Protein AF-A0A7W7Y8Q5-F1 (afdb_monomer)

Organism: NCBI:txid48466

Solvent-accessible surface area (backbone atoms only — not comparable to full-atom values): 20267 Å² total; per-residue (Å²): 131,76,52,75,63,55,55,48,39,55,53,36,74,58,37,22,38,56,61,24,18,60,53,38,60,74,42,52,35,60,55,29,26,57,39,48,72,71,43,53,49,55,57,32,48,50,18,57,69,58,32,56,70,67,53,44,52,48,13,47,69,61,35,59,67,65,53,45,53,34,56,60,56,17,68,78,36,58,83,67,16,39,27,28,43,37,40,57,72,62,60,74,43,52,44,79,41,31,34,46,61,50,53,55,49,48,59,59,46,54,77,79,41,94,74,74,50,37,36,27,30,50,98,87,37,34,62,53,25,34,34,52,58,70,60,52,72,70,47,57,53,80,40,35,40,66,80,72,37,44,63,76,60,80,65,42,51,34,84,38,42,49,64,59,50,49,65,71,40,69,85,64,74,55,67,62,37,45,24,24,50,99,87,38,34,61,70,20,30,37,46,40,65,56,56,54,50,54,50,52,51,52,62,64,30,40,70,41,16,24,74,29,36,56,73,49,70,39,94,75,53,53,71,72,55,53,45,63,54,35,48,61,46,52,51,52,43,51,56,40,49,51,54,30,50,51,48,53,55,76,41,43,75,51,40,75,76,38,60,73,58,63,75,46,48,62,57,42,35,54,53,18,31,51,42,12,50,51,26,27,51,52,41,50,47,28,56,70,76,54,74,57,50,94,82,47,62,65,58,51,27,52,50,28,24,49,50,13,38,59,52,12,47,57,52,7,49,57,50,9,52,51,41,26,54,55,29,48,74,68,68,41,90,56,16,68,57,50,12,51,36,41,21,52,24,34,16,53,21,13,20,53,11,6,30,42,17,32,45,52,35,55,49,31,46,75,72,74,42,71,39,43,60,32,42,50,50,60,38,40,37,54,22,32,36,49,19,50,40,44,34,52,51,44,41,57,76,73,48,134

Radius of gyration: 29.11 Å; Cα contacts (8 Å, |Δi|>4): 610; chains: 1; bounding box: 75×32×75 Å

pLDDT: mean 91.96, std 5.63, range [44.31, 98.06]

Mean predicted aligned error: 6.33 Å

InterPro domains:
  IPR000644 CBS domain [PF00571] (146-195)
  IPR000644 CBS domain [PS51371] (149-205)
  IPR006667 SLC41A/MgtE, integral membrane domain [PF01769] (265-393)
  IPR036739 SLC41A/MgtE divalent cation transporters, integral membrane domain superfamily [G3DSA:1.10.357.20] (219-399)
  IPR036739 SLC41A/MgtE divalent cation transporters, integral membrane domain superfamily [SSF161093] (222-399)
  IPR046342 CBS domain superfamily [G3DSA:3.10.580.10] (78-198)
  IPR046342 CBS domain superfamily [SSF54631] (82-214)

Secondary structure (DSSP, 8-state):
---HHHHHHHHHHTS-HHHHHHHHHTS-HHHHHHHHTTS-HHHHHHHHHHS-HHHHHHHHTTS-HHHHHHHHHHTTS-TTBHHHHPBPP-SEE-TT-BHHHHHHHHHHHTTTS---EEEEE-TT-BEEEEEEHHHHHHS-TT-BHHHHSEES---B-TTSBHHHHHHHHTTT--SEEEEE-TT-BEEEEEEHHHHHHHHHHHHHHHHHHTTT--TT--TTS-HHHHHHHHHHHHHHHHHHHHHHHHHHHHTHHHHHH-GGGGGGHHHHHHHHHHHHHHHHHHHHHHHHHT-S-TT-HHHHHHHHHHHHHHHHHHHHHHHHHHHHHHHHHTT-TTHHHHHHHHHHHHHHHHHHHHHHHHHHHHHHHHTTS-SSTTHHHHHHHHHHHHHHHHHHHHHHHH--

Nearest PDB structures (foldseek):
  5x9g-assembly1_A  TM=7.354E-01  e=2.575E-12  Thermus thermophilus HB8
  8gpv-assembly1_A-2  TM=8.203E-01  e=3.892E-11  Clostridiales bacterium
  2oux-assembly1_B  TM=8.091E-01  e=5.465E-11  Enterococcus faecalis V583
  6uof-assembly1_A  TM=8.725E-01  e=4.303E-07  Streptococcus pneumoniae R6
  3kxr-assembly1_A  TM=7.367E-01  e=4.196E-08  Shewanella oneidensis MR-1

Foldseek 3Di:
DDDPLRVLLVVLQQAFLLVNLVSQLPDQLQSSLVSLVPDQLLSSLSNLVNHDPPSSVRNLVNHPPQQSVLSVQLVVEDSQFQSSRFGGDDQEEEQQDFLQVSVVVVVVRVVPDPDQKHFYADPVQATFFIGGPVQSVVDDRGDTNNVRTHGPDDAAERRHGLLRVCVVCVVVPDQKHFYAHPVRHGSGIHGPVSSVVVLVLVVVLLVLQLAQADSRDGPPDDPVVRCVSRVVLVVVLVVLVVVLVVLLVVLVVLCVVPVLLVVCLCVQLVLLLVLLQVLLVVLLVCVSNVVDDPPCLVVSLVVLLVVLQVVLQVVLQVSLVVQLVSCVVVVHPCSNVLSVLSSVLSNVLSNVSSNLSSVQLVVCVVVVHHSSHNSSSVSSSSSSSSSSNSSSVSSVVRPD

Structure (mmCIF, N/CA/C/O backbone):
data_AF-A0A7W7Y8Q5-F1
#
_entry.id   AF-A0A7W7Y8Q5-F1
#
loop_
_atom_site.group_PDB
_atom_site.id
_atom_site.type_symbol
_atom_site.label_atom_id
_atom_site.label_alt_id
_atom_site.label_comp_id
_atom_site.label_asym_id
_atom_site.label_entity_id
_atom_site.label_seq_id
_atom_site.pdbx_PDB_ins_code
_atom_site.Cartn_x
_atom_site.Cartn_y
_atom_site.Cartn_z
_atom_site.occupancy
_atom_site.B_iso_or_equiv
_atom_site.auth_seq_id
_atom_site.auth_comp_id
_atom_site.auth_asym_id
_atom_site.auth_atom_id
_atom_site.pdbx_PDB_model_num
ATOM 1 N N . MET A 1 1 ? 6.688 19.130 31.838 1.00 44.31 1 MET A N 1
ATOM 2 C CA . MET A 1 1 ? 7.224 17.753 31.843 1.00 44.31 1 MET A CA 1
ATOM 3 C C . MET A 1 1 ? 6.114 16.854 31.344 1.00 44.31 1 MET A C 1
ATOM 5 O O . MET A 1 1 ? 5.085 16.824 32.003 1.00 44.31 1 MET A O 1
ATOM 9 N N . LYS A 1 2 ? 6.268 16.221 30.173 1.00 50.97 2 LYS A N 1
ATOM 10 C CA . LYS A 1 2 ? 5.330 15.177 29.730 1.00 50.97 2 LYS A CA 1
ATOM 11 C C . LYS A 1 2 ? 5.394 14.014 30.721 1.00 50.97 2 LYS A C 1
ATOM 13 O O . LYS A 1 2 ? 6.470 13.745 31.261 1.00 50.97 2 LYS A O 1
ATOM 18 N N . SER A 1 3 ? 4.268 13.364 30.994 1.00 66.75 3 SER A N 1
ATOM 19 C CA . SER A 1 3 ? 4.271 12.130 31.790 1.00 66.75 3 SER A CA 1
ATOM 20 C C . SER A 1 3 ? 5.143 11.071 31.096 1.00 66.75 3 SER A C 1
ATOM 22 O O . SER A 1 3 ? 5.208 11.048 29.867 1.00 66.75 3 SER A O 1
ATOM 24 N N . SER A 1 4 ? 5.793 10.173 31.850 1.00 73.75 4 SER A N 1
ATOM 25 C CA . SER A 1 4 ? 6.573 9.048 31.287 1.00 73.75 4 SER A CA 1
ATOM 26 C C . SER A 1 4 ? 5.767 8.271 30.232 1.00 73.75 4 SER A C 1
ATOM 28 O O . SER A 1 4 ? 6.280 7.908 29.177 1.00 73.75 4 SER A O 1
ATOM 30 N N . SER A 1 5 ? 4.461 8.119 30.473 1.00 70.38 5 SER A N 1
ATOM 31 C CA . SER A 1 5 ? 3.532 7.443 29.564 1.00 70.38 5 SER A CA 1
ATOM 32 C C . SER A 1 5 ? 3.216 8.238 28.290 1.00 70.38 5 SER A C 1
ATOM 34 O O . SER A 1 5 ? 3.001 7.625 27.250 1.00 70.38 5 SER A O 1
ATOM 36 N N . GLU A 1 6 ? 3.192 9.573 28.341 1.00 78.62 6 GLU A N 1
ATOM 37 C CA . GLU A 1 6 ? 2.991 10.413 27.145 1.00 78.62 6 GLU A CA 1
ATOM 38 C C . GLU A 1 6 ? 4.235 10.395 26.258 1.00 78.62 6 GLU A C 1
ATOM 40 O O . GLU A 1 6 ? 4.130 10.303 25.040 1.00 78.62 6 GLU A O 1
ATOM 45 N N . SER A 1 7 ? 5.423 10.417 26.870 1.00 86.69 7 SER A N 1
ATOM 46 C CA . SER A 1 7 ? 6.678 10.282 26.129 1.00 86.69 7 SER A CA 1
ATOM 47 C C . SER A 1 7 ? 6.792 8.921 25.439 1.00 86.69 7 SER A C 1
ATOM 49 O O . SER A 1 7 ? 7.346 8.848 24.344 1.00 86.69 7 SER A O 1
ATOM 51 N N . LEU A 1 8 ? 6.291 7.852 26.070 1.00 90.31 8 LEU A N 1
ATOM 52 C CA . LEU A 1 8 ? 6.265 6.515 25.476 1.00 90.31 8 LEU A CA 1
ATOM 53 C C . LEU A 1 8 ? 5.270 6.438 24.313 1.00 90.31 8 LEU A C 1
ATOM 55 O O . LEU A 1 8 ? 5.625 5.922 23.258 1.00 90.31 8 LEU A O 1
ATOM 59 N N . LEU A 1 9 ? 4.061 6.986 24.476 1.00 90.50 9 LEU A N 1
ATOM 60 C CA . LEU A 1 9 ? 3.059 7.038 23.408 1.00 90.50 9 LEU A CA 1
ATOM 61 C C . LEU A 1 9 ? 3.585 7.776 22.173 1.00 90.50 9 LEU A C 1
ATOM 63 O O . LEU A 1 9 ? 3.440 7.276 21.059 1.00 90.50 9 LEU A O 1
ATOM 67 N N . ASP A 1 10 ? 4.224 8.932 22.366 1.00 87.88 10 ASP A N 1
ATOM 68 C CA . ASP A 1 10 ? 4.815 9.705 21.271 1.00 87.88 10 ASP A CA 1
ATOM 69 C C . ASP A 1 10 ? 5.903 8.907 20.537 1.00 87.88 10 ASP A C 1
ATOM 71 O O . ASP A 1 10 ? 5.930 8.883 19.307 1.00 87.88 10 ASP A O 1
ATOM 75 N N . ALA A 1 11 ? 6.786 8.233 21.283 1.00 89.88 11 ALA A N 1
ATOM 76 C CA . ALA A 1 11 ? 7.856 7.422 20.708 1.00 89.88 11 ALA A CA 1
ATOM 77 C C . ALA A 1 11 ? 7.307 6.221 19.921 1.00 89.88 11 ALA A C 1
ATOM 79 O O . ALA A 1 11 ? 7.759 5.952 18.808 1.00 89.88 11 ALA A O 1
ATOM 80 N N . VAL A 1 12 ? 6.306 5.533 20.472 1.00 91.38 12 VAL A N 1
ATOM 81 C CA . VAL A 1 12 ? 5.645 4.386 19.836 1.00 91.38 12 VAL A CA 1
ATOM 82 C C . VAL A 1 12 ? 4.902 4.813 18.571 1.00 91.38 12 VAL A C 1
ATOM 84 O O . VAL A 1 12 ? 5.065 4.184 17.532 1.00 91.38 12 VAL A O 1
ATOM 87 N N . SER A 1 13 ? 4.171 5.928 18.612 1.00 86.44 13 SER A N 1
ATOM 88 C CA . SER A 1 13 ? 3.390 6.425 17.464 1.00 86.44 13 SER A CA 1
ATOM 89 C C . SER A 1 13 ? 4.261 6.868 16.280 1.00 86.44 13 SER A C 1
ATOM 91 O O . SER A 1 13 ? 3.791 6.919 15.147 1.00 86.44 13 SER A O 1
ATOM 93 N N . GLN A 1 14 ? 5.529 7.211 16.528 1.00 85.69 14 GLN A N 1
ATOM 94 C CA . GLN A 1 14 ? 6.497 7.609 15.496 1.00 85.69 14 GLN A CA 1
ATOM 95 C C . GLN A 1 14 ? 7.354 6.445 14.983 1.00 85.69 14 GLN A C 1
ATOM 97 O O . GLN A 1 14 ? 8.161 6.637 14.071 1.00 85.69 14 GLN A O 1
ATOM 102 N N . SER A 1 15 ? 7.203 5.258 15.565 1.00 87.94 15 SER A N 1
ATOM 103 C CA . SER A 1 15 ? 8.008 4.077 15.262 1.00 87.94 15 SER A CA 1
ATOM 104 C C . SER A 1 15 ? 7.257 3.115 14.337 1.00 87.94 15 SER A C 1
ATOM 106 O O . SER A 1 15 ? 6.030 3.157 14.243 1.00 87.94 15 SER A O 1
ATOM 108 N N . GLY A 1 16 ? 7.992 2.268 13.611 1.00 87.31 16 GLY A N 1
ATOM 109 C CA . GLY A 1 16 ? 7.396 1.120 12.919 1.00 87.31 16 GLY A CA 1
ATOM 110 C C . GLY A 1 16 ? 6.858 0.104 13.929 1.00 87.31 16 GLY A C 1
ATOM 111 O O . GLY A 1 16 ? 7.255 0.148 15.093 1.00 87.31 16 GLY A O 1
ATOM 112 N N . ALA A 1 17 ? 5.982 -0.811 13.504 1.00 90.06 17 ALA A N 1
ATOM 113 C CA . ALA A 1 17 ? 5.320 -1.768 14.398 1.00 90.06 17 ALA A CA 1
ATOM 114 C C . ALA A 1 17 ? 6.317 -2.570 15.254 1.00 90.06 17 ALA A C 1
ATOM 116 O O . ALA A 1 17 ? 6.163 -2.666 16.471 1.00 90.06 17 ALA A O 1
ATOM 117 N N . HIS A 1 18 ? 7.400 -3.039 14.637 1.00 89.75 18 HIS A N 1
ATOM 118 C CA . HIS A 1 18 ? 8.447 -3.791 15.315 1.00 89.75 18 HIS A CA 1
ATOM 119 C C . HIS A 1 18 ? 9.284 -2.944 16.304 1.00 89.75 18 HIS A C 1
ATOM 121 O O . HIS A 1 18 ? 9.524 -3.354 17.438 1.00 89.75 18 HIS A O 1
ATOM 127 N N . ASP A 1 19 ? 9.688 -1.721 15.925 1.00 90.19 19 ASP A N 1
ATOM 128 C CA . ASP A 1 19 ? 10.371 -0.776 16.834 1.00 90.19 19 ASP A CA 1
ATOM 129 C C . ASP A 1 19 ? 9.456 -0.385 18.018 1.00 90.19 19 ASP A C 1
ATOM 131 O O . ASP A 1 19 ? 9.899 -0.256 19.161 1.00 90.19 19 ASP A O 1
ATOM 135 N N . ALA A 1 20 ? 8.162 -0.207 17.750 1.00 92.81 20 ALA A N 1
ATOM 136 C CA . ALA A 1 20 ? 7.142 0.044 18.756 1.00 92.81 20 ALA A CA 1
ATOM 137 C C . ALA A 1 20 ? 6.995 -1.142 19.720 1.00 92.81 20 ALA A C 1
ATOM 139 O O . ALA A 1 20 ? 6.956 -0.923 20.931 1.00 92.81 20 ALA A O 1
ATOM 140 N N . ALA A 1 21 ? 6.979 -2.378 19.214 1.00 93.94 21 ALA A N 1
ATOM 141 C CA . ALA A 1 21 ? 6.974 -3.582 20.038 1.00 93.94 21 ALA A CA 1
ATOM 142 C C . ALA A 1 21 ? 8.206 -3.623 20.957 1.00 93.94 21 ALA A C 1
ATOM 144 O O . ALA A 1 21 ? 8.042 -3.697 22.173 1.00 93.94 21 ALA A O 1
ATOM 145 N N . ASP A 1 22 ? 9.416 -3.427 20.417 1.00 93.19 22 ASP A N 1
ATOM 146 C CA . ASP A 1 22 ? 10.672 -3.367 21.188 1.00 93.19 22 ASP A CA 1
ATOM 147 C C . ASP A 1 22 ? 10.609 -2.346 22.349 1.00 93.19 22 ASP A C 1
ATOM 149 O O . ASP A 1 22 ? 11.150 -2.579 23.437 1.00 93.19 22 ASP A O 1
ATOM 153 N N . LEU A 1 23 ? 9.974 -1.188 22.131 1.00 93.06 23 LEU A N 1
ATOM 154 C CA . LEU A 1 23 ? 9.786 -0.157 23.159 1.00 93.06 23 LEU A CA 1
ATOM 155 C C . LEU A 1 23 ? 8.778 -0.585 24.229 1.00 93.06 23 LEU A C 1
ATOM 157 O O . LEU A 1 23 ? 9.027 -0.381 25.420 1.00 93.06 23 LEU A O 1
ATOM 161 N N . LEU A 1 24 ? 7.653 -1.172 23.819 1.00 94.62 24 LEU A N 1
ATOM 162 C CA . LEU A 1 24 ? 6.600 -1.618 24.729 1.00 94.62 24 LEU A CA 1
ATOM 163 C C . LEU A 1 24 ? 7.022 -2.827 25.566 1.00 94.62 24 LEU A C 1
ATOM 165 O O . LEU A 1 24 ? 6.668 -2.899 26.739 1.00 94.62 24 LEU A O 1
ATOM 169 N N . GLU A 1 25 ? 7.825 -3.734 25.013 1.00 94.31 25 GLU A N 1
ATOM 170 C CA . GLU A 1 25 ? 8.374 -4.891 25.731 1.00 94.31 25 GLU A CA 1
ATOM 171 C C . GLU A 1 25 ? 9.312 -4.500 26.878 1.00 94.31 25 GLU A C 1
ATOM 173 O O . GLU A 1 25 ? 9.453 -5.239 27.852 1.00 94.31 25 GLU A O 1
ATOM 178 N N . ARG A 1 26 ? 9.955 -3.331 26.776 1.00 92.62 26 ARG A N 1
ATOM 179 C CA . ARG A 1 26 ? 10.828 -2.774 27.823 1.00 92.62 26 ARG A CA 1
ATOM 180 C C . ARG A 1 26 ? 10.063 -1.949 28.855 1.00 92.62 26 ARG A C 1
ATOM 182 O O . ARG A 1 26 ? 10.630 -1.606 29.894 1.00 92.62 26 ARG A O 1
ATOM 189 N N . ALA A 1 27 ? 8.818 -1.585 28.559 1.00 92.12 27 ALA A N 1
ATOM 190 C CA . ALA A 1 27 ? 7.955 -0.838 29.461 1.00 92.12 27 ALA A CA 1
ATOM 191 C C . ALA A 1 27 ? 7.271 -1.768 30.477 1.00 92.12 27 ALA A C 1
ATOM 193 O O . ALA A 1 27 ? 7.309 -2.994 30.373 1.00 92.12 27 ALA A O 1
ATOM 194 N N . SER A 1 28 ? 6.623 -1.179 31.485 1.00 93.06 28 SER A N 1
ATOM 195 C CA . SER A 1 28 ? 5.751 -1.950 32.372 1.00 93.06 28 SER A CA 1
ATOM 196 C C . SER A 1 28 ? 4.533 -2.465 31.591 1.00 93.06 28 SER A C 1
ATOM 198 O O . SER A 1 28 ? 4.048 -1.789 30.682 1.00 93.06 28 SER A O 1
ATOM 200 N N . GLY A 1 29 ? 3.995 -3.635 31.959 1.00 91.19 29 GLY A N 1
ATOM 201 C CA . GLY A 1 29 ? 2.790 -4.175 31.312 1.00 91.19 29 GLY A CA 1
ATOM 202 C C . GLY A 1 29 ? 1.598 -3.210 31.371 1.00 91.19 29 GLY A C 1
ATOM 203 O O . GLY A 1 29 ? 0.821 -3.132 30.423 1.00 91.19 29 GLY A O 1
ATOM 204 N N . GLU A 1 30 ? 1.494 -2.417 32.442 1.00 92.94 30 GLU A N 1
ATOM 205 C CA . GLU A 1 30 ? 0.466 -1.385 32.586 1.00 92.94 30 GLU A CA 1
ATOM 206 C C . GLU A 1 30 ? 0.659 -0.230 31.592 1.00 92.94 30 GLU A C 1
ATOM 208 O O . GLU A 1 30 ? -0.295 0.179 30.927 1.00 92.94 30 GLU A O 1
ATOM 213 N N . ASP A 1 31 ? 1.884 0.288 31.452 1.00 93.38 31 ASP A N 1
ATOM 214 C CA . ASP A 1 31 ? 2.168 1.363 30.498 1.00 9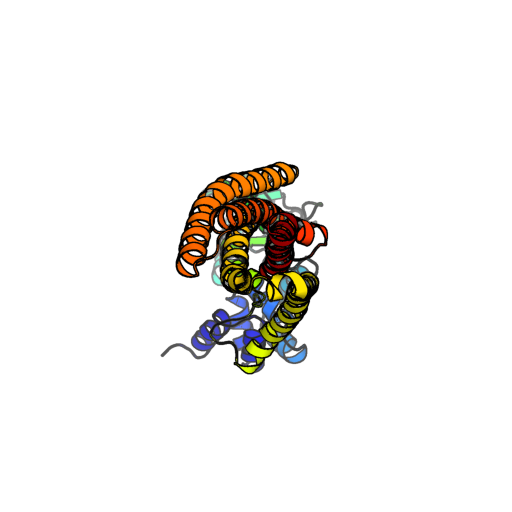3.38 31 ASP A CA 1
ATOM 215 C C . ASP A 1 31 ? 1.999 0.880 29.055 1.00 93.38 31 ASP A C 1
ATOM 217 O O . ASP A 1 31 ? 1.403 1.589 28.243 1.00 93.38 31 ASP A O 1
ATOM 221 N N . ALA A 1 32 ? 2.440 -0.344 28.750 1.00 93.69 32 ALA A N 1
ATOM 222 C CA . ALA A 1 32 ? 2.236 -0.958 27.444 1.00 93.69 32 ALA A CA 1
ATOM 223 C C . ALA A 1 32 ? 0.745 -1.092 27.111 1.00 93.69 32 ALA A C 1
ATOM 225 O O . ALA A 1 32 ? 0.304 -0.648 26.050 1.00 93.69 32 ALA A O 1
ATOM 226 N N . ALA A 1 33 ? -0.060 -1.599 28.049 1.00 93.88 33 ALA A N 1
ATOM 227 C CA . ALA A 1 33 ? -1.509 -1.671 27.894 1.00 93.88 33 ALA A CA 1
ATOM 228 C C . ALA A 1 33 ? -2.145 -0.290 27.694 1.00 93.88 33 ALA A C 1
ATOM 230 O O . ALA A 1 33 ? -3.075 -0.146 26.897 1.00 93.88 33 ALA A O 1
ATOM 231 N N . ARG A 1 34 ? -1.668 0.735 28.409 1.00 93.00 34 ARG A N 1
ATOM 232 C CA . ARG A 1 34 ? -2.186 2.105 28.292 1.00 93.00 34 ARG A CA 1
ATOM 233 C C . ARG A 1 34 ? -1.865 2.721 26.932 1.00 93.00 34 ARG A C 1
ATOM 235 O O . ARG A 1 34 ? -2.712 3.420 26.378 1.00 93.00 34 ARG A O 1
ATOM 242 N N . VAL A 1 35 ? -0.668 2.475 26.401 1.00 94.44 35 VAL A N 1
ATOM 243 C CA . VAL A 1 35 ? -0.248 2.965 25.082 1.00 94.44 35 VAL A CA 1
ATOM 244 C C . VAL A 1 35 ? -1.005 2.244 23.971 1.00 94.44 35 VAL A C 1
ATOM 246 O O . VAL A 1 35 ? -1.640 2.912 23.163 1.00 94.44 35 VAL A O 1
ATOM 249 N N . LEU A 1 36 ? -1.047 0.907 23.981 1.00 94.19 36 LEU A N 1
ATOM 250 C CA . LEU A 1 36 ? -1.767 0.114 22.973 1.00 94.19 36 LEU A CA 1
ATOM 251 C C . LEU A 1 36 ? -3.244 0.514 22.853 1.00 94.19 36 LEU A C 1
ATOM 253 O O . LEU A 1 36 ? -3.804 0.536 21.764 1.00 94.19 36 LEU A O 1
ATOM 257 N N . GLN A 1 37 ? -3.886 0.869 23.970 1.00 91.94 37 GLN A N 1
ATOM 258 C CA . GLN A 1 37 ? -5.285 1.298 23.972 1.00 91.94 37 GLN A CA 1
ATOM 259 C C . GLN A 1 37 ? -5.532 2.673 23.338 1.00 91.94 37 GLN A C 1
ATOM 261 O O . GLN A 1 37 ? -6.690 2.960 23.031 1.00 91.94 37 GLN A O 1
ATOM 266 N N . GLN A 1 38 ? -4.492 3.495 23.178 1.00 90.88 38 GLN A N 1
ATOM 267 C CA . GLN A 1 38 ? -4.550 4.839 22.592 1.00 90.88 38 GLN A CA 1
ATOM 268 C C . GLN A 1 38 ? -4.112 4.880 21.125 1.00 90.88 38 GLN A C 1
ATOM 270 O O . GLN A 1 38 ? -4.384 5.868 20.447 1.00 90.88 38 GLN A O 1
ATOM 275 N N . LEU A 1 39 ? -3.440 3.835 20.637 1.00 91.44 39 LEU A N 1
ATOM 276 C CA . LEU A 1 39 ? -3.068 3.722 19.231 1.00 91.44 39 LEU A CA 1
ATOM 277 C C . LEU A 1 39 ? -4.300 3.483 18.353 1.00 91.44 39 LEU A C 1
ATOM 279 O O . LEU A 1 39 ? -5.327 2.965 18.804 1.00 91.44 39 LEU A O 1
ATOM 283 N N . ASN A 1 40 ? -4.166 3.811 17.068 1.00 90.88 40 ASN A N 1
ATOM 284 C CA . ASN A 1 40 ? -5.112 3.356 16.058 1.00 90.88 40 ASN A CA 1
ATOM 285 C C . ASN A 1 40 ? -5.209 1.813 16.112 1.00 90.88 40 ASN A C 1
ATOM 287 O O . ASN A 1 40 ? -4.161 1.165 16.185 1.00 90.88 40 ASN A O 1
ATOM 291 N N . PRO A 1 41 ? -6.414 1.208 16.066 1.00 91.94 41 PRO A N 1
ATOM 292 C CA . PRO A 1 41 ? -6.568 -0.243 16.187 1.00 91.94 41 PRO A CA 1
ATOM 293 C C . PRO A 1 41 ? -5.737 -1.047 15.180 1.00 91.94 41 PRO A C 1
ATOM 295 O O . PRO A 1 41 ? -5.194 -2.080 15.554 1.00 91.94 41 PRO A O 1
ATOM 298 N N . MET A 1 42 ? -5.573 -0.542 13.951 1.00 89.69 42 MET A N 1
ATOM 299 C CA . MET A 1 42 ? -4.719 -1.147 12.921 1.00 89.69 42 MET A CA 1
ATOM 300 C C . MET A 1 42 ? -3.271 -1.276 13.410 1.00 89.69 42 MET A C 1
ATOM 302 O O . MET A 1 42 ? -2.696 -2.360 13.417 1.00 89.69 42 MET A O 1
ATOM 306 N N . VAL A 1 43 ? -2.714 -0.166 13.899 1.00 89.62 43 VAL A N 1
ATOM 307 C CA . VAL A 1 43 ? -1.333 -0.092 14.394 1.00 89.62 43 VAL A CA 1
ATOM 308 C C . VAL A 1 43 ? -1.172 -0.905 15.677 1.00 89.62 43 VAL A C 1
ATOM 310 O O . VAL A 1 43 ? -0.175 -1.598 15.845 1.00 89.62 43 VAL A O 1
ATOM 313 N N . ALA A 1 44 ? -2.153 -0.857 16.583 1.00 92.88 44 ALA A N 1
ATOM 314 C CA . ALA A 1 44 ? -2.121 -1.631 17.820 1.00 92.88 44 ALA A CA 1
ATOM 315 C C . ALA A 1 44 ? -2.014 -3.138 17.543 1.00 92.88 44 ALA A C 1
ATOM 317 O O . ALA A 1 44 ? -1.236 -3.819 18.206 1.00 92.88 44 ALA A O 1
ATOM 318 N N . GLN A 1 45 ? -2.759 -3.642 16.554 1.00 92.31 45 GLN A N 1
ATOM 319 C CA . GLN A 1 45 ? -2.686 -5.042 16.139 1.00 92.31 45 GLN A CA 1
ATOM 320 C C . GLN A 1 45 ? -1.322 -5.398 15.554 1.00 92.31 45 GLN A C 1
ATOM 322 O O . GLN A 1 45 ? -0.709 -6.349 16.023 1.00 92.31 45 GLN A O 1
ATOM 327 N N . GLN A 1 46 ? -0.807 -4.593 14.620 1.00 90.69 46 GLN A N 1
ATOM 328 C CA . GLN A 1 46 ? 0.526 -4.799 14.037 1.00 90.69 46 GLN A CA 1
ATOM 329 C C . GLN A 1 46 ? 1.616 -4.864 15.117 1.00 90.69 46 GLN A C 1
ATOM 331 O O . GLN A 1 46 ? 2.461 -5.753 15.116 1.00 90.69 46 GLN A O 1
ATOM 336 N N . VAL A 1 47 ? 1.563 -3.967 16.105 1.00 93.69 47 VAL A N 1
ATOM 337 C CA . VAL A 1 47 ? 2.499 -3.985 17.239 1.00 93.69 47 VAL A CA 1
ATOM 338 C C . VAL A 1 47 ? 2.336 -5.258 18.077 1.00 93.69 47 VAL A C 1
ATOM 340 O O . VAL A 1 47 ? 3.330 -5.867 18.457 1.00 93.69 47 VAL A O 1
ATOM 343 N N . LEU A 1 48 ? 1.104 -5.692 18.363 1.00 93.06 48 LEU A N 1
ATOM 344 C CA . LEU A 1 48 ? 0.838 -6.924 19.120 1.00 93.06 48 LEU A CA 1
ATOM 345 C C . LEU A 1 48 ? 1.317 -8.193 18.402 1.00 93.06 48 LEU A C 1
ATOM 347 O O . LEU A 1 48 ? 1.661 -9.175 19.070 1.00 93.06 48 LEU A O 1
ATOM 351 N N . GLU A 1 49 ? 1.313 -8.198 17.071 1.00 91.88 49 GLU A N 1
ATOM 352 C CA . GLU A 1 49 ? 1.835 -9.306 16.268 1.00 91.88 49 GLU A CA 1
ATOM 353 C C . GLU A 1 49 ? 3.354 -9.421 16.382 1.00 91.88 49 GLU A C 1
ATOM 355 O O . GLU A 1 49 ? 3.870 -10.528 16.541 1.00 91.88 49 GLU A O 1
ATOM 360 N N . GLU A 1 50 ? 4.039 -8.278 16.392 1.00 92.88 50 GLU A N 1
ATOM 361 C CA . GLU A 1 50 ? 5.493 -8.171 16.540 1.00 92.88 50 GLU A CA 1
ATOM 362 C C . GLU A 1 50 ? 5.981 -8.430 17.976 1.00 92.88 50 GLU A C 1
ATOM 364 O O . GLU A 1 50 ? 7.136 -8.803 18.185 1.00 92.88 50 GLU A O 1
ATOM 369 N N . MET A 1 51 ? 5.112 -8.264 18.980 1.00 94.50 51 MET A N 1
ATOM 370 C CA . MET A 1 51 ? 5.464 -8.515 20.379 1.00 94.50 51 MET A CA 1
ATOM 371 C C . MET A 1 51 ? 5.664 -10.007 20.688 1.00 94.50 51 MET A C 1
ATOM 373 O O . MET A 1 51 ? 4.846 -10.876 20.365 1.00 94.50 51 MET A O 1
ATOM 377 N N . GLN A 1 52 ? 6.701 -10.289 21.472 1.00 94.62 52 GLN A N 1
ATOM 378 C CA . GLN A 1 52 ? 6.973 -11.579 22.086 1.00 94.62 52 GLN A CA 1
ATOM 379 C C . GLN A 1 52 ? 5.830 -12.013 23.010 1.00 94.62 52 GLN A C 1
ATOM 381 O O . GLN A 1 52 ? 5.190 -11.214 23.698 1.00 94.62 52 GLN A O 1
ATOM 386 N N . GLU A 1 53 ? 5.610 -13.326 23.081 1.00 91.69 53 GLU A N 1
ATOM 387 C CA . GLU A 1 53 ? 4.458 -13.915 23.765 1.00 91.69 53 GLU A CA 1
ATOM 388 C C . GLU A 1 53 ? 4.358 -13.525 25.249 1.00 91.69 53 GLU A C 1
ATOM 390 O O . GLU A 1 53 ? 3.272 -13.184 25.725 1.00 91.69 53 GLU A O 1
ATOM 395 N N . GLN A 1 54 ? 5.480 -13.523 25.976 1.00 92.88 54 GLN A N 1
ATOM 396 C CA . GLN A 1 54 ? 5.504 -13.195 27.404 1.00 92.88 54 GLN A CA 1
ATOM 397 C C . GLN A 1 54 ? 5.170 -11.712 27.679 1.00 92.88 54 GLN A C 1
ATOM 399 O O . GLN A 1 54 ? 4.198 -11.467 28.401 1.00 92.88 54 GLN A O 1
ATOM 404 N N . PRO A 1 55 ? 5.884 -10.717 27.106 1.00 91.75 55 PRO A N 1
ATOM 405 C CA . PRO A 1 55 ? 5.513 -9.307 27.249 1.00 91.75 55 PRO A CA 1
ATOM 406 C C . PRO A 1 55 ? 4.102 -8.988 26.754 1.00 91.75 55 PRO A C 1
ATOM 408 O O . PRO A 1 55 ? 3.378 -8.242 27.414 1.00 91.75 55 PRO A O 1
ATOM 411 N N . ARG A 1 56 ? 3.681 -9.582 25.630 1.00 92.88 56 ARG A N 1
ATOM 412 C CA . ARG A 1 56 ? 2.323 -9.418 25.101 1.00 92.88 56 ARG A CA 1
ATOM 413 C C . ARG A 1 56 ? 1.281 -9.864 26.119 1.00 92.88 56 ARG A C 1
ATOM 415 O O . ARG A 1 56 ? 0.370 -9.108 26.435 1.00 92.88 56 ARG A O 1
ATOM 422 N N . THR A 1 57 ? 1.442 -11.057 26.688 1.00 91.31 57 THR A N 1
ATOM 423 C CA . THR A 1 57 ? 0.524 -11.586 27.710 1.00 91.31 57 THR A CA 1
ATOM 424 C C . THR A 1 57 ? 0.516 -10.709 28.967 1.00 91.31 57 THR A C 1
ATOM 426 O O . THR A 1 57 ? -0.545 -10.429 29.532 1.00 91.31 57 THR A O 1
ATOM 429 N N . ALA A 1 58 ? 1.686 -10.214 29.382 1.00 91.69 58 ALA A N 1
ATOM 430 C CA . ALA A 1 58 ? 1.800 -9.296 30.509 1.00 91.69 58 ALA A CA 1
ATOM 431 C C . ALA A 1 58 ? 1.047 -7.979 30.257 1.00 91.69 58 ALA A C 1
ATOM 433 O O . ALA A 1 58 ? 0.315 -7.529 31.136 1.00 91.69 58 ALA A O 1
ATOM 434 N N . ALA A 1 59 ? 1.159 -7.393 29.061 1.00 92.44 59 ALA A N 1
ATOM 435 C CA . ALA A 1 59 ? 0.408 -6.196 28.686 1.00 92.44 59 ALA A CA 1
ATOM 436 C C . ALA A 1 59 ? -1.105 -6.467 28.623 1.00 92.44 59 ALA A C 1
ATOM 438 O O . ALA A 1 59 ? -1.895 -5.734 29.217 1.00 92.44 59 ALA A O 1
ATOM 439 N N . LEU A 1 60 ? -1.524 -7.562 27.979 1.00 92.19 60 LEU A N 1
ATOM 440 C CA . LEU A 1 60 ? -2.939 -7.935 27.850 1.00 92.19 60 LEU A CA 1
ATOM 441 C C . LEU A 1 60 ? -3.629 -8.168 29.202 1.00 92.19 60 LEU A C 1
ATOM 443 O O . LEU A 1 60 ? -4.833 -7.953 29.309 1.00 92.19 60 LEU A O 1
ATOM 447 N N . THR A 1 61 ? -2.879 -8.520 30.250 1.00 92.94 61 THR A N 1
ATOM 448 C CA . THR A 1 61 ? -3.406 -8.667 31.620 1.00 92.94 61 THR A CA 1
ATOM 449 C C . THR A 1 61 ? -3.972 -7.351 32.182 1.00 92.94 61 THR A C 1
ATOM 451 O O . THR A 1 61 ? -4.890 -7.375 33.001 1.00 92.94 61 THR A O 1
ATOM 454 N N . PHE A 1 62 ? -3.463 -6.199 31.730 1.00 93.06 62 PHE A N 1
ATOM 455 C CA . PHE A 1 62 ? -3.934 -4.867 32.137 1.00 93.06 62 PHE A CA 1
ATOM 456 C C . PHE A 1 62 ? -4.957 -4.260 31.164 1.00 93.06 62 PHE A C 1
ATOM 458 O O . PHE A 1 62 ? -5.504 -3.185 31.423 1.00 93.06 62 PHE A O 1
ATOM 465 N N . VAL A 1 63 ? -5.237 -4.931 30.045 1.00 91.38 63 VAL A N 1
ATOM 466 C CA . VAL A 1 63 ? -6.261 -4.518 29.082 1.00 91.38 63 VAL A CA 1
ATOM 467 C C . VAL A 1 63 ? -7.621 -5.058 29.541 1.00 91.38 63 VAL A C 1
ATOM 469 O O . VAL A 1 63 ? -7.712 -6.200 29.994 1.00 91.38 63 VAL A O 1
ATOM 472 N N . PRO A 1 64 ? -8.719 -4.285 29.424 1.00 90.50 64 PRO A N 1
ATOM 473 C CA . PRO A 1 64 ? -10.051 -4.806 29.708 1.00 90.50 64 PRO A CA 1
ATOM 474 C C . PRO A 1 64 ? -10.328 -6.095 28.923 1.00 90.50 64 PRO A C 1
ATOM 476 O O . PRO A 1 64 ? -10.159 -6.124 27.705 1.00 90.50 64 PRO A O 1
ATOM 479 N N . VAL A 1 65 ? -10.816 -7.138 29.604 1.00 89.06 65 VAL A N 1
ATOM 480 C CA . VAL A 1 65 ? -11.016 -8.491 29.034 1.00 89.06 65 VAL A CA 1
ATOM 481 C C . VAL A 1 65 ? -11.785 -8.472 27.709 1.00 89.06 65 VAL A C 1
ATOM 483 O O . VAL A 1 65 ? -11.465 -9.217 26.789 1.00 89.06 65 VAL A O 1
ATOM 486 N N . GLN A 1 66 ? -12.787 -7.599 27.587 1.00 87.50 66 GLN A N 1
ATOM 487 C CA . GLN A 1 66 ? -13.575 -7.436 26.361 1.00 87.50 66 GLN A CA 1
ATOM 488 C C . GLN A 1 66 ? -12.725 -6.938 25.182 1.00 87.50 66 GLN A C 1
ATOM 490 O O . GLN A 1 66 ? -12.877 -7.434 24.071 1.00 87.50 66 GLN A O 1
ATOM 495 N N . LYS A 1 67 ? -11.808 -5.993 25.426 1.00 90.12 67 LYS A N 1
ATOM 496 C CA . LYS A 1 67 ? -10.913 -5.438 24.404 1.00 90.12 67 LYS A CA 1
ATOM 497 C C . LYS A 1 67 ? -9.812 -6.431 24.029 1.00 90.12 67 LYS A C 1
ATOM 499 O O . LYS A 1 67 ? -9.548 -6.591 22.847 1.00 90.12 67 LYS A O 1
ATOM 504 N N . ALA A 1 68 ? -9.255 -7.161 24.998 1.00 90.62 68 ALA A N 1
ATOM 505 C CA . ALA A 1 68 ? -8.283 -8.224 24.725 1.00 90.62 68 ALA A CA 1
ATOM 506 C C . ALA A 1 68 ? -8.882 -9.346 23.853 1.00 90.62 68 ALA A C 1
ATOM 508 O O . ALA A 1 68 ? -8.304 -9.702 22.831 1.00 90.62 68 ALA A O 1
ATOM 509 N N . ARG A 1 69 ? -10.090 -9.826 24.186 1.00 91.88 69 ARG A N 1
ATOM 510 C CA . ARG A 1 69 ? -10.818 -10.810 23.361 1.00 91.88 69 ARG A CA 1
ATOM 511 C C . ARG A 1 69 ? -11.142 -10.286 21.968 1.00 91.88 69 ARG A C 1
ATOM 513 O O . ARG A 1 69 ? -11.085 -11.036 21.001 1.00 91.88 69 ARG A O 1
ATOM 520 N N . GLN A 1 70 ? -11.506 -9.007 21.863 1.00 94.00 70 GLN A N 1
ATOM 521 C CA . GLN A 1 70 ? -11.717 -8.394 20.557 1.00 94.00 70 GLN A CA 1
ATOM 522 C C . GLN A 1 70 ? -10.427 -8.409 19.742 1.00 94.00 70 GLN A C 1
ATOM 524 O O . GLN A 1 70 ? -10.463 -8.752 18.568 1.00 94.00 70 GLN A O 1
ATOM 529 N N . TRP A 1 71 ? -9.294 -8.072 20.356 1.00 93.25 71 TRP A N 1
ATOM 530 C CA . TRP A 1 71 ? -8.029 -8.077 19.643 1.00 93.25 71 TRP A CA 1
ATOM 531 C C . TRP A 1 71 ? -7.650 -9.460 19.127 1.00 93.25 71 TRP A C 1
ATOM 533 O O . TRP A 1 71 ? -7.225 -9.557 17.985 1.00 93.25 71 TRP A O 1
ATOM 543 N N . GLU A 1 72 ? -7.876 -10.516 19.910 1.00 91.00 72 GLU A N 1
ATOM 544 C CA . GLU A 1 72 ? -7.700 -11.901 19.456 1.00 91.00 72 GLU A CA 1
ATOM 545 C C . GLU A 1 72 ? -8.603 -12.230 18.261 1.00 91.00 72 GLU A C 1
ATOM 547 O O . GLU A 1 72 ? -8.122 -12.753 17.260 1.00 91.00 72 GLU A O 1
ATOM 552 N N . LYS A 1 73 ? -9.887 -11.859 18.331 1.00 92.06 73 LYS A N 1
ATOM 553 C CA . LYS A 1 73 ? -10.858 -12.082 17.251 1.00 92.06 73 LYS A CA 1
ATOM 554 C C . LYS A 1 73 ? -10.483 -11.351 15.961 1.00 92.06 73 LYS A C 1
ATOM 556 O O . LYS A 1 73 ? -10.682 -11.881 14.875 1.00 92.06 73 LYS A O 1
ATOM 561 N N . ASN A 1 74 ? -9.956 -10.133 16.056 1.00 94.56 74 ASN A N 1
ATOM 562 C CA . ASN A 1 74 ? -9.558 -9.357 14.879 1.00 94.56 74 ASN A CA 1
ATOM 563 C C . ASN A 1 74 ? -8.469 -10.063 14.055 1.00 94.56 74 ASN A C 1
ATOM 565 O O . ASN A 1 74 ? -8.457 -9.915 12.838 1.00 94.56 74 ASN A O 1
ATOM 569 N N . ARG A 1 75 ? -7.604 -10.862 14.696 1.00 91.00 75 ARG A N 1
ATOM 570 C CA . ARG A 1 75 ? -6.525 -11.611 14.027 1.00 91.00 75 ARG A CA 1
ATOM 571 C C . ARG A 1 75 ? -7.026 -12.747 13.134 1.00 91.00 75 ARG A C 1
ATOM 573 O O . ARG A 1 75 ? -6.254 -13.312 12.370 1.00 91.00 75 ARG A O 1
ATOM 580 N N . GLU A 1 76 ? -8.308 -13.095 13.226 1.00 92.62 76 GLU A N 1
ATOM 581 C CA . GLU A 1 76 ? -8.951 -14.047 12.316 1.00 92.62 76 GLU A CA 1
ATOM 582 C C . GLU A 1 76 ? -9.231 -13.432 10.932 1.00 92.62 76 GLU A C 1
ATOM 584 O O . GLU A 1 76 ? -9.543 -14.160 9.988 1.00 92.62 76 GLU A O 1
ATOM 589 N N . TYR A 1 77 ? -9.119 -12.106 10.801 1.00 93.38 77 TYR A N 1
ATOM 590 C CA . TYR A 1 77 ? -9.367 -11.370 9.565 1.00 93.38 77 TYR A CA 1
ATOM 591 C C . TYR A 1 77 ? -8.059 -10.929 8.888 1.00 93.38 77 TYR A C 1
ATOM 593 O O . TYR A 1 77 ? -7.036 -10.802 9.558 1.00 93.38 77 TYR A O 1
ATOM 601 N N . PRO A 1 78 ? -8.066 -10.669 7.566 1.00 90.56 78 PRO A N 1
ATOM 602 C CA . PRO A 1 78 ? -6.900 -10.128 6.865 1.00 90.56 78 PRO A CA 1
ATOM 603 C C . PRO A 1 78 ? -6.463 -8.765 7.422 1.00 90.56 78 PRO A C 1
ATOM 605 O O . PRO A 1 78 ? -7.321 -7.956 7.773 1.00 90.56 78 PRO A O 1
ATOM 608 N N . GLU A 1 79 ? -5.157 -8.487 7.432 1.00 85.56 79 GLU A N 1
ATOM 609 C CA . GLU A 1 79 ? -4.556 -7.271 8.015 1.00 85.56 79 GLU A CA 1
ATOM 610 C C . GLU A 1 79 ? -5.165 -5.961 7.473 1.00 85.56 79 GLU A C 1
ATOM 612 O O . GLU A 1 79 ? -5.449 -5.043 8.234 1.00 85.56 79 GLU A O 1
ATOM 617 N N . ASP A 1 80 ? -5.490 -5.901 6.178 1.00 84.25 80 ASP A N 1
ATOM 618 C CA . ASP A 1 80 ? -6.051 -4.708 5.520 1.00 84.25 80 ASP A CA 1
ATOM 619 C C . ASP A 1 80 ? -7.600 -4.668 5.494 1.00 84.25 80 ASP A C 1
ATOM 621 O O . ASP A 1 80 ? -8.212 -3.909 4.733 1.00 84.25 80 ASP A O 1
ATOM 625 N N . SER A 1 81 ? -8.268 -5.457 6.344 1.00 93.06 81 SER A N 1
ATOM 626 C CA . SER A 1 81 ? -9.736 -5.567 6.385 1.00 93.06 81 SER A CA 1
ATOM 627 C C . SER A 1 81 ? -10.404 -4.778 7.521 1.00 93.06 81 SER A C 1
ATOM 629 O O . SER A 1 81 ? -9.792 -4.374 8.514 1.00 93.06 81 SER A O 1
ATOM 631 N N . ILE A 1 82 ? -11.722 -4.592 7.413 1.00 95.81 82 ILE A N 1
ATOM 632 C CA . ILE A 1 82 ? -12.551 -3.992 8.469 1.00 95.81 82 ILE A CA 1
ATOM 633 C C . ILE A 1 82 ? -12.515 -4.792 9.776 1.00 95.81 82 ILE A C 1
ATOM 635 O O . ILE A 1 82 ? -12.522 -4.197 10.856 1.00 95.81 82 ILE A O 1
ATOM 639 N N . GLY A 1 83 ? -12.455 -6.120 9.698 1.00 95.06 83 GLY A N 1
ATOM 640 C CA . GLY A 1 83 ? -12.387 -7.011 10.852 1.00 95.06 83 GLY A CA 1
ATOM 641 C C . GLY A 1 83 ? -11.079 -6.881 11.631 1.00 95.06 83 GLY A C 1
ATOM 642 O O . GLY A 1 83 ? -11.071 -7.062 12.845 1.00 95.06 83 GLY A O 1
ATOM 643 N N . TRP A 1 84 ? -9.994 -6.473 10.976 1.00 94.06 84 TRP A N 1
ATOM 644 C CA . TRP A 1 84 ? -8.744 -6.154 11.661 1.00 94.06 84 TRP A CA 1
ATOM 645 C C . TRP A 1 84 ? -8.830 -4.838 12.450 1.00 94.06 84 TRP A C 1
ATOM 647 O O . TRP A 1 84 ? -8.367 -4.740 13.590 1.00 94.06 84 TRP A O 1
ATOM 657 N N . LEU A 1 85 ? -9.497 -3.836 11.865 1.00 94.31 85 LEU A N 1
ATOM 658 C CA . LEU A 1 85 ? -9.641 -2.482 12.413 1.00 94.31 85 LEU A CA 1
ATOM 659 C C . LEU A 1 85 ? -10.717 -2.359 13.514 1.00 94.31 85 LEU A C 1
ATOM 661 O O . LEU A 1 85 ? -10.714 -1.383 14.267 1.00 94.31 85 LEU A O 1
ATOM 665 N N . MET A 1 86 ? -11.673 -3.288 13.600 1.00 95.12 86 MET A N 1
ATOM 666 C CA . MET A 1 86 ? -12.845 -3.128 14.472 1.00 95.12 86 MET A CA 1
ATOM 667 C C . MET A 1 86 ? -12.512 -3.149 15.972 1.00 95.12 86 MET A C 1
ATOM 669 O O . MET A 1 86 ? -11.674 -3.906 16.452 1.00 95.12 86 MET A O 1
ATOM 673 N N . GLU A 1 87 ? -13.227 -2.340 16.745 1.00 93.81 87 GLU A N 1
ATOM 674 C CA . GLU A 1 87 ? -13.194 -2.345 18.206 1.00 93.81 87 GLU A CA 1
ATOM 675 C C . GLU A 1 87 ? -14.411 -3.081 18.783 1.00 93.81 87 GLU A C 1
ATOM 677 O O . GLU A 1 87 ? -15.423 -3.283 18.109 1.00 93.81 87 GLU A O 1
ATOM 682 N N . ALA A 1 88 ? -14.326 -3.455 20.063 1.00 92.50 88 ALA A N 1
ATOM 683 C CA . ALA A 1 88 ? -15.411 -4.138 20.755 1.00 92.50 88 ALA A CA 1
ATOM 684 C C . ALA A 1 88 ? -16.672 -3.258 20.766 1.00 92.50 88 ALA A C 1
ATOM 686 O O . ALA A 1 88 ? -16.569 -2.045 20.995 1.00 92.50 88 ALA A O 1
ATOM 687 N N . PRO A 1 89 ? -17.866 -3.838 20.561 1.00 92.50 89 PRO A N 1
ATOM 688 C CA . PRO A 1 89 ? -19.087 -3.062 20.597 1.00 92.50 89 PRO A CA 1
ATOM 689 C C . PRO A 1 89 ? -19.351 -2.536 22.010 1.00 92.50 89 PRO A C 1
ATOM 691 O O . PRO A 1 89 ? -19.286 -3.267 22.998 1.00 92.50 89 PRO A O 1
ATOM 694 N N . VAL A 1 90 ? -19.650 -1.241 22.095 1.00 90.94 90 VAL A N 1
ATOM 695 C CA . VAL A 1 90 ? -20.023 -0.541 23.331 1.00 90.94 90 VAL A CA 1
ATOM 696 C C . VAL A 1 90 ? -21.459 -0.038 23.225 1.00 90.94 90 VAL A C 1
ATOM 698 O O . VAL A 1 90 ? -21.940 0.205 22.121 1.00 90.94 90 VAL A O 1
ATOM 701 N N . ALA A 1 91 ? -22.121 0.152 24.373 1.00 93.69 91 ALA A N 1
ATOM 702 C CA . ALA A 1 91 ? -23.503 0.639 24.449 1.00 93.69 91 ALA A CA 1
ATOM 703 C C . ALA A 1 91 ? -24.480 -0.220 23.619 1.00 93.69 91 ALA A C 1
ATOM 705 O O . ALA A 1 91 ? -25.155 0.267 22.710 1.00 93.69 91 ALA A O 1
ATOM 706 N N . VAL A 1 92 ? -24.510 -1.520 23.928 1.00 95.56 92 VAL A N 1
ATOM 707 C CA . VAL A 1 92 ? -25.416 -2.494 23.312 1.00 95.56 92 VAL A CA 1
ATOM 708 C C . VAL A 1 92 ? -26.577 -2.771 24.263 1.00 95.56 92 VAL A C 1
ATOM 710 O O . VAL A 1 92 ? -26.349 -3.175 25.400 1.00 95.56 92 VAL A O 1
ATOM 713 N N . PHE A 1 93 ? -27.806 -2.587 23.791 1.00 96.69 93 PHE A N 1
ATOM 714 C CA . PHE A 1 93 ? -29.029 -2.674 24.589 1.00 96.69 93 PHE A CA 1
ATOM 715 C C . PHE A 1 93 ? -30.033 -3.667 23.994 1.00 96.69 93 PHE A C 1
ATOM 717 O O . PHE A 1 93 ? -29.885 -4.138 22.859 1.00 96.69 93 PHE A O 1
ATOM 724 N N . ARG A 1 94 ? -31.071 -3.977 24.776 1.00 96.81 94 ARG A N 1
ATOM 725 C CA . ARG A 1 94 ? -32.192 -4.832 24.369 1.00 96.81 94 ARG A CA 1
ATOM 726 C C . ARG A 1 94 ? -33.358 -3.991 23.831 1.00 96.81 94 ARG A C 1
ATOM 728 O O . ARG A 1 94 ? -33.503 -2.845 24.254 1.00 96.81 94 ARG A O 1
ATOM 735 N N . PRO A 1 95 ? -34.185 -4.519 22.910 1.00 96.06 95 PRO A N 1
ATOM 736 C CA . PRO A 1 95 ? -35.267 -3.748 22.289 1.00 96.06 95 PRO A CA 1
ATOM 737 C C . PRO A 1 95 ? -36.341 -3.281 23.283 1.00 96.06 95 PRO A C 1
ATOM 739 O O . PRO A 1 95 ? -36.931 -2.219 23.103 1.00 96.06 95 PRO A O 1
ATOM 742 N N . ASP A 1 96 ? -36.573 -4.062 24.337 1.00 96.38 96 ASP A N 1
ATOM 743 C CA . ASP A 1 96 ? -37.579 -3.843 25.376 1.00 96.38 96 ASP A CA 1
ATOM 744 C C . ASP A 1 96 ? -37.123 -2.893 26.494 1.00 96.38 96 ASP A C 1
ATOM 746 O O . ASP A 1 96 ? -37.947 -2.477 27.312 1.00 96.38 96 ASP A O 1
ATOM 750 N N . ALA A 1 97 ? -35.838 -2.517 26.519 1.00 96.62 97 ALA A N 1
ATOM 751 C CA . ALA A 1 97 ? -35.314 -1.550 27.476 1.00 96.62 97 ALA A CA 1
ATOM 752 C C . ALA A 1 97 ? -36.011 -0.189 27.321 1.00 96.62 97 ALA A C 1
ATOM 754 O O . ALA A 1 97 ? -36.389 0.220 26.220 1.00 96.62 97 ALA A O 1
ATOM 755 N N . THR A 1 98 ? -36.173 0.529 28.432 1.00 97.50 98 THR A N 1
ATOM 756 C CA . THR A 1 98 ? -36.783 1.863 28.416 1.00 97.50 98 THR A CA 1
ATOM 757 C C . THR A 1 98 ? -35.745 2.943 28.130 1.00 97.50 98 THR A C 1
ATOM 759 O O . THR A 1 98 ? -34.554 2.790 28.432 1.00 97.50 98 THR A O 1
ATOM 762 N N . ALA A 1 99 ? -36.191 4.074 27.583 1.00 97.06 99 ALA A N 1
ATOM 763 C CA . ALA A 1 99 ? -35.340 5.242 27.378 1.00 97.06 99 ALA A CA 1
ATOM 764 C C . ALA A 1 99 ? -34.683 5.706 28.691 1.00 97.06 99 ALA A C 1
ATOM 766 O O . ALA A 1 99 ? -33.490 6.011 28.711 1.00 97.06 99 ALA A O 1
ATOM 767 N N . ARG A 1 100 ? -35.431 5.701 29.803 1.00 96.81 100 ARG A N 1
ATOM 768 C CA . ARG A 1 100 ? -34.934 6.078 31.135 1.00 96.81 100 ARG A CA 1
ATOM 769 C C . ARG A 1 100 ? -33.743 5.228 31.571 1.00 96.81 100 ARG A C 1
ATOM 771 O O . ARG A 1 100 ? -32.686 5.785 31.870 1.00 96.81 100 ARG A O 1
ATOM 778 N N . ASP A 1 101 ? -33.915 3.909 31.588 1.00 96.00 101 ASP A N 1
ATOM 779 C CA . ASP A 1 101 ? -32.889 2.978 32.072 1.00 96.00 101 ASP A CA 1
ATOM 780 C C . ASP A 1 101 ? -31.648 3.044 31.175 1.00 96.00 101 ASP A C 1
ATOM 782 O O . ASP A 1 101 ? -30.512 3.106 31.648 1.00 96.00 101 ASP A O 1
ATOM 786 N N . THR A 1 102 ? -31.874 3.158 29.864 1.00 96.31 102 THR A N 1
ATOM 787 C CA . THR A 1 102 ? -30.809 3.299 28.868 1.00 96.31 102 THR A CA 1
ATOM 788 C C . THR A 1 102 ? -30.004 4.582 29.077 1.00 96.31 102 THR A C 1
ATOM 790 O O . THR A 1 102 ? -28.778 4.555 28.999 1.00 96.31 102 THR A O 1
ATOM 793 N N . ILE A 1 103 ? -30.643 5.718 29.386 1.00 95.50 103 ILE A N 1
ATOM 794 C CA . ILE A 1 103 ? -29.940 6.979 29.684 1.00 95.50 103 ILE A CA 1
ATOM 795 C C . ILE A 1 103 ? -29.047 6.834 30.922 1.00 95.50 103 ILE A C 1
ATOM 797 O O . ILE A 1 103 ? -27.923 7.348 30.938 1.00 95.50 103 ILE A O 1
ATOM 801 N N . GLU A 1 104 ? -29.520 6.156 31.968 1.00 94.44 104 GLU A N 1
ATOM 802 C CA . GLU A 1 104 ? -28.722 5.915 33.174 1.00 94.44 104 GLU A CA 1
ATOM 803 C C . GLU A 1 104 ? -27.526 4.999 32.893 1.00 94.44 104 GLU A C 1
ATOM 805 O O . GLU A 1 104 ? -26.403 5.296 33.323 1.00 94.44 104 GLU A O 1
ATOM 810 N N . GLU A 1 105 ? -27.731 3.944 32.106 1.00 94.06 105 GLU A N 1
ATOM 811 C CA . GLU A 1 105 ? -26.663 3.038 31.695 1.00 94.06 105 GLU A CA 1
ATOM 812 C C . GLU A 1 105 ? -25.630 3.751 30.811 1.00 94.06 105 GLU A C 1
ATOM 814 O O . GLU A 1 105 ? -24.431 3.710 31.105 1.00 94.06 105 GLU A O 1
ATOM 819 N N . VAL A 1 106 ? -26.071 4.508 29.801 1.00 93.38 106 VAL A N 1
ATOM 820 C CA . VAL A 1 106 ? -25.196 5.339 28.956 1.00 93.38 106 VAL A CA 1
ATOM 821 C C . VAL A 1 106 ? -24.406 6.333 29.804 1.00 93.38 106 VAL A C 1
ATOM 823 O O . VAL A 1 106 ? -23.211 6.517 29.567 1.00 93.38 106 VAL A O 1
ATOM 826 N N . ARG A 1 107 ? -25.013 6.951 30.827 1.00 91.31 107 ARG A N 1
ATOM 827 C CA . ARG A 1 107 ? -24.312 7.869 31.742 1.00 91.31 107 ARG A CA 1
ATOM 828 C C . ARG A 1 107 ? -23.199 7.165 32.521 1.00 91.31 107 ARG A C 1
ATOM 830 O O . ARG A 1 107 ? -22.154 7.767 32.764 1.00 91.31 107 ARG A O 1
ATOM 837 N N . SER A 1 108 ? -23.406 5.912 32.920 1.00 91.44 108 SER A N 1
ATOM 838 C CA . SER A 1 108 ? -22.379 5.094 33.575 1.00 91.44 108 SER A CA 1
ATOM 839 C C . SER A 1 108 ? -21.268 4.692 32.598 1.00 91.44 108 SER A C 1
ATOM 841 O O . SER A 1 108 ? -20.083 4.866 32.898 1.00 91.44 108 SER A O 1
ATOM 843 N N . LEU A 1 109 ? -21.640 4.229 31.401 1.00 89.25 109 LEU A N 1
ATOM 844 C CA . LEU A 1 109 ? -20.716 3.808 30.344 1.00 89.25 109 LEU A CA 1
ATOM 845 C C . LEU A 1 109 ? -19.847 4.960 29.835 1.00 89.25 109 LEU A C 1
ATOM 847 O O . LEU A 1 109 ? -18.643 4.784 29.652 1.00 89.25 109 LEU A O 1
ATOM 851 N N . SER A 1 110 ? -20.421 6.155 29.695 1.00 88.12 110 SER A N 1
ATOM 852 C CA . SER A 1 110 ? -19.727 7.351 29.198 1.00 88.12 110 SER A CA 1
ATOM 853 C C . SER A 1 110 ? -18.585 7.817 30.110 1.00 88.12 110 SER A C 1
ATOM 855 O O . SER A 1 110 ? -17.735 8.591 29.686 1.00 88.12 110 SER A O 1
ATOM 857 N N . LYS A 1 111 ? -18.521 7.330 31.359 1.00 86.50 111 LYS A N 1
ATOM 858 C CA . LYS A 1 111 ? -17.376 7.564 32.259 1.00 86.50 111 LYS A CA 1
ATOM 859 C C . LYS A 1 111 ? -16.155 6.707 31.913 1.00 86.50 111 LYS A C 1
ATOM 861 O O . LYS A 1 111 ? -15.069 6.992 32.403 1.00 86.50 111 LYS A O 1
ATOM 866 N N . LYS A 1 112 ? -16.342 5.633 31.141 1.00 82.00 112 LYS A N 1
ATOM 867 C CA . LYS A 1 112 ? -15.320 4.618 30.836 1.00 82.00 112 LYS A CA 1
ATOM 868 C C . LYS A 1 112 ? -14.990 4.532 29.349 1.00 82.00 112 LYS A C 1
ATOM 870 O O . LYS A 1 112 ? -13.873 4.174 29.003 1.00 82.00 112 LYS A O 1
ATOM 875 N N . ALA A 1 113 ? -15.954 4.827 28.483 1.00 81.62 113 ALA A N 1
ATOM 876 C CA . ALA A 1 113 ? -15.813 4.714 27.040 1.00 81.62 113 ALA A CA 1
ATOM 877 C C . ALA A 1 113 ? -16.518 5.868 26.329 1.00 81.62 113 ALA A C 1
ATOM 879 O O . ALA A 1 113 ? -17.534 6.382 26.791 1.00 81.62 113 ALA A O 1
ATOM 880 N N . PHE A 1 114 ? -15.995 6.247 25.165 1.00 84.06 114 PHE A N 1
ATOM 881 C CA . PHE A 1 114 ? -16.627 7.250 24.319 1.00 84.06 114 PHE A CA 1
ATOM 882 C C . PHE A 1 114 ? -17.778 6.623 23.521 1.00 84.06 114 PHE A C 1
ATOM 884 O O . PHE A 1 114 ? -17.543 5.909 22.538 1.00 84.06 114 PHE A O 1
ATOM 891 N N . VAL A 1 115 ? -19.011 6.890 23.961 1.00 90.50 115 VAL A N 1
ATOM 892 C CA . VAL A 1 115 ? -20.255 6.384 23.366 1.00 90.50 115 VAL A CA 1
ATOM 893 C C . VAL A 1 115 ? -20.838 7.432 22.417 1.00 90.50 115 VAL A C 1
ATOM 895 O O . VAL A 1 115 ? -21.178 8.536 22.833 1.00 90.50 115 VAL A O 1
ATOM 898 N N . THR A 1 116 ? -20.961 7.087 21.135 1.00 91.94 116 THR A N 1
ATOM 899 C CA . THR A 1 116 ? -21.543 7.974 20.106 1.00 91.94 116 THR A CA 1
ATOM 900 C C . THR A 1 116 ? -22.946 7.537 19.688 1.00 91.94 116 THR A C 1
ATOM 902 O O . THR A 1 116 ? -23.828 8.375 19.516 1.00 91.94 116 THR A O 1
ATOM 905 N N . TYR A 1 117 ? -23.157 6.225 19.577 1.00 94.94 117 TYR A N 1
ATOM 906 C CA . TYR A 1 117 ? -24.432 5.591 19.253 1.00 94.94 117 TYR A CA 1
ATOM 907 C C . TYR A 1 117 ? -24.694 4.439 20.218 1.00 94.94 117 TYR A C 1
ATOM 909 O O . TYR A 1 117 ? -23.749 3.869 20.765 1.00 94.94 117 TYR A O 1
ATOM 917 N N . GLY A 1 118 ? -25.972 4.127 20.423 1.00 95.56 118 GLY A N 1
ATOM 918 C CA . GLY A 1 118 ? -26.405 2.880 21.039 1.00 95.56 118 GLY A CA 1
ATOM 919 C C . GLY A 1 118 ? -26.779 1.877 19.953 1.00 95.56 118 GLY A C 1
ATOM 920 O O . GLY A 1 118 ? -27.273 2.267 18.896 1.00 95.56 118 GLY A O 1
ATOM 921 N N . TYR A 1 119 ? -26.559 0.596 20.205 1.00 97.00 119 TYR A N 1
ATOM 922 C CA . TYR A 1 119 ? -26.890 -0.480 19.272 1.00 97.00 119 TYR A CA 1
ATOM 923 C C . TYR A 1 119 ? -27.880 -1.425 19.934 1.00 97.00 119 TYR A C 1
ATOM 925 O O . TYR A 1 119 ? -27.721 -1.773 21.099 1.00 97.00 119 TYR A O 1
ATOM 933 N N . ILE A 1 120 ? -28.915 -1.832 19.211 1.00 97.62 120 ILE A N 1
ATOM 934 C CA . ILE A 1 120 ? -29.978 -2.676 19.757 1.00 97.62 120 ILE A CA 1
ATOM 935 C C . ILE A 1 120 ? -29.856 -4.056 19.139 1.00 97.62 120 ILE A C 1
ATOM 937 O O . ILE A 1 120 ? -29.859 -4.184 17.914 1.00 97.62 120 ILE A O 1
ATOM 941 N N . THR A 1 121 ? -29.746 -5.078 19.986 1.00 97.38 121 THR A N 1
ATOM 942 C CA . THR A 1 121 ? -29.553 -6.469 19.553 1.00 97.38 121 THR A CA 1
ATOM 943 C C . THR A 1 121 ? -30.586 -7.412 20.158 1.00 97.38 121 THR A C 1
ATOM 945 O O . THR A 1 121 ? -31.056 -7.201 21.278 1.00 97.38 121 THR A O 1
ATOM 948 N N . ASP A 1 122 ? -30.937 -8.471 19.425 1.00 95.62 122 ASP A N 1
ATOM 949 C CA . ASP A 1 122 ? -31.720 -9.583 19.979 1.00 95.62 122 ASP A CA 1
ATOM 950 C C . ASP A 1 122 ? -30.857 -10.534 20.820 1.00 95.62 122 ASP A C 1
ATOM 952 O O . ASP A 1 122 ? -29.636 -10.375 20.899 1.00 95.62 122 ASP A O 1
ATOM 956 N N . GLU A 1 123 ? -31.476 -11.494 21.517 1.00 93.88 123 GLU A N 1
ATOM 957 C CA . GLU A 1 123 ? -30.782 -12.445 22.411 1.00 93.88 123 GLU A CA 1
ATOM 958 C C . GLU A 1 123 ? -29.646 -13.211 21.723 1.00 93.88 123 GLU A C 1
ATOM 960 O O . GLU A 1 123 ? -28.643 -13.515 22.364 1.00 93.88 123 GLU A O 1
ATOM 965 N N . ALA A 1 124 ? -29.765 -13.446 20.415 1.00 94.69 124 ALA A N 1
ATOM 966 C CA . ALA A 1 124 ? -28.750 -14.102 19.599 1.00 94.69 124 ALA A CA 1
ATOM 967 C C . ALA A 1 124 ? -27.647 -13.144 19.096 1.00 94.69 124 ALA A C 1
ATOM 969 O O . ALA A 1 124 ? -26.682 -13.595 18.486 1.00 94.69 124 ALA A O 1
ATOM 970 N N . GLY A 1 125 ? -27.751 -11.841 19.375 1.00 94.81 125 GLY A N 1
ATOM 971 C CA . GLY A 1 125 ? -26.758 -10.825 19.021 1.00 94.81 125 GLY A CA 1
ATOM 972 C C . GLY A 1 125 ? -26.985 -10.156 17.664 1.00 94.81 125 GLY A C 1
ATOM 973 O O . GLY A 1 125 ? -26.132 -9.377 17.232 1.00 94.81 125 GLY A O 1
ATOM 974 N N . HIS A 1 126 ? -28.115 -10.408 16.995 1.00 96.81 126 HIS A N 1
ATOM 975 C CA . HIS A 1 126 ? -28.400 -9.769 15.711 1.00 96.81 126 HIS A CA 1
ATOM 976 C C . HIS A 1 126 ? -28.709 -8.292 15.898 1.00 96.81 126 HIS A C 1
ATOM 978 O O . HIS A 1 126 ? -29.563 -7.933 16.715 1.00 96.81 126 HIS A O 1
ATOM 984 N N . LEU A 1 127 ? -28.074 -7.441 15.096 1.00 97.69 127 LEU A N 1
ATOM 985 C CA . LEU A 1 127 ? -28.324 -6.007 15.104 1.00 97.69 127 LEU A CA 1
ATOM 986 C C . LEU A 1 127 ? -29.727 -5.707 14.553 1.00 97.69 127 LEU A C 1
ATOM 988 O O . LEU A 1 127 ? -30.021 -5.965 13.389 1.00 97.69 127 LEU A O 1
ATOM 992 N N . LYS A 1 128 ? -30.604 -5.149 15.392 1.00 96.88 128 LYS A N 1
ATOM 993 C CA . LYS A 1 128 ? -31.975 -4.754 15.019 1.00 96.88 128 LYS A CA 1
ATOM 994 C C . LYS A 1 128 ? -32.111 -3.264 14.749 1.00 96.88 128 LYS A C 1
ATOM 996 O O . LYS A 1 128 ? -32.947 -2.862 13.939 1.00 96.88 128 LYS A O 1
ATOM 1001 N N . GLY A 1 129 ? -31.308 -2.447 15.423 1.00 96.38 129 GLY A N 1
ATOM 1002 C CA . GLY A 1 129 ? -31.409 -1.005 15.284 1.00 96.38 129 GLY A CA 1
ATOM 1003 C C . GLY A 1 129 ? -30.243 -0.233 15.870 1.00 96.38 129 GLY A C 1
ATOM 1004 O O . GLY A 1 129 ? -29.393 -0.767 16.584 1.00 96.38 129 GLY A O 1
ATOM 1005 N N . LEU A 1 130 ? -30.233 1.053 15.546 1.00 96.31 130 LEU A N 1
ATOM 1006 C CA . LEU A 1 130 ? -29.276 2.037 16.020 1.00 96.31 130 LEU A CA 1
ATOM 1007 C C . LEU A 1 130 ? -30.015 3.167 16.732 1.00 96.31 130 LEU A C 1
ATOM 1009 O O . LEU A 1 130 ? -31.060 3.637 16.283 1.00 96.31 130 LEU A O 1
ATOM 1013 N N . LEU A 1 131 ? -29.447 3.617 17.841 1.00 95.81 131 LEU A N 1
ATOM 1014 C CA . LEU A 1 131 ? -29.995 4.653 18.693 1.00 95.81 131 LEU A CA 1
ATOM 1015 C C . LEU A 1 131 ? -29.086 5.881 18.668 1.00 95.81 131 LEU A C 1
ATOM 1017 O O . LEU A 1 131 ? -27.911 5.827 19.045 1.00 95.81 131 LEU A O 1
ATOM 1021 N N . VAL A 1 132 ? -29.649 7.009 18.247 1.00 94.69 132 VAL A N 1
ATOM 1022 C CA . VAL A 1 132 ? -28.970 8.304 18.281 1.00 94.69 132 VAL A CA 1
ATOM 1023 C C . VAL A 1 132 ? -29.188 8.938 19.652 1.00 94.69 132 VAL A C 1
ATOM 1025 O O . VAL A 1 132 ? -30.320 9.052 20.114 1.00 94.69 132 VAL A O 1
ATOM 1028 N N . MET A 1 133 ? -28.109 9.400 20.294 1.00 92.88 133 MET A N 1
ATOM 1029 C CA . MET A 1 133 ? -28.164 9.944 21.662 1.00 92.88 133 MET A CA 1
ATOM 1030 C C . MET A 1 133 ? -29.156 11.102 21.806 1.00 92.88 133 MET A C 1
ATOM 1032 O O . MET A 1 133 ? -29.853 11.200 22.811 1.00 92.88 133 MET A O 1
ATOM 1036 N N . ARG A 1 134 ? -29.257 11.968 20.790 1.00 93.75 134 ARG A N 1
ATOM 1037 C CA . ARG A 1 134 ? -30.229 13.068 20.777 1.00 93.75 134 ARG A CA 1
ATOM 1038 C C . ARG A 1 134 ? -31.668 12.556 20.852 1.00 93.75 134 ARG A C 1
ATOM 1040 O O . ARG A 1 134 ? -32.455 13.102 21.613 1.00 93.75 134 ARG A O 1
ATOM 1047 N N . ASP A 1 135 ? -31.994 11.533 20.073 1.00 93.69 135 ASP A N 1
ATOM 1048 C CA . ASP A 1 135 ? -33.360 11.026 19.962 1.00 93.69 135 ASP A CA 1
ATOM 1049 C C . ASP A 1 135 ? -33.740 10.244 21.231 1.00 93.69 135 ASP A C 1
ATOM 1051 O O . ASP A 1 135 ? -34.841 10.417 21.747 1.00 93.69 135 ASP A O 1
ATOM 1055 N N . LEU A 1 136 ? -32.785 9.513 21.826 1.00 95.12 136 LEU A N 1
ATOM 1056 C CA . LEU A 1 136 ? -32.927 8.917 23.160 1.00 95.12 136 LEU A CA 1
ATOM 1057 C C . LEU A 1 136 ? -33.246 9.972 24.234 1.00 95.12 136 LEU A C 1
ATOM 1059 O O . LEU A 1 136 ? -34.137 9.770 25.051 1.00 95.12 136 LEU A O 1
ATOM 1063 N N . MET A 1 137 ? -32.541 11.107 24.227 1.00 93.31 137 MET A N 1
ATOM 1064 C CA . MET A 1 137 ? -32.740 12.181 25.211 1.00 93.31 137 MET A CA 1
ATOM 1065 C C . MET A 1 137 ? -34.081 12.917 25.059 1.00 93.31 137 MET A C 1
ATOM 1067 O O . MET A 1 137 ? -34.533 13.544 26.015 1.00 93.31 137 MET A O 1
ATOM 1071 N N . LEU A 1 138 ? -34.691 12.882 23.870 1.00 95.00 138 LEU A N 1
ATOM 1072 C CA . LEU A 1 138 ? -35.983 13.515 23.580 1.00 95.00 138 LEU A CA 1
ATOM 1073 C C . LEU A 1 138 ? -37.174 12.563 23.760 1.00 95.00 138 LEU A C 1
ATOM 1075 O O . LEU A 1 138 ? -38.317 13.021 23.790 1.00 95.00 138 LEU A O 1
ATOM 1079 N N . ALA A 1 139 ? -36.924 11.256 23.851 1.00 95.75 139 ALA A N 1
ATOM 1080 C CA . ALA A 1 139 ? -37.958 10.247 24.011 1.00 95.75 139 ALA A CA 1
ATOM 1081 C C . ALA A 1 139 ? -38.659 10.346 25.376 1.00 95.75 139 ALA A C 1
ATOM 1083 O O . ALA A 1 139 ? -38.086 10.799 26.370 1.00 95.75 139 ALA A O 1
ATOM 1084 N N . ALA A 1 140 ? -39.909 9.876 25.437 1.00 97.00 140 ALA A N 1
ATOM 1085 C CA . ALA A 1 140 ? -40.594 9.702 26.714 1.00 97.00 140 ALA A CA 1
ATOM 1086 C C . ALA A 1 140 ? -39.830 8.671 27.572 1.00 97.00 140 ALA A C 1
ATOM 1088 O O . ALA A 1 140 ? -39.394 7.658 27.022 1.00 97.00 140 ALA A O 1
ATOM 1089 N N . PRO A 1 141 ? -39.675 8.874 28.895 1.00 96.12 141 PRO A N 1
ATOM 1090 C CA . PRO A 1 141 ? -38.847 7.998 29.729 1.00 96.12 141 PRO A CA 1
ATOM 1091 C C . PRO A 1 141 ? -39.261 6.518 29.685 1.00 96.12 141 PRO A C 1
ATOM 1093 O O . PRO A 1 141 ? -38.408 5.642 29.796 1.00 96.12 141 PRO A O 1
ATOM 1096 N N . GLU A 1 142 ? -40.554 6.244 29.511 1.00 96.94 142 GLU A N 1
ATOM 1097 C CA . GLU A 1 142 ? -41.147 4.905 29.454 1.00 96.94 142 GLU A CA 1
ATOM 1098 C C . GLU A 1 142 ? -41.194 4.313 28.034 1.00 96.94 142 GLU A C 1
ATOM 1100 O O . GLU A 1 142 ? -41.584 3.157 27.874 1.00 96.94 142 GLU A O 1
ATOM 1105 N N . ALA A 1 143 ? -40.821 5.081 27.002 1.00 97.25 143 ALA A N 1
ATOM 1106 C CA . ALA A 1 143 ? -40.766 4.578 25.633 1.00 97.25 143 ALA A CA 1
ATOM 1107 C C . ALA A 1 143 ? -39.720 3.464 25.523 1.00 97.25 143 ALA A C 1
ATOM 1109 O O . ALA A 1 143 ? -38.623 3.573 26.083 1.00 97.25 143 ALA A O 1
ATOM 1110 N N . ARG A 1 144 ? -40.056 2.401 24.790 1.00 97.12 144 ARG A N 1
ATOM 1111 C CA . ARG A 1 144 ? -39.129 1.300 24.538 1.00 97.12 144 ARG A CA 1
ATOM 1112 C C . ARG A 1 144 ? -38.148 1.666 23.440 1.00 97.12 144 ARG A C 1
ATOM 1114 O O . ARG A 1 144 ? -38.476 2.423 22.525 1.00 97.12 144 ARG A O 1
ATOM 1121 N N . LEU A 1 145 ? -36.952 1.086 23.495 1.00 96.81 145 LEU A N 1
ATOM 1122 C CA . LEU A 1 145 ? -35.936 1.320 22.474 1.00 96.81 145 LEU A CA 1
ATOM 1123 C C . LEU A 1 145 ? -36.398 0.873 21.078 1.00 96.81 145 LEU A C 1
ATOM 1125 O O . LEU A 1 145 ? -36.089 1.550 20.099 1.00 96.81 145 LEU A O 1
ATOM 1129 N N . GLU A 1 146 ? -37.181 -0.204 20.975 1.00 96.50 146 GLU A N 1
ATOM 1130 C CA . GLU A 1 146 ? -37.742 -0.696 19.704 1.00 96.50 146 GLU A CA 1
ATOM 1131 C C . GLU A 1 146 ? -38.637 0.316 18.961 1.00 96.50 146 GLU A C 1
ATOM 1133 O O . GLU A 1 146 ? -38.755 0.248 17.729 1.00 96.50 146 GLU A O 1
ATOM 1138 N N . ASP A 1 147 ? -39.230 1.258 19.702 1.00 95.12 147 ASP A N 1
ATOM 1139 C CA . ASP A 1 147 ? -40.146 2.278 19.184 1.00 95.12 147 ASP A CA 1
ATOM 1140 C C . ASP A 1 147 ? -39.411 3.533 18.695 1.00 95.12 147 ASP A C 1
ATOM 1142 O O . ASP A 1 147 ? -39.919 4.254 17.836 1.00 95.12 147 ASP A O 1
ATOM 1146 N N . ILE A 1 148 ? -38.216 3.802 19.231 1.00 95.75 148 ILE A N 1
ATOM 1147 C CA . ILE A 1 148 ? -37.440 5.023 18.951 1.00 95.75 148 ILE A CA 1
ATOM 1148 C C . ILE A 1 148 ? -36.174 4.770 18.123 1.00 95.75 148 ILE A C 1
ATOM 1150 O O . ILE A 1 148 ? -35.499 5.717 17.721 1.00 95.75 148 ILE A O 1
ATOM 1154 N N . MET A 1 149 ? -35.821 3.508 17.875 1.00 96.62 149 MET A N 1
ATOM 1155 C CA . MET A 1 149 ? -34.617 3.149 17.130 1.00 96.62 149 MET 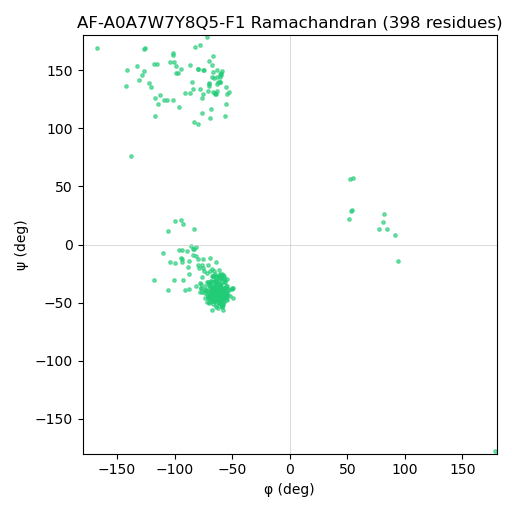A CA 1
ATOM 1156 C C . MET A 1 149 ? -34.736 3.371 15.625 1.00 96.62 149 MET A C 1
ATOM 1158 O O . MET A 1 149 ? -35.783 3.159 15.012 1.00 96.62 149 MET A O 1
ATOM 1162 N N . ILE A 1 150 ? -33.598 3.669 15.003 1.00 96.12 150 ILE A N 1
ATOM 1163 C CA . ILE A 1 150 ? -33.436 3.573 13.556 1.00 96.12 150 ILE A CA 1
ATOM 1164 C C . ILE A 1 150 ? -33.287 2.094 13.210 1.00 96.12 150 ILE A C 1
ATOM 1166 O O . ILE A 1 150 ? -32.307 1.453 13.594 1.00 96.12 150 ILE A O 1
ATOM 1170 N N . ARG A 1 151 ? -34.275 1.552 12.500 1.00 95.19 151 ARG A N 1
ATOM 1171 C CA . ARG A 1 151 ? -34.272 0.165 12.022 1.00 95.19 151 ARG A CA 1
ATOM 1172 C C . ARG A 1 151 ? -33.321 0.011 10.839 1.00 95.19 151 ARG A C 1
ATOM 1174 O O . ARG A 1 151 ? -33.128 0.961 10.087 1.00 95.19 151 ARG A O 1
ATOM 1181 N N . GLU A 1 152 ? -32.758 -1.186 10.696 1.00 90.25 152 GLU A N 1
ATOM 1182 C CA . GLU A 1 152 ? -31.892 -1.565 9.566 1.00 90.25 152 GLU A CA 1
ATOM 1183 C C . GLU A 1 152 ? -30.736 -0.568 9.324 1.00 90.25 152 GLU A C 1
ATOM 1185 O O . GLU A 1 152 ? -30.610 0.010 8.240 1.00 90.25 152 GLU A O 1
ATOM 1190 N N . PRO A 1 153 ? -29.885 -0.312 10.338 1.00 93.62 153 PRO A N 1
ATOM 1191 C CA . PRO A 1 153 ? -28.750 0.582 10.167 1.00 93.62 153 PRO A CA 1
ATOM 1192 C C . PRO A 1 153 ? -27.768 0.022 9.134 1.00 93.62 153 PRO A C 1
ATOM 1194 O O . PRO A 1 153 ? -27.600 -1.186 8.992 1.00 93.62 153 PRO A O 1
ATOM 1197 N N . PHE A 1 154 ? -27.067 0.917 8.441 1.00 94.62 154 PHE A N 1
ATOM 1198 C CA . PHE A 1 154 ? -25.984 0.520 7.548 1.00 94.62 154 PHE A CA 1
ATOM 1199 C C . PHE A 1 154 ? -24.841 -0.132 8.339 1.00 94.62 154 PHE A C 1
ATOM 1201 O O . PHE A 1 154 ? -24.338 0.461 9.296 1.00 94.62 154 PHE A O 1
ATOM 1208 N N . THR A 1 155 ? -24.404 -1.305 7.890 1.00 95.81 155 THR A N 1
ATOM 1209 C CA . THR A 1 155 ? -23.317 -2.088 8.486 1.00 95.81 155 THR A CA 1
ATOM 1210 C C . THR A 1 155 ? -22.161 -2.258 7.506 1.00 95.81 155 THR A C 1
ATOM 1212 O O . THR A 1 155 ? -22.344 -2.207 6.289 1.00 95.81 155 THR A O 1
ATOM 1215 N N . LEU A 1 156 ? -20.965 -2.483 8.044 1.00 96.62 156 LEU A N 1
ATOM 1216 C CA . LEU A 1 156 ? -19.808 -2.949 7.282 1.00 96.62 156 LEU A CA 1
ATOM 1217 C C . LEU A 1 156 ? -19.635 -4.461 7.460 1.00 96.62 156 LEU A C 1
ATOM 1219 O O . LEU A 1 156 ? -19.938 -4.999 8.527 1.00 96.62 156 LEU A O 1
ATOM 1223 N N . ASP A 1 157 ? -19.133 -5.122 6.420 1.00 96.38 157 ASP A N 1
ATOM 1224 C CA . ASP A 1 157 ? -18.726 -6.529 6.463 1.00 96.38 157 ASP A CA 1
ATOM 1225 C C . ASP A 1 157 ? -17.290 -6.612 7.019 1.00 96.38 157 ASP A C 1
ATOM 1227 O O . ASP A 1 157 ? -16.442 -5.817 6.603 1.00 96.38 157 ASP A O 1
ATOM 1231 N N . PRO A 1 158 ? -16.985 -7.518 7.964 1.00 96.38 158 PRO A N 1
ATOM 1232 C CA . PRO A 1 158 ? -15.649 -7.629 8.539 1.00 96.38 158 PRO A CA 1
ATOM 1233 C C . PRO A 1 158 ? -14.583 -8.097 7.532 1.00 96.38 158 PRO A C 1
ATOM 1235 O O . PRO A 1 158 ? -13.421 -7.736 7.680 1.00 96.38 158 PRO A O 1
ATOM 1238 N N . ALA A 1 159 ? -14.943 -8.851 6.493 1.00 95.25 159 ALA A N 1
ATOM 1239 C CA . ALA A 1 159 ? -14.022 -9.275 5.438 1.00 95.25 159 ALA A CA 1
ATOM 1240 C C . ALA A 1 159 ? -13.828 -8.205 4.348 1.00 95.25 159 ALA A C 1
ATOM 1242 O O . ALA A 1 159 ? -13.033 -8.402 3.430 1.00 95.25 159 ALA A O 1
ATOM 1243 N N . MET A 1 160 ? -14.547 -7.079 4.425 1.00 94.06 160 MET A N 1
ATOM 1244 C CA . MET A 1 160 ? -14.408 -5.984 3.471 1.00 94.06 160 MET A CA 1
ATOM 1245 C C . MET A 1 160 ? -13.015 -5.360 3.569 1.00 94.06 160 MET A C 1
ATOM 1247 O O . MET A 1 160 ? -12.573 -4.962 4.649 1.00 94.06 160 MET A O 1
ATOM 1251 N N . GLU A 1 161 ? -12.360 -5.214 2.420 1.00 90.75 161 GLU A N 1
ATOM 1252 C CA . GLU A 1 161 ? -11.106 -4.478 2.292 1.00 90.75 161 GLU A CA 1
ATOM 1253 C C . GLU A 1 161 ? -11.298 -3.020 2.707 1.00 90.75 161 GLU A C 1
ATOM 1255 O O . GLU A 1 161 ? -12.283 -2.362 2.345 1.00 90.75 161 GLU A O 1
ATOM 1260 N N . LEU A 1 162 ? -10.315 -2.465 3.409 1.00 88.81 162 LEU A N 1
ATOM 1261 C CA . LEU A 1 162 ? -10.370 -1.094 3.905 1.00 88.81 162 LEU A CA 1
ATOM 1262 C C . LEU A 1 162 ? -10.588 -0.076 2.753 1.00 88.81 162 LEU A C 1
ATOM 1264 O O . LEU A 1 162 ? -11.188 0.979 2.968 1.00 88.81 162 LEU A O 1
ATOM 1268 N N . THR A 1 163 ? -10.165 -0.375 1.513 1.00 83.44 163 THR A N 1
ATOM 1269 C CA . THR A 1 163 ? -10.337 0.513 0.345 1.00 83.44 163 THR A CA 1
ATOM 1270 C C . THR A 1 163 ? -11.796 0.551 -0.073 1.00 83.44 163 THR A C 1
ATOM 1272 O O . THR A 1 163 ? -12.334 1.608 -0.399 1.00 83.44 163 THR A O 1
ATOM 1275 N N . GLU A 1 164 ? -12.439 -0.612 -0.083 1.00 87.88 164 GLU A N 1
ATOM 1276 C CA . GLU A 1 164 ? -13.840 -0.752 -0.448 1.00 87.88 164 GLU A CA 1
ATOM 1277 C C . GLU A 1 164 ? -14.731 -0.103 0.608 1.00 87.88 164 GLU A C 1
ATOM 1279 O O . GLU A 1 164 ? -15.606 0.698 0.264 1.00 87.88 164 GLU A O 1
ATOM 1284 N N . ALA A 1 165 ? -14.428 -0.343 1.886 1.00 91.44 165 ALA A N 1
ATOM 1285 C CA . ALA A 1 165 ? -15.128 0.283 2.998 1.00 91.44 165 ALA A CA 1
ATOM 1286 C C . ALA A 1 165 ? -15.114 1.812 2.889 1.00 91.44 165 ALA A C 1
ATOM 1288 O O . ALA A 1 165 ? -16.156 2.460 2.979 1.00 91.44 165 ALA A O 1
ATOM 1289 N N . MET A 1 166 ? -13.955 2.399 2.592 1.00 87.94 166 MET A N 1
ATOM 1290 C CA . MET A 1 166 ? -13.810 3.843 2.400 1.00 87.94 166 MET A CA 1
ATOM 1291 C C . MET A 1 166 ? -14.701 4.395 1.287 1.00 87.94 166 MET A C 1
ATOM 1293 O O . MET A 1 166 ? -15.315 5.449 1.464 1.00 87.94 166 MET A O 1
ATOM 1297 N N . ARG A 1 167 ? -14.848 3.672 0.170 1.00 85.81 167 ARG A N 1
ATOM 1298 C CA . ARG A 1 167 ? -15.737 4.088 -0.927 1.00 85.81 167 ARG A CA 1
ATOM 1299 C C . ARG A 1 167 ? -17.203 4.087 -0.511 1.00 85.81 167 ARG A C 1
ATOM 1301 O O . ARG A 1 167 ? -17.934 5.001 -0.886 1.00 85.81 167 ARG A O 1
ATOM 1308 N N . VAL A 1 168 ? -17.649 3.088 0.253 1.00 88.88 168 VAL A N 1
ATOM 1309 C CA . VAL A 1 168 ? -19.061 3.006 0.669 1.00 88.88 168 VAL A CA 1
ATOM 1310 C C . VAL A 1 168 ? -19.397 3.992 1.789 1.00 88.88 168 VAL A C 1
ATOM 1312 O O . VAL A 1 168 ? -20.539 4.456 1.869 1.00 88.88 168 VAL A O 1
ATOM 1315 N N . VAL A 1 169 ? -18.419 4.363 2.625 1.00 90.19 169 VAL A N 1
ATOM 1316 C CA . VAL A 1 169 ? -18.634 5.303 3.734 1.00 90.19 169 VAL A CA 1
ATOM 1317 C C . VAL A 1 169 ? -18.443 6.775 3.367 1.00 90.19 169 VAL A C 1
ATOM 1319 O O . VAL A 1 169 ? -18.981 7.632 4.071 1.00 90.19 169 VAL A O 1
ATOM 1322 N N . VAL A 1 170 ? -17.748 7.088 2.262 1.00 83.62 170 VAL A N 1
ATOM 1323 C CA . VAL A 1 170 ? -17.396 8.474 1.883 1.00 83.62 170 VAL A CA 1
ATOM 1324 C C . VAL A 1 170 ? -18.608 9.397 1.771 1.00 83.62 170 VAL A C 1
ATOM 1326 O O . VAL A 1 170 ? -18.502 10.574 2.067 1.00 83.62 170 VAL A O 1
ATOM 1329 N N . ASN A 1 171 ? -19.777 8.875 1.391 1.00 83.56 171 ASN A N 1
ATOM 1330 C CA . ASN A 1 171 ? -21.001 9.670 1.268 1.00 83.56 171 ASN A CA 1
ATOM 1331 C C . ASN A 1 171 ? -21.874 9.638 2.533 1.00 83.56 171 ASN A C 1
ATOM 1333 O O . ASN A 1 171 ? -22.820 10.414 2.642 1.00 83.56 171 ASN A O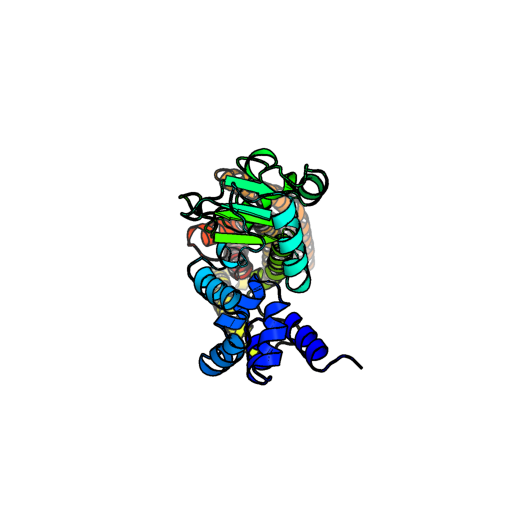 1
ATOM 1337 N N . LYS A 1 172 ? -21.582 8.748 3.488 1.00 88.06 172 LYS A N 1
ATOM 1338 C CA . LYS A 1 172 ? -22.411 8.521 4.683 1.00 88.06 172 LYS A CA 1
ATOM 1339 C C . LYS A 1 172 ? -22.000 9.403 5.852 1.00 88.06 172 LYS A C 1
ATOM 1341 O O . LYS A 1 172 ? -22.867 9.905 6.557 1.00 88.06 172 LYS A O 1
ATOM 1346 N N . HIS A 1 173 ? -20.694 9.606 6.034 1.00 85.25 173 HIS A N 1
ATOM 1347 C CA . HIS A 1 173 ? -20.132 10.456 7.089 1.00 85.25 173 HIS A CA 1
ATOM 1348 C C . HIS A 1 173 ? -20.611 10.104 8.511 1.00 85.25 173 HIS A C 1
ATOM 1350 O O . HIS A 1 173 ? -20.681 10.973 9.382 1.00 85.25 173 HIS A O 1
ATOM 1356 N N . TYR A 1 174 ? -20.932 8.833 8.778 1.00 92.12 174 TYR A N 1
ATOM 1357 C CA . TYR A 1 174 ? -21.234 8.405 10.139 1.00 92.12 174 TYR A CA 1
ATOM 1358 C C . TYR A 1 174 ? -19.947 8.410 10.986 1.00 92.12 174 TYR A C 1
ATOM 1360 O O . TYR A 1 174 ? -18.904 7.939 10.523 1.00 92.12 174 TYR A O 1
ATOM 1368 N N . PRO A 1 175 ? -19.990 8.913 12.232 1.00 92.25 175 PRO A N 1
ATOM 1369 C CA . PRO A 1 175 ? -18.860 8.862 13.157 1.00 92.25 175 PRO A CA 1
ATOM 1370 C C . PRO A 1 175 ? -18.404 7.438 13.498 1.00 92.25 175 PRO A C 1
ATOM 1372 O O . PRO A 1 175 ? -17.212 7.208 13.707 1.00 92.25 175 PRO A O 1
ATOM 1375 N N . VAL A 1 176 ? -19.344 6.489 13.577 1.00 94.94 176 VAL A N 1
ATOM 1376 C CA . VAL A 1 176 ? -19.096 5.088 13.939 1.00 94.94 176 VAL A CA 1
ATOM 1377 C C . VAL A 1 176 ? -19.997 4.183 13.103 1.00 94.94 176 VAL A C 1
ATOM 1379 O O . VAL A 1 176 ? -21.183 4.474 12.946 1.00 94.94 176 VAL A O 1
ATOM 1382 N N . TYR A 1 177 ? -19.427 3.098 12.589 1.00 95.62 177 TYR A N 1
ATOM 1383 C CA . TYR A 1 177 ? -20.090 2.093 11.768 1.00 95.62 177 TYR A CA 1
ATOM 1384 C C . TYR A 1 177 ? -20.163 0.765 12.530 1.00 95.62 177 TYR A C 1
ATOM 1386 O O . TYR A 1 177 ? -19.124 0.301 13.010 1.00 95.62 177 TYR A O 1
ATOM 1394 N N . PRO A 1 178 ? -21.342 0.132 12.644 1.00 97.00 178 PRO A N 1
ATOM 1395 C CA . PRO A 1 178 ? -21.430 -1.237 13.129 1.00 97.00 178 PRO A CA 1
ATOM 1396 C C . PRO A 1 178 ? -20.861 -2.217 12.101 1.00 97.00 178 PRO A C 1
ATOM 1398 O O . PRO A 1 178 ? -21.112 -2.089 10.902 1.00 97.00 178 PRO A O 1
ATOM 1401 N N . VAL A 1 179 ? -20.116 -3.208 12.580 1.00 97.50 179 VAL A N 1
ATOM 1402 C CA . VAL A 1 179 ? -19.581 -4.311 11.776 1.00 97.50 179 VAL A CA 1
ATOM 1403 C C . VAL A 1 179 ? -20.379 -5.564 12.099 1.00 97.50 179 VAL A C 1
ATOM 1405 O O . VAL A 1 179 ? -20.493 -5.938 13.270 1.00 97.50 179 VAL A O 1
ATOM 1408 N N . CYS A 1 180 ? -20.959 -6.194 11.083 1.00 97.12 180 CYS A N 1
ATOM 1409 C CA . CYS A 1 180 ? -21.780 -7.392 11.240 1.00 97.12 180 CYS A CA 1
ATOM 1410 C C . CYS A 1 180 ? -21.309 -8.500 10.304 1.00 97.12 180 CYS A C 1
ATOM 1412 O O . CYS A 1 180 ? -20.866 -8.217 9.195 1.00 97.12 180 CYS A O 1
ATOM 1414 N N . ASP A 1 181 ? -21.418 -9.752 10.747 1.00 95.25 181 ASP A N 1
ATOM 1415 C CA . ASP A 1 181 ? -21.208 -10.896 9.858 1.00 95.25 181 ASP A CA 1
ATOM 1416 C C . ASP A 1 181 ? -22.369 -11.069 8.862 1.00 95.25 181 ASP A C 1
ATOM 1418 O O . ASP A 1 181 ? -23.371 -10.349 8.897 1.00 95.25 181 ASP A O 1
ATOM 1422 N N . GLN A 1 182 ? -22.259 -12.072 7.987 1.00 92.75 182 GLN A N 1
ATOM 1423 C CA . GLN A 1 182 ? -23.315 -12.414 7.028 1.00 92.75 182 GLN A CA 1
ATOM 1424 C C . GLN A 1 182 ? -24.636 -12.836 7.695 1.00 92.75 182 GLN A C 1
ATOM 1426 O O . GLN A 1 182 ? -25.687 -12.762 7.061 1.00 92.75 182 GLN A O 1
ATOM 1431 N N . GLY A 1 183 ? -24.597 -13.278 8.956 1.00 93.06 183 GLY A N 1
ATOM 1432 C CA . GLY A 1 183 ? -25.781 -13.598 9.751 1.00 93.06 183 GLY A CA 1
ATOM 1433 C C . GLY A 1 183 ? -26.464 -12.365 10.346 1.00 93.06 183 GLY A C 1
ATOM 1434 O O . GLY A 1 183 ? -27.595 -12.471 10.808 1.00 93.06 183 GLY A O 1
ATOM 1435 N N . GLY A 1 184 ? -25.820 -11.193 10.316 1.00 94.62 184 GLY A N 1
ATOM 1436 C CA . GLY A 1 184 ? -26.303 -9.962 10.941 1.00 94.62 184 GLY A CA 1
ATOM 1437 C C . GLY A 1 184 ? -25.944 -9.840 12.425 1.00 94.62 184 GLY A C 1
ATOM 1438 O O . GLY A 1 184 ? -26.508 -8.987 13.116 1.00 94.62 184 GLY A O 1
ATOM 1439 N N . ILE A 1 185 ? -25.033 -10.675 12.935 1.00 96.94 185 ILE A N 1
ATOM 1440 C CA . ILE A 1 185 ? -24.542 -10.595 14.314 1.00 96.94 185 ILE A CA 1
ATOM 1441 C C . ILE A 1 185 ? -23.581 -9.415 14.431 1.00 96.94 185 ILE A C 1
ATOM 1443 O O . ILE A 1 185 ? -22.629 -9.298 13.659 1.00 96.94 185 ILE A O 1
ATOM 1447 N N . LEU A 1 186 ? -23.798 -8.554 15.430 1.00 97.31 186 LEU A N 1
ATOM 1448 C CA . LEU A 1 186 ? -22.912 -7.424 15.708 1.00 97.31 186 LEU A CA 1
ATOM 1449 C C . LEU A 1 186 ? -21.566 -7.924 16.249 1.00 97.31 186 LEU A C 1
ATOM 1451 O O . LEU A 1 186 ? -21.468 -8.380 17.389 1.00 97.31 186 LEU A O 1
ATOM 1455 N N . LEU A 1 187 ? -20.512 -7.806 15.443 1.00 96.38 187 LEU A N 1
ATOM 1456 C CA . LEU A 1 187 ? -19.176 -8.279 15.800 1.00 96.38 187 LEU A CA 1
ATOM 1457 C C . LEU A 1 187 ? -18.303 -7.212 16.453 1.00 96.38 187 LEU A C 1
ATOM 1459 O O . LEU A 1 187 ? -17.424 -7.574 17.235 1.00 96.38 187 LEU A O 1
ATOM 1463 N N . GLY A 1 188 ? -18.506 -5.946 16.094 1.00 95.81 188 GLY A N 1
ATOM 1464 C CA . GLY A 1 188 ? -17.621 -4.846 16.456 1.00 95.81 188 GLY A CA 1
ATOM 1465 C C . GLY A 1 188 ? -18.072 -3.517 15.868 1.00 95.81 188 GLY A C 1
ATOM 1466 O O . GLY A 1 188 ? -19.112 -3.428 15.215 1.00 95.81 188 GLY A O 1
ATOM 1467 N N . LEU A 1 189 ? -17.286 -2.474 16.117 1.00 95.94 189 LEU A N 1
ATOM 1468 C CA . LEU A 1 189 ? -17.529 -1.110 15.654 1.00 95.94 189 LEU A CA 1
ATOM 1469 C C . LEU A 1 189 ? -16.266 -0.541 15.014 1.00 95.94 189 LEU A C 1
ATOM 1471 O O . LEU A 1 189 ? -15.174 -0.712 15.546 1.00 95.94 189 LEU A O 1
ATOM 1475 N N . VAL A 1 190 ? -16.410 0.215 13.929 1.00 95.50 190 VAL A N 1
ATOM 1476 C CA . VAL A 1 190 ? -15.306 0.970 13.323 1.00 95.50 190 VAL A CA 1
ATOM 1477 C C . VAL A 1 190 ? -15.603 2.457 13.384 1.00 95.50 190 VAL A C 1
ATOM 1479 O O . VAL A 1 190 ? -16.643 2.929 12.924 1.00 95.50 190 VAL A O 1
ATOM 1482 N N . ARG A 1 191 ? -14.670 3.224 13.947 1.00 93.62 191 ARG A N 1
ATOM 1483 C CA . ARG A 1 191 ? -14.742 4.689 13.957 1.00 93.62 191 ARG A CA 1
ATOM 1484 C C . ARG A 1 191 ? -14.328 5.220 12.592 1.00 93.62 191 ARG A C 1
ATOM 1486 O O . ARG A 1 191 ? -13.280 4.839 12.078 1.00 93.62 191 ARG A O 1
ATOM 1493 N N . GLY A 1 192 ? -15.100 6.160 12.046 1.00 92.12 192 GLY A N 1
ATOM 1494 C CA . GLY A 1 192 ? -14.790 6.779 10.756 1.00 92.12 192 GLY A CA 1
ATOM 1495 C C . GLY A 1 192 ? -13.384 7.384 10.732 1.00 92.12 192 GLY A C 1
ATOM 1496 O O . GLY A 1 192 ? -12.636 7.149 9.793 1.00 92.12 192 GLY A O 1
ATOM 1497 N N . GLN A 1 193 ? -12.975 8.078 11.801 1.00 91.19 193 GLN A N 1
ATOM 1498 C CA . GLN A 1 193 ? -11.625 8.646 11.918 1.00 91.19 193 GLN A CA 1
ATOM 1499 C C . GLN A 1 193 ? -10.519 7.589 11.777 1.00 91.19 193 GLN A C 1
ATOM 1501 O O . GLN A 1 193 ? -9.561 7.825 11.049 1.00 91.19 193 GLN A O 1
ATOM 1506 N N . ALA A 1 194 ? -10.659 6.434 12.437 1.00 91.19 194 ALA A N 1
ATOM 1507 C CA . ALA A 1 194 ? -9.649 5.377 12.399 1.00 91.19 194 ALA A CA 1
ATOM 1508 C C . ALA A 1 194 ? -9.498 4.786 10.987 1.00 91.19 194 ALA A C 1
ATOM 1510 O O . ALA A 1 194 ? -8.383 4.490 10.564 1.00 91.19 194 ALA A O 1
ATOM 1511 N N . LEU A 1 195 ? -10.610 4.694 10.248 1.00 90.75 195 LEU A N 1
ATOM 1512 C CA . LEU A 1 195 ? -10.649 4.285 8.843 1.00 90.75 195 LEU A CA 1
ATOM 1513 C C . LEU A 1 195 ? -9.851 5.254 7.948 1.00 90.75 195 LEU A C 1
ATOM 1515 O O . LEU A 1 195 ? -9.009 4.828 7.157 1.00 90.75 195 LEU A O 1
ATOM 1519 N N . PHE A 1 196 ? -10.082 6.565 8.103 1.00 88.81 196 PHE A N 1
ATOM 1520 C CA . PHE A 1 196 ? -9.370 7.605 7.349 1.00 88.81 196 PHE A CA 1
ATOM 1521 C C . PHE A 1 196 ? -7.880 7.664 7.699 1.00 88.81 196 PHE A C 1
ATOM 1523 O O . PHE A 1 196 ? -7.049 7.827 6.807 1.00 88.81 196 PHE A O 1
ATOM 1530 N N . GLU A 1 197 ? -7.538 7.527 8.980 1.00 89.00 197 GLU A N 1
ATOM 1531 C CA . GLU A 1 197 ? -6.153 7.520 9.453 1.00 89.00 197 GLU A CA 1
ATOM 1532 C C . GLU A 1 197 ? -5.371 6.329 8.887 1.00 89.00 197 GLU A C 1
ATOM 1534 O O . GLU A 1 197 ? -4.297 6.529 8.319 1.00 89.00 197 GLU A O 1
ATOM 1539 N N . ALA A 1 198 ? -5.937 5.117 8.949 1.00 86.44 198 ALA A N 1
ATOM 1540 C CA . ALA A 1 198 ? -5.315 3.920 8.382 1.00 86.44 198 ALA A CA 1
ATOM 1541 C C . ALA A 1 198 ? -5.017 4.100 6.882 1.00 86.44 198 ALA A C 1
ATOM 1543 O O . ALA A 1 198 ? -3.911 3.817 6.420 1.00 86.44 198 ALA A O 1
ATOM 1544 N N . ARG A 1 199 ? -5.953 4.692 6.126 1.00 86.06 199 ARG A N 1
ATOM 1545 C CA . ARG A 1 199 ? -5.724 5.007 4.708 1.00 86.06 199 ARG A CA 1
ATOM 1546 C C . ARG A 1 199 ? -4.682 6.081 4.455 1.00 86.06 199 ARG A C 1
ATOM 1548 O O . ARG A 1 199 ? -3.937 5.980 3.482 1.00 86.06 199 ARG A O 1
ATOM 1555 N N . ALA A 1 200 ? -4.618 7.107 5.293 1.00 86.62 200 ALA A N 1
ATOM 1556 C CA . ALA A 1 200 ? -3.592 8.132 5.163 1.00 86.62 200 ALA A CA 1
ATOM 1557 C C . ALA A 1 200 ? -2.183 7.542 5.357 1.00 86.62 200 ALA A C 1
ATOM 1559 O O . ALA A 1 200 ? -1.261 7.906 4.620 1.00 86.62 200 ALA A O 1
ATOM 1560 N N . ILE A 1 201 ? -2.029 6.604 6.299 1.00 83.19 201 ILE A N 1
ATOM 1561 C CA . ILE A 1 201 ? -0.772 5.882 6.542 1.00 83.19 201 ILE A CA 1
ATOM 1562 C C . ILE A 1 201 ? -0.380 5.052 5.312 1.00 83.19 201 ILE A C 1
ATOM 1564 O O . ILE A 1 201 ? 0.746 5.174 4.832 1.00 83.19 201 ILE A O 1
ATOM 1568 N N . GLU A 1 202 ? -1.308 4.275 4.754 1.00 82.88 202 GLU A N 1
ATOM 1569 C CA . GLU A 1 202 ? -1.060 3.427 3.579 1.00 82.88 202 GLU A CA 1
ATOM 1570 C C . GLU A 1 202 ? -0.639 4.240 2.342 1.00 82.88 202 GLU A C 1
ATOM 1572 O O . GLU A 1 202 ? 0.378 3.941 1.711 1.00 82.88 202 GLU A O 1
ATOM 1577 N N . ILE A 1 203 ? -1.361 5.326 2.037 1.00 85.69 203 ILE A N 1
ATOM 1578 C CA . ILE A 1 203 ? -1.022 6.234 0.928 1.00 85.69 203 ILE A CA 1
ATOM 1579 C C . ILE A 1 203 ? 0.378 6.827 1.122 1.00 85.69 203 ILE A C 1
ATOM 1581 O O . ILE A 1 203 ? 1.142 6.950 0.163 1.00 85.69 203 ILE A O 1
ATOM 1585 N N . SER A 1 204 ? 0.731 7.185 2.358 1.00 85.69 204 SER A N 1
ATOM 1586 C CA . SER A 1 204 ? 2.041 7.762 2.669 1.00 85.69 204 SER A CA 1
ATOM 1587 C C . SER A 1 204 ? 3.171 6.738 2.516 1.00 85.69 204 SER A C 1
ATOM 1589 O O . SER A 1 204 ? 4.249 7.080 2.030 1.00 85.69 204 SER A O 1
ATOM 1591 N N . ALA A 1 205 ? 2.922 5.476 2.875 1.00 84.69 205 ALA A N 1
ATOM 1592 C CA . ALA A 1 205 ? 3.894 4.391 2.754 1.00 84.69 205 ALA A CA 1
ATOM 1593 C C . ALA A 1 205 ? 4.144 3.964 1.292 1.00 84.69 205 ALA A C 1
ATOM 1595 O O . ALA A 1 205 ? 5.228 3.476 0.963 1.00 84.69 205 ALA A O 1
ATOM 1596 N N . GLN A 1 206 ? 3.178 4.195 0.395 1.00 86.62 206 GLN A N 1
ATOM 1597 C CA . GLN A 1 206 ? 3.242 3.786 -1.012 1.00 86.62 206 GLN A CA 1
ATOM 1598 C C . GLN A 1 206 ? 4.496 4.303 -1.740 1.00 86.62 206 GLN A C 1
ATOM 1600 O O . GLN A 1 206 ? 5.108 3.562 -2.507 1.00 86.62 206 GLN A O 1
ATOM 1605 N N . VAL A 1 207 ? 4.907 5.553 -1.492 1.00 87.00 207 VAL A N 1
ATOM 1606 C CA . VAL A 1 207 ? 6.073 6.170 -2.157 1.00 87.00 207 VAL A CA 1
ATOM 1607 C C . VAL A 1 207 ? 7.363 5.407 -1.852 1.00 87.00 207 VAL A C 1
ATOM 1609 O O . VAL A 1 207 ? 8.187 5.211 -2.743 1.00 87.00 207 VAL A O 1
ATOM 1612 N N . GLY A 1 208 ? 7.531 4.962 -0.604 1.00 88.19 208 GLY A N 1
ATOM 1613 C CA . GLY A 1 208 ? 8.674 4.146 -0.202 1.00 88.19 208 GLY A CA 1
ATOM 1614 C C . GLY A 1 208 ? 8.600 2.736 -0.786 1.00 88.19 208 GLY A C 1
ATOM 1615 O O . GLY A 1 208 ? 9.569 2.262 -1.382 1.00 88.19 208 GLY A O 1
ATOM 1616 N N . SER A 1 209 ? 7.428 2.104 -0.694 1.00 88.75 209 SER A N 1
ATOM 1617 C CA . SER A 1 209 ? 7.216 0.737 -1.188 1.00 88.75 209 SER A CA 1
ATOM 1618 C C . SER A 1 209 ? 7.569 0.589 -2.675 1.00 88.75 209 SER A C 1
ATOM 1620 O O . SER A 1 209 ? 8.235 -0.378 -3.055 1.00 88.75 209 SER A O 1
ATOM 1622 N N . MET A 1 210 ? 7.268 1.605 -3.499 1.00 89.69 210 MET A N 1
ATOM 1623 C CA . MET A 1 210 ? 7.626 1.646 -4.927 1.00 89.69 210 MET A CA 1
ATOM 1624 C C . MET A 1 210 ? 9.099 1.341 -5.211 1.00 89.69 210 MET A C 1
ATOM 1626 O O . MET A 1 210 ? 9.392 0.668 -6.199 1.00 89.69 210 MET A O 1
ATOM 1630 N N . VAL A 1 211 ? 10.004 1.808 -4.348 1.00 89.81 211 VAL A N 1
ATOM 1631 C CA . VAL A 1 211 ? 11.463 1.700 -4.515 1.00 89.81 211 VAL A CA 1
ATOM 1632 C C . VAL A 1 211 ? 12.101 0.644 -3.603 1.00 89.81 211 VAL A C 1
ATOM 1634 O O . VAL A 1 211 ? 13.324 0.595 -3.487 1.00 89.81 211 VAL A O 1
ATOM 1637 N N . GLY A 1 212 ? 11.293 -0.206 -2.960 1.00 86.81 212 GLY A N 1
ATOM 1638 C CA . GLY A 1 212 ? 11.777 -1.261 -2.063 1.00 86.81 212 GLY A CA 1
ATOM 1639 C C . GLY A 1 212 ? 12.104 -0.780 -0.645 1.00 86.81 212 GLY A C 1
ATOM 1640 O O . GLY A 1 212 ? 12.960 -1.365 0.017 1.00 86.81 212 GLY A O 1
ATOM 1641 N N . VAL A 1 213 ? 11.465 0.297 -0.179 1.00 89.12 213 VAL A N 1
ATOM 1642 C CA . VAL A 1 213 ? 11.466 0.678 1.242 1.00 89.12 213 VAL A CA 1
ATOM 1643 C C . VAL A 1 213 ? 10.263 0.037 1.930 1.00 89.12 213 VAL A C 1
ATOM 1645 O O . VAL A 1 213 ? 9.137 0.155 1.449 1.00 89.12 213 VAL A O 1
ATOM 1648 N N . GLU A 1 214 ? 10.511 -0.624 3.057 1.00 85.88 214 GLU A N 1
ATOM 1649 C CA . GLU A 1 214 ? 9.480 -1.307 3.842 1.00 85.88 214 GLU A CA 1
ATOM 1650 C C . GLU A 1 214 ? 8.478 -0.306 4.441 1.00 85.88 214 GLU A C 1
ATOM 1652 O O . GLU A 1 214 ? 8.873 0.779 4.879 1.00 85.88 214 GLU A O 1
ATOM 1657 N N . LYS A 1 215 ? 7.184 -0.661 4.506 1.00 82.12 215 LYS A N 1
ATOM 1658 C CA . LYS A 1 215 ? 6.128 0.247 5.017 1.00 82.12 215 LYS A CA 1
ATOM 1659 C C . LYS A 1 215 ? 6.355 0.659 6.474 1.00 82.12 215 LYS A C 1
ATOM 1661 O O . LYS A 1 215 ? 5.913 1.733 6.897 1.00 82.12 215 LYS A O 1
ATOM 1666 N N . GLU A 1 216 ? 7.046 -0.186 7.229 1.00 80.88 216 GLU A N 1
ATOM 1667 C CA . GLU A 1 216 ? 7.391 0.026 8.631 1.00 80.88 216 GLU A CA 1
ATOM 1668 C C . GLU A 1 216 ? 8.586 0.951 8.842 1.00 80.88 216 GLU A C 1
ATOM 1670 O O . GLU A 1 216 ? 8.763 1.455 9.949 1.00 80.88 216 GLU A O 1
ATOM 1675 N N . GLU A 1 217 ? 9.412 1.196 7.819 1.00 85.31 217 GLU A N 1
ATOM 1676 C CA . GLU A 1 217 ? 10.602 2.019 7.998 1.00 85.31 217 GLU A CA 1
ATOM 1677 C C . GLU A 1 217 ? 10.198 3.461 8.360 1.00 85.31 217 GLU A C 1
ATOM 1679 O O . GLU A 1 217 ? 9.336 4.091 7.731 1.00 85.31 217 GLU A O 1
ATOM 1684 N N . ARG A 1 218 ? 10.811 3.995 9.418 1.00 86.75 218 ARG A N 1
ATOM 1685 C CA . ARG A 1 218 ? 10.612 5.360 9.917 1.00 86.75 218 ARG A CA 1
ATOM 1686 C C . ARG A 1 218 ? 11.954 6.071 10.034 1.00 86.75 218 ARG A C 1
ATOM 1688 O O . ARG A 1 218 ? 13.017 5.461 9.986 1.00 86.75 218 ARG A O 1
ATOM 1695 N N . LEU A 1 219 ? 11.912 7.388 10.238 1.00 86.06 219 LEU A N 1
ATOM 1696 C CA . LEU A 1 219 ? 13.125 8.180 10.485 1.00 86.06 219 LEU A CA 1
ATOM 1697 C C . LEU A 1 219 ? 13.863 7.751 11.763 1.00 86.06 219 LEU A C 1
ATOM 1699 O O . LEU A 1 219 ? 15.071 7.945 11.862 1.00 86.06 219 LEU A O 1
ATOM 1703 N N . SER A 1 220 ? 13.142 7.187 12.733 1.00 85.81 220 SER A N 1
ATOM 1704 C CA . SER A 1 220 ? 13.690 6.659 13.984 1.00 85.81 220 SER A CA 1
ATOM 1705 C C . SER A 1 220 ? 14.288 5.256 13.852 1.00 85.81 220 SER A C 1
ATOM 1707 O O . SER A 1 220 ? 14.948 4.804 14.788 1.00 85.81 220 SER A O 1
ATOM 1709 N N . THR A 1 221 ? 14.084 4.568 12.722 1.00 87.38 221 THR A N 1
ATOM 1710 C CA . THR A 1 221 ? 14.531 3.184 12.549 1.00 87.38 221 THR A CA 1
ATOM 1711 C C . THR A 1 221 ? 16.064 3.097 12.622 1.00 87.38 221 THR A C 1
ATOM 1713 O O . THR A 1 221 ? 16.768 3.876 11.970 1.00 87.38 221 THR A O 1
ATOM 1716 N N . PRO A 1 222 ? 16.628 2.155 13.406 1.00 89.88 222 PRO A N 1
ATOM 1717 C CA . PRO A 1 222 ? 18.075 2.013 13.538 1.00 89.88 222 PRO A CA 1
ATOM 1718 C C . PRO A 1 222 ? 18.772 1.697 12.209 1.00 89.88 222 PRO A C 1
ATOM 1720 O O . PRO A 1 222 ? 18.295 0.881 11.421 1.00 89.88 222 PRO A O 1
ATOM 1723 N N . LEU A 1 223 ? 19.980 2.241 12.016 1.00 93.12 223 LEU A N 1
ATOM 1724 C CA . LEU A 1 223 ? 20.760 2.115 10.774 1.00 93.12 223 LEU A CA 1
ATOM 1725 C C . LEU A 1 223 ? 20.884 0.670 10.258 1.00 93.12 223 LEU A C 1
ATOM 1727 O O . LEU A 1 223 ? 20.710 0.419 9.068 1.00 93.12 223 LEU A O 1
ATOM 1731 N N . LEU A 1 224 ? 21.192 -0.286 11.139 1.00 93.31 224 LEU A N 1
ATOM 1732 C CA . LEU A 1 224 ? 21.393 -1.684 10.743 1.00 93.31 224 LEU A CA 1
ATOM 1733 C C . LEU A 1 224 ? 20.085 -2.350 10.280 1.00 93.31 224 LEU A C 1
ATOM 1735 O O . LEU A 1 224 ? 20.107 -3.204 9.395 1.00 93.31 224 LEU A O 1
ATOM 1739 N N . ARG A 1 225 ? 18.947 -1.931 10.846 1.00 88.62 225 ARG A N 1
ATOM 1740 C CA . ARG A 1 225 ? 17.610 -2.405 10.471 1.00 88.62 225 ARG A CA 1
ATOM 1741 C C . ARG A 1 225 ? 17.196 -1.803 9.125 1.00 88.62 225 ARG A C 1
ATOM 1743 O O . ARG A 1 225 ? 16.859 -2.562 8.222 1.00 88.62 225 ARG A O 1
ATOM 1750 N N . SER A 1 226 ? 17.388 -0.497 8.924 1.00 92.50 226 SER A N 1
ATOM 1751 C CA . SER A 1 226 ? 17.224 0.150 7.610 1.00 92.50 226 SER A CA 1
ATOM 1752 C C . SER A 1 226 ? 18.087 -0.498 6.524 1.00 92.50 226 SER A C 1
ATOM 1754 O O . SER A 1 226 ? 17.620 -0.737 5.411 1.00 92.50 226 SER A O 1
ATOM 1756 N N . LEU A 1 227 ? 19.341 -0.848 6.839 1.00 93.62 227 LEU A N 1
ATOM 1757 C CA . LEU A 1 227 ? 20.202 -1.578 5.908 1.00 93.62 227 LEU A CA 1
ATOM 1758 C C . LEU A 1 227 ? 19.604 -2.947 5.558 1.00 93.62 227 LEU A C 1
ATOM 1760 O O . LEU A 1 227 ? 19.589 -3.315 4.387 1.00 93.62 227 LEU A O 1
ATOM 1764 N N . ARG A 1 228 ? 19.088 -3.690 6.543 1.00 91.69 228 ARG A N 1
ATOM 1765 C CA . ARG A 1 228 ? 18.455 -4.998 6.323 1.00 91.69 228 ARG A CA 1
ATOM 1766 C C . ARG A 1 228 ? 17.172 -4.907 5.493 1.00 91.69 228 ARG A C 1
ATOM 1768 O O . ARG A 1 228 ? 16.939 -5.814 4.703 1.00 91.69 228 ARG A O 1
ATOM 1775 N N . PHE A 1 229 ? 16.384 -3.843 5.638 1.00 90.00 229 PHE A N 1
ATOM 1776 C CA . PHE A 1 229 ? 15.190 -3.619 4.817 1.00 90.00 229 PHE A CA 1
ATOM 1777 C C . PHE A 1 229 ? 15.545 -3.291 3.364 1.00 90.00 229 PHE A C 1
ATOM 1779 O O . PHE A 1 229 ? 14.972 -3.857 2.440 1.00 90.00 229 PHE A O 1
ATOM 1786 N N . ARG A 1 230 ? 16.546 -2.434 3.138 1.00 93.69 230 ARG A N 1
ATOM 1787 C CA . ARG A 1 230 ? 16.861 -1.925 1.791 1.00 93.69 230 ARG A CA 1
ATOM 1788 C C . ARG A 1 230 ? 17.819 -2.811 1.001 1.00 93.69 230 ARG A C 1
ATOM 1790 O O . ARG A 1 230 ? 17.686 -2.945 -0.212 1.00 93.69 230 ARG A O 1
ATOM 1797 N N . HIS A 1 231 ? 18.818 -3.402 1.658 1.00 94.44 231 HIS A N 1
ATOM 1798 C CA . HIS A 1 231 ? 19.900 -4.114 0.975 1.00 94.44 231 HIS A CA 1
ATOM 1799 C C . HIS A 1 231 ? 19.419 -5.301 0.120 1.00 94.44 231 HIS A C 1
ATOM 1801 O O . HIS A 1 231 ? 19.907 -5.421 -1.001 1.00 94.44 231 HIS A O 1
ATOM 1807 N N . PRO A 1 232 ? 18.463 -6.149 0.552 1.00 93.75 232 PRO A N 1
ATOM 1808 C CA . PRO A 1 232 ? 17.928 -7.212 -0.300 1.00 93.75 232 PRO A CA 1
ATOM 1809 C C . PRO A 1 232 ? 17.332 -6.678 -1.608 1.00 93.75 232 PRO A C 1
ATOM 1811 O O . PRO A 1 232 ? 17.652 -7.191 -2.679 1.00 93.75 232 PRO A O 1
ATOM 1814 N N . TRP A 1 233 ? 16.547 -5.599 -1.541 1.00 93.12 233 TRP A N 1
ATOM 1815 C CA . TRP A 1 233 ? 15.968 -4.957 -2.723 1.00 93.12 233 TRP A CA 1
ATOM 1816 C C . TRP A 1 233 ? 17.028 -4.334 -3.632 1.00 93.12 233 TRP A C 1
ATOM 1818 O O . TRP A 1 233 ? 16.938 -4.463 -4.851 1.00 93.12 233 TRP A O 1
ATOM 1828 N N . LEU A 1 234 ? 18.080 -3.741 -3.062 1.00 93.94 234 LEU A N 1
ATOM 1829 C CA . LEU A 1 234 ? 19.226 -3.250 -3.834 1.00 93.94 234 LEU A CA 1
ATOM 1830 C C . LEU A 1 234 ? 19.984 -4.383 -4.539 1.00 93.94 234 LEU A C 1
ATOM 1832 O O . LEU A 1 234 ? 20.423 -4.202 -5.670 1.00 93.94 234 LEU A O 1
ATOM 1836 N N . GLN A 1 235 ? 20.114 -5.556 -3.914 1.00 95.75 235 GLN A N 1
ATOM 1837 C CA . GLN A 1 235 ? 20.722 -6.727 -4.555 1.00 95.75 235 GLN A CA 1
ATOM 1838 C C . GLN A 1 235 ? 19.848 -7.262 -5.693 1.00 95.75 235 GLN A C 1
ATOM 1840 O O . GLN A 1 235 ? 20.368 -7.585 -6.759 1.00 95.75 235 GLN A O 1
ATOM 1845 N N . ILE A 1 236 ? 18.524 -7.294 -5.509 1.00 93.88 236 ILE A N 1
ATOM 1846 C CA . ILE A 1 236 ? 17.582 -7.633 -6.585 1.00 93.88 236 ILE A CA 1
ATOM 1847 C C . ILE A 1 236 ? 17.731 -6.639 -7.744 1.00 93.88 236 ILE A C 1
ATOM 1849 O O . ILE A 1 236 ? 17.906 -7.067 -8.883 1.00 93.88 236 ILE A O 1
ATOM 1853 N N . ASN A 1 237 ? 17.748 -5.332 -7.466 1.00 93.81 237 ASN A N 1
ATOM 1854 C CA . ASN A 1 237 ? 17.971 -4.311 -8.491 1.00 93.81 237 ASN A CA 1
ATOM 1855 C C . ASN A 1 237 ? 19.332 -4.462 -9.190 1.00 93.81 237 ASN A C 1
ATOM 1857 O O . ASN A 1 237 ? 19.421 -4.309 -10.402 1.00 93.81 237 ASN A O 1
ATOM 1861 N N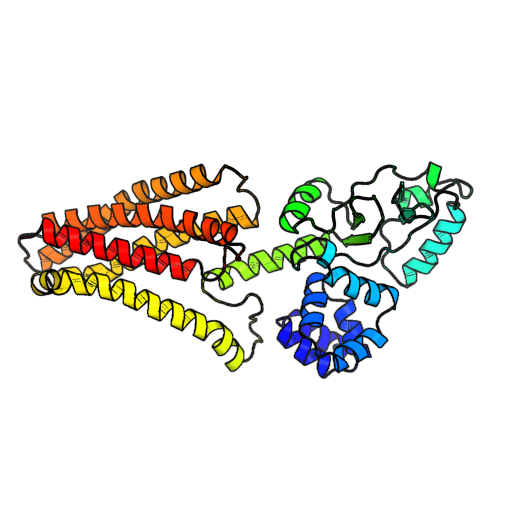 . LEU A 1 238 ? 20.395 -4.808 -8.464 1.00 94.94 238 LEU A N 1
ATOM 1862 C CA . LEU A 1 238 ? 21.707 -5.040 -9.068 1.00 94.94 238 LEU A CA 1
ATOM 1863 C C . LEU A 1 238 ? 21.689 -6.234 -10.033 1.00 94.94 238 LEU A C 1
ATOM 1865 O O . LEU A 1 238 ? 22.234 -6.148 -11.134 1.00 94.94 238 LEU A O 1
ATOM 1869 N N . VAL A 1 239 ? 21.037 -7.335 -9.650 1.00 96.19 239 VAL A N 1
ATOM 1870 C CA . VAL A 1 239 ? 20.868 -8.503 -10.527 1.00 96.19 239 VAL A CA 1
ATOM 1871 C C . VAL A 1 239 ? 20.124 -8.116 -11.798 1.00 96.19 239 VAL A C 1
ATOM 1873 O O . VAL A 1 239 ? 20.524 -8.512 -12.894 1.00 96.19 239 VAL A O 1
ATOM 1876 N N . THR A 1 240 ? 19.073 -7.309 -11.682 1.00 93.62 240 THR A N 1
ATOM 1877 C CA . THR A 1 240 ? 18.325 -6.873 -12.855 1.00 93.62 240 THR A CA 1
ATOM 1878 C C . THR A 1 240 ? 19.104 -5.876 -13.722 1.00 93.62 240 THR A C 1
ATOM 1880 O O . THR A 1 240 ? 19.034 -5.956 -14.950 1.00 93.62 240 THR A O 1
ATOM 1883 N N . CYS A 1 241 ? 19.953 -5.032 -13.132 1.00 93.50 241 CYS A N 1
ATOM 1884 C CA . CYS A 1 241 ? 20.914 -4.205 -13.868 1.00 93.50 241 CYS A CA 1
ATOM 1885 C C . CYS A 1 241 ? 21.892 -5.049 -14.704 1.00 93.50 241 CYS A C 1
ATOM 1887 O O . CYS A 1 241 ? 22.222 -4.666 -15.828 1.00 93.50 241 CYS A O 1
ATOM 1889 N N . PHE A 1 242 ? 22.325 -6.223 -14.223 1.00 95.88 242 PHE A N 1
ATOM 1890 C CA . PHE A 1 242 ? 23.157 -7.124 -15.034 1.00 95.88 242 PHE A CA 1
ATOM 1891 C C . PHE A 1 242 ? 22.424 -7.671 -16.262 1.00 95.88 242 PHE A C 1
ATOM 1893 O O . PHE A 1 242 ? 23.058 -7.883 -17.295 1.00 95.88 242 PHE A O 1
ATOM 1900 N N . VAL A 1 243 ? 21.101 -7.848 -16.196 1.00 94.81 243 VAL A N 1
ATOM 1901 C CA . VAL A 1 243 ? 20.295 -8.239 -17.365 1.00 94.81 243 VAL A CA 1
ATOM 1902 C C . VAL A 1 243 ? 20.330 -7.140 -18.427 1.00 94.81 243 VAL A C 1
ATOM 1904 O O . VAL A 1 243 ? 20.590 -7.427 -19.594 1.00 94.81 243 VAL A O 1
ATOM 1907 N N . ALA A 1 244 ? 20.146 -5.877 -18.032 1.00 92.75 244 ALA A N 1
ATOM 1908 C CA . ALA A 1 244 ? 20.274 -4.744 -18.948 1.00 92.75 244 ALA A CA 1
ATOM 1909 C C . ALA A 1 244 ? 21.699 -4.628 -19.525 1.00 92.75 244 ALA A C 1
ATOM 1911 O O . ALA A 1 244 ? 21.872 -4.464 -20.734 1.00 92.75 244 ALA A O 1
ATOM 1912 N N . ALA A 1 245 ? 22.729 -4.800 -18.692 1.00 93.88 245 ALA A N 1
ATOM 1913 C CA . ALA A 1 245 ? 24.122 -4.787 -19.136 1.00 93.88 245 ALA A CA 1
ATOM 1914 C C . ALA A 1 245 ? 24.433 -5.911 -20.142 1.00 93.88 245 ALA A C 1
ATOM 1916 O O . ALA A 1 245 ? 25.153 -5.683 -21.114 1.00 93.88 245 ALA A O 1
ATOM 1917 N N . ALA A 1 246 ? 23.862 -7.106 -19.960 1.00 95.25 246 ALA A N 1
ATOM 1918 C CA . ALA A 1 246 ? 24.018 -8.214 -20.899 1.00 95.25 246 ALA A CA 1
ATOM 1919 C C . ALA A 1 246 ? 23.447 -7.876 -22.286 1.00 95.25 246 ALA A C 1
ATOM 1921 O O . ALA A 1 246 ? 24.072 -8.199 -23.295 1.00 95.25 246 ALA A O 1
ATOM 1922 N N . VAL A 1 247 ? 22.313 -7.167 -22.347 1.00 94.56 247 VAL A N 1
ATOM 1923 C CA . VAL A 1 247 ? 21.733 -6.685 -23.614 1.00 94.56 247 VAL A CA 1
ATOM 1924 C C . VAL A 1 247 ? 22.694 -5.738 -24.323 1.00 94.56 247 VAL A C 1
ATOM 1926 O O . VAL A 1 247 ? 22.935 -5.906 -25.513 1.00 94.56 247 VAL A O 1
ATOM 1929 N N . VAL A 1 248 ? 23.299 -4.790 -23.602 1.00 93.94 248 VAL A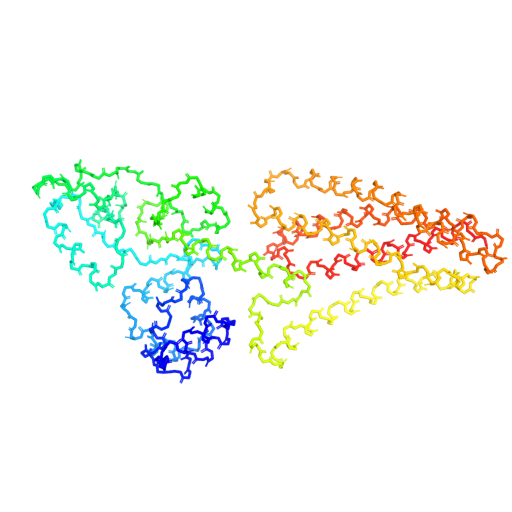 N 1
ATOM 1930 C CA . VAL A 1 248 ? 24.332 -3.904 -24.167 1.00 93.94 248 VAL A CA 1
ATOM 1931 C C . VAL A 1 248 ? 25.538 -4.709 -24.663 1.00 93.94 248 VAL A C 1
ATOM 1933 O O . VAL A 1 248 ? 26.044 -4.442 -25.752 1.00 93.94 248 VAL A O 1
ATOM 1936 N N . GLY A 1 249 ? 25.958 -5.732 -23.912 1.00 93.44 249 GLY A N 1
ATOM 1937 C CA . GLY A 1 249 ? 27.070 -6.617 -24.270 1.00 93.44 249 GLY A CA 1
ATOM 1938 C C . GLY A 1 249 ? 26.872 -7.366 -25.592 1.00 93.44 249 GLY A C 1
ATOM 1939 O O . GLY A 1 249 ? 27.828 -7.527 -26.348 1.00 93.44 249 GLY A O 1
ATOM 1940 N N . VAL A 1 250 ? 25.636 -7.744 -25.940 1.00 95.19 250 VAL A N 1
ATOM 1941 C CA . VAL A 1 250 ? 25.318 -8.350 -27.252 1.00 95.19 250 VAL A CA 1
ATOM 1942 C C . VAL A 1 250 ? 25.673 -7.411 -28.416 1.00 95.19 250 VAL A C 1
ATOM 1944 O O . VAL A 1 250 ? 26.038 -7.874 -29.495 1.00 95.19 250 VAL A O 1
ATOM 1947 N N . PHE A 1 251 ? 25.637 -6.095 -28.194 1.00 94.06 251 PHE A N 1
ATOM 1948 C CA . PHE A 1 251 ? 25.947 -5.069 -29.193 1.00 94.06 251 PHE A CA 1
ATOM 1949 C C . PHE A 1 251 ? 27.368 -4.497 -29.070 1.00 94.06 251 PHE A C 1
ATOM 1951 O O . PHE A 1 251 ? 27.642 -3.422 -29.611 1.00 94.06 251 PHE A O 1
ATOM 1958 N N . GLN A 1 252 ? 28.295 -5.201 -28.407 1.00 91.94 252 GLN A N 1
ATOM 1959 C CA . GLN A 1 252 ? 29.686 -4.754 -28.257 1.00 91.94 252 GLN A CA 1
ATOM 1960 C C . GLN A 1 252 ? 30.327 -4.386 -29.606 1.00 91.94 252 GLN A C 1
ATOM 1962 O O . GLN A 1 252 ? 30.912 -3.316 -29.737 1.00 91.94 252 GLN A O 1
ATOM 1967 N N . GLY A 1 253 ? 30.126 -5.205 -30.646 1.00 90.62 253 GLY A N 1
ATOM 1968 C CA . GLY A 1 253 ? 30.671 -4.924 -31.979 1.00 90.62 253 GLY A CA 1
ATOM 1969 C C . GLY A 1 253 ? 30.151 -3.624 -32.610 1.00 90.62 253 GLY A C 1
ATOM 1970 O O . GLY A 1 253 ? 30.862 -2.998 -33.395 1.00 90.62 253 GLY A O 1
ATOM 1971 N N . THR A 1 254 ? 28.939 -3.188 -32.261 1.00 90.75 254 THR A N 1
ATOM 1972 C CA . THR A 1 254 ? 28.364 -1.911 -32.714 1.00 90.75 254 THR A CA 1
ATOM 1973 C C . THR A 1 254 ? 28.975 -0.739 -31.951 1.00 90.75 254 THR A C 1
ATOM 1975 O O . THR A 1 254 ? 29.305 0.286 -32.548 1.00 90.75 254 THR A O 1
ATOM 1978 N N . LEU A 1 255 ? 29.173 -0.899 -30.641 1.00 90.56 255 LEU A N 1
ATOM 1979 C CA . LEU A 1 255 ? 29.802 0.110 -29.789 1.00 90.56 255 LEU A CA 1
ATOM 1980 C C . LEU A 1 255 ? 31.279 0.324 -30.138 1.00 90.56 255 LEU A C 1
ATOM 1982 O O . LEU A 1 255 ? 31.724 1.469 -30.169 1.00 90.56 255 LEU A O 1
ATOM 1986 N N . ASP A 1 256 ? 32.004 -0.740 -30.489 1.00 89.31 256 ASP A N 1
ATOM 1987 C CA . ASP A 1 256 ? 33.404 -0.659 -30.924 1.00 89.31 256 ASP A CA 1
ATOM 1988 C C . ASP A 1 256 ? 33.555 0.170 -32.212 1.00 89.31 256 ASP A C 1
ATOM 1990 O O . ASP A 1 256 ? 34.530 0.902 -32.383 1.00 89.31 256 ASP A O 1
ATOM 1994 N N . ARG A 1 257 ? 32.565 0.104 -33.114 1.00 86.38 257 ARG A N 1
ATOM 1995 C CA . ARG A 1 257 ? 32.531 0.915 -34.344 1.00 86.38 257 ARG A CA 1
ATOM 1996 C C . ARG A 1 257 ? 32.104 2.356 -34.083 1.00 86.38 257 ARG A C 1
ATOM 1998 O O . ARG A 1 257 ? 32.560 3.269 -34.768 1.00 86.38 257 ARG A O 1
ATOM 2005 N N . MET A 1 258 ? 31.209 2.566 -33.119 1.00 86.62 258 MET A N 1
ATOM 2006 C CA . MET A 1 258 ? 30.590 3.860 -32.841 1.00 86.62 258 MET A CA 1
ATOM 2007 C C . MET A 1 258 ? 30.511 4.135 -31.342 1.00 86.62 258 MET A C 1
ATOM 2009 O O . MET A 1 258 ? 29.439 4.128 -30.732 1.00 86.62 258 MET A O 1
ATOM 2013 N N . VAL A 1 259 ? 31.659 4.491 -30.767 1.00 87.81 259 VAL A N 1
ATOM 2014 C CA . VAL A 1 259 ? 31.797 4.805 -29.335 1.00 87.81 259 VAL A CA 1
ATOM 2015 C C . VAL A 1 259 ? 30.851 5.931 -28.892 1.00 87.81 259 VAL A C 1
ATOM 2017 O O . VAL A 1 259 ? 30.371 5.933 -27.761 1.00 87.81 259 VAL A O 1
ATOM 2020 N N . LEU A 1 260 ? 30.497 6.854 -29.798 1.00 89.38 260 LEU A N 1
ATOM 2021 C CA . LEU A 1 260 ? 29.554 7.947 -29.526 1.00 89.38 260 LEU A CA 1
ATOM 2022 C C . LEU A 1 260 ? 28.170 7.463 -29.055 1.00 89.38 260 LEU A C 1
ATOM 2024 O O . LEU A 1 260 ? 27.487 8.200 -28.346 1.00 89.38 260 LEU A O 1
ATOM 2028 N N . LEU A 1 261 ? 27.750 6.244 -29.426 1.00 90.75 261 LEU A N 1
ATOM 2029 C CA . LEU A 1 261 ? 26.459 5.679 -29.015 1.00 90.75 261 LEU A CA 1
ATOM 2030 C C . LEU A 1 261 ? 26.395 5.487 -27.496 1.00 90.75 261 LEU A C 1
ATOM 2032 O O . LEU A 1 261 ? 25.341 5.695 -26.896 1.00 90.75 261 LEU A O 1
ATOM 2036 N N . ALA A 1 262 ? 27.527 5.163 -26.861 1.00 92.38 262 ALA A N 1
ATOM 2037 C CA . ALA A 1 262 ? 27.606 4.942 -25.420 1.00 92.38 262 ALA A CA 1
ATOM 2038 C C . ALA A 1 262 ? 27.195 6.186 -24.616 1.00 92.38 262 ALA A C 1
ATOM 2040 O O . ALA A 1 262 ? 26.566 6.064 -23.568 1.00 92.38 262 ALA A O 1
ATOM 2041 N N . VAL A 1 263 ? 27.477 7.385 -25.139 1.00 91.75 263 VAL A N 1
ATOM 2042 C CA . VAL A 1 263 ? 27.125 8.666 -24.499 1.00 91.75 263 VAL A CA 1
ATOM 2043 C C . VAL A 1 263 ? 25.609 8.858 -24.403 1.00 91.75 263 VAL A C 1
ATOM 2045 O O . VAL A 1 263 ? 25.129 9.548 -23.507 1.00 91.75 263 VAL A O 1
ATOM 2048 N N . PHE A 1 264 ? 24.841 8.222 -25.290 1.00 93.31 264 PHE A N 1
ATOM 2049 C CA . PHE A 1 264 ? 23.384 8.325 -25.313 1.00 93.31 264 PHE A CA 1
ATOM 2050 C C . PHE A 1 264 ? 22.667 7.221 -24.535 1.00 93.31 264 PHE A C 1
ATOM 2052 O O . PHE A 1 264 ? 21.485 7.385 -24.237 1.00 93.31 264 PHE A O 1
ATOM 2059 N N . LEU A 1 265 ? 23.354 6.147 -24.128 1.00 94.00 265 LEU A N 1
ATOM 2060 C CA . LEU A 1 265 ? 22.736 5.090 -23.318 1.00 94.00 265 LEU A CA 1
ATOM 2061 C C . LEU A 1 265 ? 22.098 5.629 -22.020 1.00 94.00 265 LEU A C 1
ATOM 2063 O O . LEU A 1 265 ? 20.933 5.305 -21.778 1.00 94.00 265 LEU A O 1
ATOM 2067 N N . PRO A 1 266 ? 22.750 6.515 -21.232 1.00 93.75 266 PRO A N 1
ATOM 2068 C CA . PRO A 1 266 ? 22.128 7.088 -20.035 1.00 93.75 266 PRO A CA 1
ATOM 2069 C C . PRO A 1 266 ? 20.908 7.965 -20.339 1.00 93.75 266 PRO A C 1
ATOM 2071 O O . PRO A 1 266 ? 19.975 8.019 -19.542 1.00 93.75 266 PRO A O 1
ATOM 2074 N N . VAL A 1 267 ? 20.894 8.641 -21.494 1.00 94.38 267 VAL A N 1
ATOM 2075 C CA . VAL A 1 267 ? 19.773 9.498 -21.916 1.00 94.38 267 VAL A CA 1
ATOM 2076 C C . VAL A 1 267 ? 18.532 8.648 -22.179 1.00 94.38 267 VAL A C 1
ATOM 2078 O O . VAL A 1 267 ? 17.436 9.000 -21.747 1.00 94.38 267 VAL A O 1
ATOM 2081 N N . LEU A 1 268 ? 18.705 7.514 -22.861 1.00 93.50 268 LEU A N 1
ATOM 2082 C CA . LEU A 1 268 ? 17.612 6.597 -23.169 1.00 93.50 268 LEU A CA 1
ATOM 2083 C C . LEU A 1 268 ? 17.089 5.883 -21.924 1.00 93.50 268 LEU A C 1
ATOM 2085 O O . LEU A 1 268 ? 15.876 5.863 -21.711 1.00 93.50 268 LEU A O 1
ATOM 2089 N N . ALA A 1 269 ? 17.990 5.364 -21.089 1.00 92.88 269 ALA A N 1
ATOM 2090 C CA . ALA A 1 269 ? 17.632 4.716 -19.830 1.00 92.88 269 ALA A CA 1
ATOM 2091 C C . ALA A 1 269 ? 16.868 5.680 -18.908 1.00 92.88 269 ALA A C 1
ATOM 2093 O O . ALA A 1 269 ? 15.736 5.413 -18.511 1.00 92.88 269 ALA A O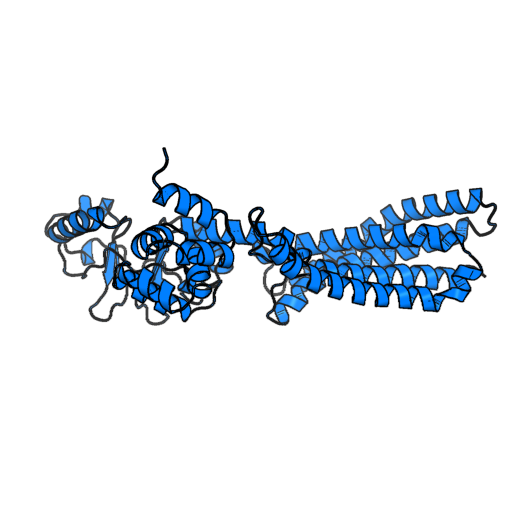 1
ATOM 2094 N N . GLY A 1 270 ? 17.429 6.869 -18.659 1.00 93.62 270 GLY A N 1
ATOM 2095 C CA . GLY A 1 270 ? 16.831 7.853 -17.758 1.00 93.62 270 GLY A CA 1
ATOM 2096 C C . GLY A 1 270 ? 15.466 8.358 -18.230 1.00 93.62 270 GLY A C 1
ATOM 2097 O O . GLY A 1 270 ? 14.518 8.424 -17.447 1.00 93.62 270 GLY A O 1
ATOM 2098 N N . GLN A 1 271 ? 15.330 8.696 -19.515 1.00 95.25 271 GLN A N 1
ATOM 2099 C CA . GLN A 1 271 ? 14.080 9.260 -20.024 1.00 95.25 271 GLN A CA 1
ATOM 2100 C C . GLN A 1 271 ? 12.965 8.217 -20.158 1.00 95.25 271 GLN A C 1
ATOM 2102 O O . GLN A 1 271 ? 11.808 8.498 -19.817 1.00 95.25 271 GLN A O 1
ATOM 2107 N N . SER A 1 272 ? 13.295 7.017 -20.644 1.00 93.44 272 SER A N 1
ATOM 2108 C CA . SER A 1 272 ? 12.316 5.934 -20.728 1.00 93.44 272 SER A CA 1
ATOM 2109 C C . SER A 1 272 ? 11.898 5.482 -19.330 1.00 93.44 272 SER A C 1
ATOM 2111 O O . SER A 1 272 ? 10.698 5.407 -19.079 1.00 93.44 272 SER A O 1
ATOM 2113 N N . GLY A 1 273 ? 12.832 5.321 -18.388 1.00 94.56 273 GLY A N 1
ATOM 2114 C CA . GLY A 1 273 ? 12.533 5.014 -16.988 1.00 94.56 273 GLY A CA 1
ATOM 2115 C C . GLY A 1 273 ? 11.585 6.034 -16.348 1.00 94.56 273 GLY A C 1
ATOM 2116 O O . GLY A 1 273 ? 10.561 5.656 -15.784 1.00 94.56 273 GLY A O 1
ATOM 2117 N N . ASN A 1 274 ? 11.838 7.336 -16.530 1.00 95.12 274 ASN A N 1
ATOM 2118 C CA . ASN A 1 274 ? 10.961 8.393 -16.009 1.00 95.12 274 ASN A CA 1
ATOM 2119 C C . ASN A 1 274 ? 9.539 8.341 -16.585 1.00 95.12 274 ASN A C 1
ATOM 2121 O O . ASN A 1 274 ? 8.572 8.531 -15.847 1.00 95.12 274 ASN A O 1
ATOM 2125 N N . THR A 1 275 ? 9.400 8.062 -17.884 1.00 95.56 275 THR A N 1
ATOM 2126 C CA . THR A 1 275 ? 8.085 7.897 -18.531 1.00 95.56 275 THR A CA 1
ATOM 2127 C C . THR A 1 275 ? 7.302 6.752 -17.886 1.00 95.56 275 THR A C 1
ATOM 2129 O O . THR A 1 275 ? 6.114 6.881 -17.595 1.00 95.56 275 THR A O 1
ATOM 2132 N N . GLY A 1 276 ? 7.989 5.653 -17.589 1.00 96.19 276 GLY A N 1
ATOM 2133 C CA . GLY A 1 276 ? 7.405 4.482 -16.948 1.00 96.19 276 GLY A CA 1
ATOM 2134 C C . GLY A 1 276 ? 7.013 4.774 -15.515 1.00 96.19 276 GLY A C 1
ATOM 2135 O O . GLY A 1 276 ? 5.922 4.403 -15.097 1.00 96.19 276 GLY A O 1
ATOM 2136 N N . CYS A 1 277 ? 7.861 5.490 -14.773 1.00 95.25 277 CYS A N 1
ATOM 2137 C CA . CYS A 1 277 ? 7.591 5.863 -13.388 1.00 95.25 277 CYS A CA 1
ATOM 2138 C C . CYS A 1 277 ? 6.348 6.756 -13.275 1.00 95.25 277 CYS A C 1
ATOM 2140 O O . CYS A 1 277 ? 5.605 6.639 -12.304 1.00 95.25 277 CYS A O 1
ATOM 2142 N N . GLN A 1 278 ? 6.081 7.610 -14.270 1.00 96.00 278 GLN A N 1
ATOM 2143 C CA . GLN A 1 278 ? 4.843 8.395 -14.325 1.00 96.00 278 GLN A CA 1
ATOM 2144 C C . GLN A 1 278 ? 3.615 7.503 -14.531 1.00 96.00 278 GLN A C 1
ATOM 2146 O O . GLN A 1 278 ? 2.656 7.610 -13.763 1.00 96.00 278 GLN A O 1
ATOM 2151 N N . ALA A 1 279 ? 3.661 6.592 -15.507 1.00 96.06 279 ALA A N 1
ATOM 2152 C CA . ALA A 1 279 ? 2.580 5.634 -15.744 1.00 96.06 279 ALA A CA 1
ATOM 2153 C C . ALA A 1 279 ? 2.343 4.731 -14.517 1.00 96.06 279 ALA A C 1
ATOM 2155 O O . ALA A 1 279 ? 1.201 4.521 -14.110 1.00 96.06 279 ALA A O 1
ATOM 2156 N N . LEU A 1 280 ? 3.423 4.279 -13.871 1.00 95.81 280 LEU A N 1
ATOM 2157 C CA . LEU A 1 280 ? 3.407 3.510 -12.627 1.00 95.81 280 LEU A CA 1
ATOM 2158 C C . LEU A 1 280 ? 2.738 4.280 -11.487 1.00 95.81 280 LEU A C 1
ATOM 2160 O O . LEU A 1 280 ? 1.850 3.750 -10.823 1.00 95.81 280 LEU A O 1
ATOM 2164 N N . ALA A 1 281 ? 3.121 5.540 -11.274 1.00 93.56 281 ALA A N 1
ATOM 2165 C CA . ALA A 1 281 ? 2.548 6.371 -10.221 1.00 93.56 281 ALA A CA 1
ATOM 2166 C C . ALA A 1 281 ? 1.042 6.607 -10.427 1.00 93.56 281 ALA A C 1
ATOM 2168 O O . ALA A 1 281 ? 0.271 6.534 -9.467 1.00 93.56 281 ALA A O 1
ATOM 2169 N N . VAL A 1 282 ? 0.607 6.855 -11.669 1.00 92.81 282 VAL A N 1
ATOM 2170 C CA . VAL A 1 282 ? -0.817 7.021 -12.006 1.00 92.81 282 VAL A CA 1
ATOM 2171 C C . VAL A 1 282 ? -1.586 5.716 -11.803 1.00 92.81 282 VAL A C 1
ATOM 2173 O O . VAL A 1 282 ? -2.656 5.739 -11.194 1.00 92.81 282 VAL A O 1
ATOM 2176 N N . ALA A 1 283 ? -1.039 4.585 -12.258 1.00 93.62 283 ALA A N 1
ATOM 2177 C CA . ALA A 1 283 ? -1.663 3.275 -12.099 1.00 93.62 283 ALA A CA 1
ATOM 2178 C C . ALA A 1 283 ? -1.827 2.902 -10.620 1.00 93.62 283 ALA A C 1
ATOM 2180 O O . ALA A 1 283 ? -2.938 2.588 -10.192 1.00 93.62 283 ALA A O 1
ATOM 2181 N N . LEU A 1 284 ? -0.760 3.020 -9.822 1.00 91.88 284 LEU A N 1
ATOM 2182 C CA . LEU A 1 284 ? -0.810 2.737 -8.389 1.00 91.88 284 LEU A CA 1
ATOM 2183 C C . LEU A 1 284 ? -1.789 3.655 -7.667 1.00 91.88 284 LEU A C 1
ATOM 2185 O O . LEU A 1 284 ? -2.635 3.177 -6.922 1.00 91.88 284 LEU A O 1
ATOM 2189 N N . ARG A 1 285 ? -1.745 4.967 -7.929 1.00 88.81 285 ARG A N 1
ATOM 2190 C CA . ARG A 1 285 ? -2.694 5.908 -7.325 1.00 88.81 285 ARG A CA 1
ATOM 2191 C C . ARG A 1 285 ? -4.143 5.554 -7.666 1.00 88.81 285 ARG A C 1
ATOM 2193 O O . ARG A 1 285 ? -4.986 5.581 -6.776 1.00 88.81 285 ARG A O 1
ATOM 2200 N N . GLY A 1 286 ? -4.427 5.204 -8.921 1.00 89.31 286 GLY A N 1
ATOM 2201 C CA . GLY A 1 286 ? -5.764 4.783 -9.341 1.00 89.31 286 GLY A CA 1
ATOM 2202 C C . GLY A 1 286 ? -6.226 3.491 -8.660 1.00 89.31 286 GLY A C 1
ATOM 2203 O O . GLY A 1 286 ? -7.409 3.344 -8.363 1.00 89.31 286 GLY A O 1
ATOM 2204 N N . MET A 1 287 ? -5.302 2.575 -8.356 1.00 87.44 287 MET A N 1
ATOM 2205 C CA . MET A 1 287 ? -5.590 1.357 -7.593 1.00 87.44 287 MET A CA 1
ATOM 2206 C C . MET A 1 287 ? -5.853 1.660 -6.112 1.00 87.44 287 MET A C 1
ATOM 2208 O O . MET A 1 287 ? -6.883 1.233 -5.593 1.00 87.44 287 MET A O 1
ATOM 2212 N N . THR A 1 288 ? -4.983 2.441 -5.464 1.00 84.12 288 THR A N 1
ATOM 2213 C CA . THR A 1 288 ? -5.065 2.780 -4.031 1.00 84.12 288 THR A CA 1
ATOM 2214 C C . THR A 1 288 ? -6.279 3.650 -3.704 1.00 84.12 288 THR A C 1
ATOM 2216 O O . THR A 1 288 ? -6.978 3.398 -2.726 1.00 84.12 288 THR A O 1
ATOM 2219 N N . LEU A 1 289 ? -6.566 4.669 -4.525 1.00 82.75 289 LEU A N 1
ATOM 2220 C CA . LEU A 1 289 ? -7.760 5.513 -4.363 1.00 82.75 289 LEU A CA 1
ATOM 2221 C C . LEU A 1 289 ? -9.032 4.807 -4.824 1.00 82.75 289 LEU A C 1
ATOM 2223 O O . LEU A 1 289 ? -10.138 5.165 -4.423 1.00 82.75 289 LEU A O 1
ATOM 2227 N N . GLY A 1 290 ? -8.871 3.778 -5.651 1.00 80.62 290 GLY A N 1
ATOM 2228 C CA . GLY A 1 290 ? -9.981 3.007 -6.151 1.00 80.62 290 GLY A CA 1
ATOM 2229 C C . GLY A 1 290 ? -10.730 3.598 -7.331 1.00 80.62 290 GLY A C 1
ATOM 2230 O O . GLY A 1 290 ? -11.859 3.190 -7.603 1.00 80.62 290 GLY A O 1
ATOM 2231 N N . ASP A 1 291 ? -10.081 4.519 -8.032 1.00 83.69 291 ASP A N 1
ATOM 2232 C CA . ASP A 1 291 ? -10.556 5.092 -9.285 1.00 83.69 291 ASP A CA 1
ATOM 2233 C C . ASP A 1 291 ? -10.565 4.048 -10.412 1.00 83.69 291 ASP A C 1
ATOM 2235 O O . ASP A 1 291 ? -11.362 4.152 -11.342 1.00 83.69 291 ASP A O 1
ATOM 2239 N N . LEU A 1 292 ? -9.702 3.025 -10.330 1.00 85.00 292 LEU A N 1
ATOM 2240 C CA . LEU A 1 292 ? -9.624 1.954 -11.320 1.00 85.00 292 LEU A CA 1
ATOM 2241 C C . LEU A 1 292 ? -10.684 0.876 -11.056 1.00 85.00 292 LEU A C 1
ATOM 2243 O O . LEU A 1 292 ? -10.542 0.052 -10.143 1.00 85.00 292 LEU A O 1
ATOM 2247 N N . LYS A 1 293 ? -11.737 0.850 -11.879 1.00 82.19 293 LYS A N 1
ATOM 2248 C CA . LYS A 1 293 ? -12.782 -0.176 -11.782 1.00 82.19 293 LYS A CA 1
ATOM 2249 C C . LYS A 1 293 ? -12.342 -1.492 -12.438 1.00 82.19 293 LYS A C 1
ATOM 2251 O O . LYS A 1 293 ? -11.583 -1.466 -13.410 1.00 82.19 293 LYS A O 1
ATOM 2256 N N . PRO A 1 294 ? -12.846 -2.647 -11.959 1.00 80.25 294 PRO A N 1
ATOM 2257 C CA . PRO A 1 294 ? -12.631 -3.925 -12.632 1.00 80.25 294 PRO A CA 1
ATOM 2258 C C . PRO A 1 294 ? -13.076 -3.859 -14.099 1.00 80.25 294 PRO A C 1
ATOM 2260 O O . PRO A 1 294 ? -14.193 -3.431 -14.388 1.00 80.25 294 PRO A O 1
ATOM 2263 N N . GLY A 1 295 ? -12.211 -4.277 -15.022 1.00 84.06 295 GLY A N 1
ATOM 2264 C CA . GLY A 1 295 ? -12.456 -4.235 -16.469 1.00 84.06 295 GLY A CA 1
ATOM 2265 C C . GLY A 1 295 ? -11.933 -2.982 -17.185 1.00 84.06 295 GLY A C 1
ATOM 2266 O O . GLY A 1 295 ? -11.807 -2.994 -18.412 1.00 84.06 295 GLY A O 1
ATOM 2267 N N . GLU A 1 296 ? -11.573 -1.917 -16.460 1.00 90.69 296 GLU A N 1
ATOM 2268 C CA . GLU A 1 296 ? -10.979 -0.699 -17.039 1.00 90.69 296 GLU A CA 1
ATOM 2269 C C . GLU A 1 296 ? -9.449 -0.801 -17.202 1.00 90.69 296 GLU A C 1
ATOM 2271 O O . GLU A 1 296 ? -8.808 0.100 -17.749 1.00 90.69 296 GLU A O 1
ATOM 2276 N N . GLU A 1 297 ? -8.834 -1.919 -16.801 1.00 91.56 297 GLU A N 1
ATOM 2277 C CA . GLU A 1 297 ? -7.376 -2.082 -16.800 1.00 91.56 297 GLU A CA 1
ATOM 2278 C C . GLU A 1 297 ? -6.789 -1.972 -18.212 1.00 91.56 297 GLU A C 1
ATOM 2280 O O . GLU A 1 297 ? -5.746 -1.355 -18.429 1.00 91.56 297 GLU A O 1
ATOM 2285 N N . ARG A 1 298 ? -7.490 -2.526 -19.209 1.00 93.38 298 ARG A N 1
ATOM 2286 C CA . ARG A 1 298 ? -7.069 -2.446 -20.614 1.00 93.38 298 ARG A CA 1
ATOM 2287 C C . ARG A 1 298 ? -7.073 -1.004 -21.120 1.00 93.38 298 ARG A C 1
ATOM 2289 O O . ARG A 1 298 ? -6.190 -0.631 -21.891 1.00 93.38 298 ARG A O 1
ATOM 2296 N N . GLN A 1 299 ? -8.058 -0.206 -20.713 1.00 93.88 299 GLN A N 1
ATOM 2297 C CA . GLN A 1 299 ? -8.159 1.192 -21.123 1.00 93.88 299 GLN A CA 1
ATOM 2298 C C . GLN A 1 299 ? -7.016 2.018 -20.530 1.00 93.88 299 GLN A C 1
ATOM 2300 O O . GLN A 1 299 ? -6.428 2.827 -21.247 1.00 93.88 299 GLN A O 1
ATOM 2305 N N . LEU A 1 300 ? -6.657 1.766 -19.266 1.00 94.00 300 LEU A N 1
ATOM 2306 C CA . LEU A 1 300 ? -5.494 2.375 -18.622 1.00 94.00 300 LEU A CA 1
ATOM 2307 C C . LEU A 1 300 ? -4.202 2.050 -19.383 1.00 94.00 300 LEU A C 1
ATOM 2309 O O . LEU A 1 300 ? -3.488 2.963 -19.786 1.00 94.00 300 LEU A O 1
ATOM 2313 N N . VAL A 1 301 ? -3.933 0.767 -19.649 1.00 95.38 301 VAL A N 1
ATOM 2314 C CA . VAL A 1 301 ? -2.708 0.339 -20.349 1.00 95.38 301 VAL A CA 1
ATOM 2315 C C . VAL A 1 301 ? -2.612 0.969 -21.742 1.00 95.38 301 VAL A C 1
ATOM 2317 O O . VAL A 1 301 ? -1.567 1.498 -22.113 1.00 95.38 301 VAL A O 1
ATOM 2320 N N . LEU A 1 302 ? -3.705 0.974 -22.512 1.00 96.19 302 LEU A N 1
ATOM 2321 C CA . LEU A 1 302 ? -3.724 1.595 -23.841 1.00 96.19 302 LEU A CA 1
ATOM 2322 C C . LEU A 1 302 ? -3.511 3.112 -23.780 1.00 96.19 302 LEU A C 1
ATOM 2324 O O . LEU A 1 302 ? -2.792 3.659 -24.616 1.00 96.19 302 LEU A O 1
ATOM 2328 N N . LYS A 1 303 ? -4.113 3.788 -22.794 1.00 96.25 303 LYS A N 1
ATOM 2329 C CA . LYS A 1 303 ? -3.927 5.225 -22.574 1.00 96.25 303 LYS A CA 1
ATOM 2330 C C . LYS A 1 303 ? -2.463 5.546 -22.272 1.00 96.25 303 LYS A C 1
ATOM 2332 O O . LYS A 1 303 ? -1.917 6.447 -22.901 1.00 96.25 303 LYS A O 1
ATOM 2337 N N . GLU A 1 304 ? -1.823 4.805 -21.370 1.00 97.31 304 GLU A N 1
ATOM 2338 C CA . GLU A 1 304 ? -0.416 5.033 -21.017 1.00 97.31 304 GLU A CA 1
ATOM 2339 C C . GLU A 1 304 ? 0.535 4.689 -22.173 1.00 97.31 304 GLU A C 1
ATOM 2341 O O . GLU A 1 304 ? 1.499 5.412 -22.415 1.00 97.31 304 GLU A O 1
ATOM 2346 N N . GLY A 1 305 ? 0.229 3.665 -22.977 1.00 96.81 305 GLY A N 1
ATOM 2347 C CA . GLY A 1 305 ? 0.965 3.388 -24.215 1.00 96.81 305 GLY A CA 1
ATOM 2348 C C . GLY A 1 305 ? 0.852 4.520 -25.247 1.00 96.81 305 GLY A C 1
ATOM 2349 O O . GLY A 1 305 ? 1.847 4.893 -25.870 1.00 96.81 305 GLY A O 1
ATOM 2350 N N . LEU A 1 306 ? -0.338 5.112 -25.402 1.00 97.94 306 LEU A N 1
ATOM 2351 C CA . LEU A 1 306 ? -0.553 6.264 -26.284 1.00 97.94 306 LEU A CA 1
ATOM 2352 C C . LEU A 1 306 ? 0.151 7.524 -25.765 1.00 97.94 306 LEU A C 1
ATOM 2354 O O . LEU A 1 306 ? 0.769 8.241 -26.549 1.00 97.94 306 LEU A O 1
ATOM 2358 N N . LEU A 1 307 ? 0.105 7.789 -24.457 1.00 97.50 307 LEU A N 1
ATOM 2359 C CA . LEU A 1 307 ? 0.875 8.876 -23.847 1.00 97.50 307 LEU A CA 1
ATOM 2360 C C . LEU A 1 307 ? 2.379 8.655 -24.038 1.00 97.50 307 LEU A C 1
ATOM 2362 O O . LEU A 1 307 ? 3.089 9.601 -24.376 1.00 97.50 307 LEU A O 1
ATOM 2366 N N . GLY A 1 308 ? 2.851 7.414 -23.910 1.00 97.12 308 GLY A N 1
ATOM 2367 C CA . GLY A 1 308 ? 4.220 7.021 -24.231 1.00 97.12 308 GLY A CA 1
ATOM 2368 C C . GLY A 1 308 ? 4.592 7.301 -25.688 1.00 97.12 308 GLY A C 1
ATOM 2369 O O . GLY A 1 308 ? 5.674 7.821 -25.946 1.00 97.12 308 GLY A O 1
ATOM 2370 N N . LEU A 1 309 ? 3.687 7.047 -26.640 1.00 97.88 309 LEU A N 1
ATOM 2371 C CA . LEU A 1 309 ? 3.890 7.368 -28.057 1.00 97.88 309 LEU A CA 1
ATOM 2372 C C . LEU A 1 309 ? 4.018 8.877 -28.282 1.00 97.88 309 LEU A C 1
ATOM 2374 O O . LEU A 1 309 ? 4.993 9.335 -28.873 1.00 97.88 309 LEU A O 1
ATOM 2378 N N . LEU A 1 310 ? 3.038 9.647 -27.806 1.00 98.06 310 LEU A N 1
ATOM 2379 C CA . LEU A 1 310 ? 2.965 11.088 -28.047 1.00 98.06 310 LEU A CA 1
ATOM 2380 C C . LEU A 1 310 ? 4.121 11.830 -27.366 1.00 98.06 310 LEU A C 1
ATOM 2382 O O . LEU A 1 310 ? 4.822 12.610 -28.011 1.00 98.06 310 LEU A O 1
ATOM 2386 N N . ASN A 1 311 ? 4.372 11.547 -26.085 1.00 97.12 311 ASN A N 1
ATOM 2387 C CA . ASN A 1 311 ? 5.498 12.137 -25.362 1.00 97.12 311 ASN A CA 1
ATOM 2388 C C . ASN A 1 311 ? 6.838 11.628 -25.906 1.00 97.12 311 ASN A C 1
ATOM 2390 O O . ASN A 1 311 ? 7.786 12.403 -26.025 1.00 97.12 311 ASN A O 1
ATOM 2394 N N . GLY A 1 312 ? 6.912 10.351 -26.288 1.00 97.06 312 GLY A N 1
ATOM 2395 C CA . GLY A 1 312 ? 8.090 9.743 -26.898 1.00 97.06 312 GLY A CA 1
ATOM 2396 C C . GLY A 1 312 ? 8.497 10.417 -28.204 1.00 97.06 312 GLY A C 1
ATOM 2397 O O . GLY A 1 312 ? 9.678 10.701 -28.383 1.00 97.06 312 GLY A O 1
ATOM 2398 N N . MET A 1 313 ? 7.538 10.760 -29.069 1.00 97.94 313 MET A N 1
ATOM 2399 C CA . MET A 1 313 ? 7.816 11.515 -30.295 1.00 97.94 313 MET A CA 1
ATOM 2400 C C . MET A 1 313 ? 8.417 12.889 -29.991 1.00 97.94 313 MET A C 1
ATOM 2402 O O . MET A 1 313 ? 9.412 13.267 -30.608 1.00 97.94 313 MET A O 1
ATOM 2406 N N . LEU A 1 314 ? 7.832 13.627 -29.043 1.00 97.81 314 LEU A N 1
ATOM 2407 C CA . LEU A 1 314 ? 8.279 14.977 -28.689 1.00 97.81 314 LEU A CA 1
ATOM 2408 C C . LEU A 1 314 ? 9.673 14.963 -28.058 1.00 97.81 314 LEU A C 1
ATOM 2410 O O . LEU A 1 314 ? 10.574 15.660 -28.523 1.00 97.81 314 LEU A O 1
ATOM 2414 N N . VAL A 1 315 ? 9.878 14.132 -27.036 1.00 97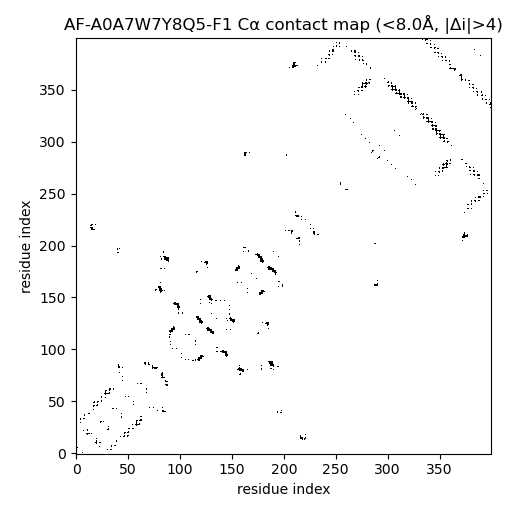.12 315 VAL A N 1
ATOM 2415 C CA . VAL A 1 315 ? 11.173 14.042 -26.352 1.00 97.12 315 VAL A CA 1
ATOM 2416 C C . VAL A 1 315 ? 12.224 13.385 -27.243 1.00 97.12 315 VAL A C 1
ATOM 2418 O O . VAL A 1 315 ? 13.391 13.772 -27.218 1.00 97.12 315 VAL A O 1
ATOM 2421 N N . GLY A 1 316 ? 11.818 12.445 -28.095 1.00 97.44 316 GLY A N 1
ATOM 2422 C CA . GLY A 1 316 ? 12.681 11.857 -29.105 1.00 97.44 316 GLY A CA 1
ATOM 2423 C C . GLY A 1 316 ? 13.224 12.899 -30.079 1.00 97.44 316 GLY A C 1
ATOM 2424 O O . GLY A 1 316 ? 14.371 12.774 -30.491 1.00 97.44 316 GLY A O 1
ATOM 2425 N N . ILE A 1 317 ? 12.437 13.917 -30.461 1.00 97.88 317 ILE A N 1
ATOM 2426 C CA . ILE A 1 317 ? 12.918 14.993 -31.344 1.00 97.88 317 ILE A CA 1
ATOM 2427 C C . ILE A 1 317 ? 14.036 15.753 -30.632 1.00 97.88 317 ILE A C 1
ATOM 2429 O O . ILE A 1 317 ? 15.105 15.950 -31.205 1.00 97.88 317 ILE A O 1
ATOM 2433 N N . SER A 1 318 ? 13.833 16.120 -29.364 1.00 97.50 318 SER A N 1
ATOM 2434 C CA . SER A 1 318 ? 14.858 16.788 -28.554 1.00 97.50 318 SER A CA 1
ATOM 2435 C C . SER A 1 318 ? 16.123 15.935 -28.403 1.00 97.50 318 SER A C 1
ATOM 2437 O O . SER A 1 318 ? 17.230 16.433 -28.609 1.00 97.50 318 SER A O 1
ATOM 2439 N N . ALA A 1 319 ? 15.973 14.640 -28.110 1.00 96.81 319 ALA A N 1
ATOM 2440 C CA . ALA A 1 319 ? 17.091 13.706 -27.995 1.00 96.81 319 ALA A CA 1
ATOM 2441 C C . ALA A 1 319 ? 17.818 13.509 -29.339 1.00 96.81 319 ALA A C 1
ATOM 2443 O O . ALA A 1 319 ? 19.048 13.504 -29.384 1.00 96.81 319 ALA A O 1
ATOM 2444 N N . GLY A 1 320 ? 17.073 13.416 -30.442 1.00 97.06 320 GLY A N 1
ATOM 2445 C CA . GLY A 1 320 ? 17.606 13.320 -31.798 1.00 97.06 320 GLY A CA 1
ATOM 2446 C C . GLY A 1 320 ? 18.391 14.567 -32.204 1.00 97.06 320 GLY A C 1
ATOM 2447 O O . GLY A 1 320 ? 19.488 14.442 -32.740 1.00 97.06 320 GLY A O 1
ATOM 2448 N N . ILE A 1 321 ? 17.897 15.767 -31.880 1.00 97.50 321 ILE A N 1
ATOM 2449 C CA . ILE A 1 321 ? 18.635 17.028 -32.073 1.00 97.50 321 ILE A CA 1
ATOM 2450 C C . ILE A 1 321 ? 19.937 17.019 -31.263 1.00 97.50 321 ILE A C 1
ATOM 2452 O O . ILE A 1 321 ? 20.986 17.396 -31.787 1.00 97.50 321 ILE A O 1
ATOM 2456 N N . GLY A 1 322 ? 19.895 16.545 -30.014 1.00 96.50 322 GLY A N 1
ATOM 2457 C CA . GLY A 1 322 ? 21.089 16.375 -29.186 1.00 96.50 322 GLY A CA 1
ATOM 2458 C C . GLY A 1 322 ? 22.114 15.440 -29.831 1.00 96.50 322 GLY A C 1
ATOM 2459 O O . GLY A 1 322 ? 23.294 15.781 -29.919 1.00 96.50 322 GLY A O 1
ATOM 2460 N N . MET A 1 323 ? 21.665 14.289 -30.341 1.00 96.38 323 MET A N 1
ATOM 2461 C CA . MET A 1 323 ? 22.526 13.325 -31.032 1.00 96.38 323 MET A CA 1
ATOM 2462 C C . MET 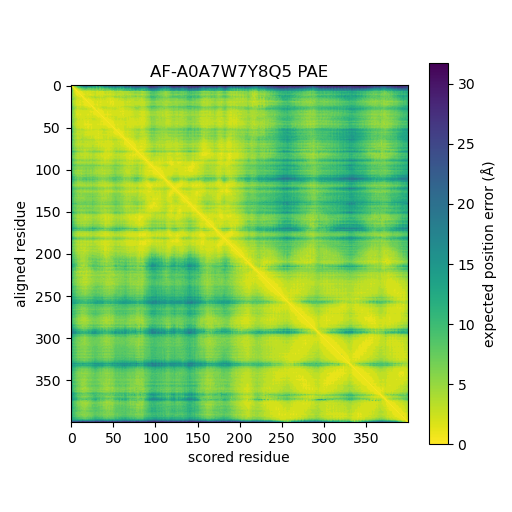A 1 323 ? 23.103 13.911 -32.316 1.00 96.38 323 MET A C 1
ATOM 2464 O O . MET A 1 323 ? 24.297 13.780 -32.569 1.00 96.38 323 MET A O 1
ATOM 2468 N N . TRP A 1 324 ? 22.286 14.607 -33.104 1.00 96.62 324 TRP A N 1
ATOM 2469 C CA . TRP A 1 324 ? 22.741 15.293 -34.306 1.00 96.62 324 TRP A CA 1
ATOM 2470 C C . TRP A 1 324 ? 23.854 16.296 -33.987 1.00 96.62 324 TRP A C 1
ATOM 2472 O O . TRP A 1 324 ? 24.908 16.266 -34.623 1.00 96.62 324 TRP A O 1
ATOM 2482 N N . ALA A 1 325 ? 23.650 17.153 -32.982 1.00 96.06 325 ALA A N 1
ATOM 2483 C CA . ALA A 1 325 ? 24.631 18.155 -32.577 1.00 96.06 325 ALA A CA 1
ATOM 2484 C C . ALA A 1 325 ? 25.940 17.503 -32.106 1.00 96.06 325 ALA A C 1
ATOM 2486 O O . ALA A 1 325 ? 27.023 17.897 -32.544 1.00 96.06 325 ALA A O 1
ATOM 2487 N N . TYR A 1 326 ? 25.843 16.461 -31.277 1.00 94.81 326 TYR A N 1
ATOM 2488 C CA . TYR A 1 326 ? 27.002 15.728 -30.776 1.00 94.81 326 TYR A CA 1
ATOM 2489 C C . TYR A 1 326 ? 27.761 14.995 -31.892 1.00 94.81 326 TYR A C 1
ATOM 2491 O O . TYR A 1 326 ? 28.986 15.091 -31.989 1.00 94.81 326 TYR A O 1
ATOM 2499 N N . ALA A 1 327 ? 27.053 14.309 -32.789 1.00 93.94 327 ALA A N 1
ATOM 2500 C CA . ALA A 1 327 ? 27.657 13.606 -33.915 1.00 93.94 327 ALA A CA 1
ATOM 2501 C C . ALA A 1 327 ? 28.317 14.577 -34.910 1.00 93.94 327 ALA A C 1
ATOM 2503 O O . ALA A 1 327 ? 29.400 14.286 -35.419 1.00 93.94 327 ALA A O 1
ATOM 2504 N N . ARG A 1 328 ? 27.723 15.758 -35.147 1.00 93.75 328 ARG A N 1
ATOM 2505 C CA . ARG A 1 328 ? 28.331 16.815 -35.977 1.00 93.75 328 ARG A CA 1
ATOM 2506 C C . ARG A 1 328 ? 29.592 17.390 -35.348 1.00 93.75 328 ARG A C 1
ATOM 2508 O O . ARG A 1 328 ? 30.563 17.596 -36.070 1.00 93.75 328 ARG A O 1
ATOM 2515 N N . TYR A 1 329 ? 29.594 17.610 -34.034 1.00 93.50 329 TYR A N 1
ATOM 2516 C CA . TYR A 1 329 ? 30.782 18.064 -33.308 1.00 93.50 329 TYR A CA 1
ATOM 2517 C C . TYR A 1 329 ? 31.956 17.082 -33.457 1.00 93.50 329 TYR A C 1
ATOM 2519 O O . TYR A 1 329 ? 33.087 17.501 -33.672 1.00 93.50 329 TYR A O 1
ATOM 2527 N N . ASN A 1 330 ? 31.674 15.776 -33.454 1.00 91.38 330 ASN A N 1
ATOM 2528 C CA . ASN A 1 330 ? 32.667 14.718 -33.674 1.00 91.38 330 ASN A CA 1
ATOM 2529 C C . ASN A 1 330 ? 32.962 14.433 -35.164 1.00 91.38 330 ASN A C 1
ATOM 2531 O O . ASN A 1 330 ? 33.547 13.401 -35.485 1.00 91.38 330 ASN A O 1
ATOM 2535 N N . ALA A 1 331 ? 32.535 15.312 -36.079 1.00 90.06 331 ALA A N 1
ATOM 2536 C CA . ALA A 1 331 ? 32.707 15.173 -37.528 1.00 90.06 331 ALA A CA 1
ATOM 2537 C C . ALA A 1 331 ? 32.190 13.840 -38.116 1.00 90.06 331 ALA A C 1
ATOM 2539 O O . ALA A 1 331 ? 32.679 13.379 -39.148 1.00 90.06 331 ALA A O 1
ATOM 2540 N N . ASN A 1 332 ? 31.178 13.222 -37.494 1.00 87.94 332 ASN A N 1
ATOM 2541 C CA . ASN A 1 332 ? 30.627 11.957 -37.968 1.00 87.94 332 ASN A CA 1
ATOM 2542 C C . ASN A 1 332 ? 29.722 12.185 -39.205 1.00 87.94 332 ASN A C 1
ATOM 2544 O O . ASN A 1 332 ? 28.773 12.979 -39.133 1.00 87.94 332 ASN A O 1
ATOM 2548 N N . PRO A 1 333 ? 29.965 11.492 -40.336 1.00 87.19 333 PRO A N 1
ATOM 2549 C CA . PRO A 1 333 ? 29.177 11.662 -41.560 1.00 87.19 333 PRO A CA 1
ATOM 2550 C C . PRO A 1 333 ? 27.724 11.171 -41.423 1.00 87.19 333 PRO A C 1
ATOM 2552 O O . PRO A 1 333 ? 26.846 11.632 -42.149 1.00 87.19 333 PRO A O 1
ATOM 2555 N N . HIS A 1 334 ? 27.445 10.300 -40.453 1.00 90.50 334 HIS A N 1
ATOM 2556 C CA . HIS A 1 334 ? 26.142 9.688 -40.183 1.00 90.50 334 HIS A CA 1
ATOM 2557 C C . HIS A 1 334 ? 25.326 10.445 -39.117 1.00 90.50 334 HIS A C 1
ATOM 2559 O O . HIS A 1 334 ? 24.408 9.899 -38.512 1.00 90.50 334 HIS A O 1
ATOM 2565 N N . ALA A 1 335 ? 25.618 11.727 -38.872 1.00 91.75 335 ALA A N 1
ATOM 2566 C CA . ALA A 1 335 ? 24.942 12.499 -37.824 1.00 91.75 335 ALA A CA 1
ATOM 2567 C C . ALA A 1 335 ? 23.408 12.558 -37.972 1.00 91.75 335 ALA A C 1
ATOM 2569 O O . ALA A 1 335 ? 22.687 12.515 -36.977 1.00 91.75 335 ALA A O 1
ATOM 2570 N N . LEU A 1 336 ? 22.896 12.649 -39.206 1.00 93.62 336 LEU A N 1
ATOM 2571 C CA . LEU A 1 336 ? 21.452 12.714 -39.457 1.00 93.62 336 LEU A CA 1
ATOM 2572 C C . LEU A 1 336 ? 20.765 11.356 -39.238 1.00 93.62 336 LEU A C 1
ATOM 2574 O O . LEU A 1 336 ? 19.666 11.306 -38.689 1.00 93.62 336 LEU A O 1
ATOM 2578 N N . THR A 1 337 ? 21.411 10.254 -39.634 1.00 94.50 337 THR A N 1
ATOM 2579 C CA . THR A 1 337 ? 20.864 8.905 -39.428 1.00 94.50 337 THR A CA 1
ATOM 2580 C C . THR A 1 337 ? 20.859 8.550 -37.946 1.00 94.50 337 THR A C 1
ATOM 2582 O O . THR A 1 337 ? 19.840 8.083 -37.449 1.00 94.50 337 THR A O 1
ATOM 2585 N N . LEU A 1 338 ? 21.929 8.873 -37.211 1.00 94.00 338 LEU A N 1
ATOM 2586 C CA . LEU A 1 338 ? 22.008 8.694 -35.757 1.00 94.00 338 LEU A CA 1
ATOM 2587 C C . LEU A 1 338 ? 20.913 9.463 -35.007 1.00 94.00 338 LEU A C 1
ATOM 2589 O O . LEU A 1 338 ? 20.312 8.933 -34.075 1.00 94.00 338 LEU A O 1
ATOM 2593 N N . ALA A 1 339 ? 20.605 10.688 -35.435 1.00 96.25 339 ALA A N 1
ATOM 2594 C CA . ALA A 1 339 ? 19.501 11.464 -34.876 1.00 96.25 339 ALA A CA 1
ATOM 2595 C C . ALA A 1 339 ? 18.140 10.782 -35.084 1.00 96.25 339 ALA A C 1
ATOM 2597 O O . ALA A 1 339 ? 17.338 10.710 -34.153 1.00 96.25 339 ALA A O 1
ATOM 2598 N N . GLY A 1 340 ? 17.903 10.233 -36.281 1.00 96.62 340 GLY A N 1
ATOM 2599 C CA . GLY A 1 340 ? 16.708 9.442 -36.586 1.00 96.62 340 GLY A CA 1
ATOM 2600 C C . GLY A 1 340 ? 16.629 8.147 -35.773 1.00 96.62 340 GLY A C 1
ATOM 2601 O O . GLY A 1 340 ? 15.559 7.812 -35.265 1.00 96.62 340 GLY A O 1
ATOM 2602 N N . VAL A 1 341 ? 17.762 7.460 -35.582 1.00 96.06 341 VAL A N 1
ATOM 2603 C CA . VAL A 1 341 ? 17.864 6.275 -34.716 1.00 96.06 341 VAL A CA 1
ATOM 2604 C C . VAL A 1 341 ? 17.471 6.618 -33.282 1.00 96.06 341 VAL A C 1
ATOM 2606 O O . VAL A 1 341 ? 16.634 5.928 -32.707 1.00 96.06 341 VAL A O 1
ATOM 2609 N N . VAL A 1 342 ? 18.014 7.700 -32.715 1.00 96.50 342 VAL A N 1
ATOM 2610 C CA . VAL A 1 342 ? 17.663 8.144 -31.356 1.00 96.50 342 VAL A CA 1
ATOM 2611 C C . VAL A 1 342 ? 16.191 8.531 -31.258 1.00 96.50 342 VAL A C 1
ATOM 2613 O O . VAL A 1 342 ? 15.539 8.150 -30.291 1.00 96.50 342 VAL A O 1
ATOM 2616 N N . TRP A 1 343 ? 15.644 9.242 -32.247 1.00 97.81 343 TRP A N 1
ATOM 2617 C CA . TRP A 1 343 ? 14.229 9.619 -32.250 1.00 97.81 343 TRP A CA 1
ATOM 2618 C C . TRP A 1 343 ? 13.306 8.395 -32.234 1.00 97.81 343 TRP A C 1
ATOM 2620 O O . TRP A 1 343 ? 12.409 8.308 -31.389 1.00 97.81 343 TRP A O 1
ATOM 2630 N N . LEU A 1 344 ? 13.550 7.429 -33.125 1.00 97.06 344 LEU A N 1
ATOM 2631 C CA . LEU A 1 344 ? 12.768 6.194 -33.201 1.00 97.06 344 LEU A CA 1
ATOM 2632 C C . LEU A 1 344 ? 12.922 5.355 -31.933 1.00 97.06 344 LEU A C 1
ATOM 2634 O O . LEU A 1 344 ? 11.915 4.948 -31.357 1.00 97.06 344 LEU A O 1
ATOM 2638 N N . ALA A 1 345 ? 14.160 5.155 -31.471 1.00 96.69 345 ALA A N 1
ATOM 2639 C CA . ALA A 1 345 ? 14.446 4.384 -30.269 1.00 96.69 345 ALA A CA 1
ATOM 2640 C C . ALA A 1 345 ? 13.807 5.010 -29.027 1.00 96.69 345 ALA A C 1
ATOM 2642 O O . ALA A 1 345 ? 13.191 4.303 -28.235 1.00 96.69 345 ALA A O 1
ATOM 2643 N N . MET A 1 346 ? 13.899 6.332 -28.856 1.00 97.06 346 MET A N 1
ATOM 2644 C CA . MET A 1 346 ? 13.271 7.029 -27.733 1.00 97.06 346 MET A CA 1
ATOM 2645 C C . MET A 1 346 ? 11.748 6.894 -27.790 1.00 97.06 346 MET A C 1
ATOM 2647 O O . MET A 1 346 ? 11.118 6.576 -26.784 1.00 97.06 346 MET A O 1
ATOM 2651 N N . THR A 1 347 ? 11.158 7.062 -28.976 1.00 97.56 347 THR A N 1
ATOM 2652 C CA . THR A 1 347 ? 9.708 6.938 -29.161 1.00 97.56 347 THR A CA 1
ATOM 2653 C C . THR A 1 347 ? 9.219 5.539 -28.793 1.00 97.56 347 THR A C 1
ATOM 2655 O O . THR A 1 347 ? 8.309 5.404 -27.975 1.00 97.56 347 THR A O 1
ATOM 2658 N N . SER A 1 348 ? 9.841 4.487 -29.332 1.00 96.62 348 SER A N 1
ATOM 2659 C CA . SER A 1 348 ? 9.467 3.104 -29.016 1.00 96.62 348 SER A CA 1
ATOM 2660 C C . SER A 1 348 ? 9.701 2.766 -27.543 1.00 96.62 348 SER A C 1
ATOM 2662 O O . SER A 1 348 ? 8.868 2.103 -26.927 1.00 96.62 348 SER A O 1
ATOM 2664 N N . SER A 1 349 ? 10.792 3.262 -26.955 1.00 95.88 349 SER A N 1
ATOM 2665 C CA . SER A 1 349 ? 11.102 3.054 -25.536 1.00 95.88 349 SER A CA 1
ATOM 2666 C C . SER A 1 349 ? 10.044 3.671 -24.630 1.00 95.88 349 SER A C 1
ATOM 2668 O O . SER A 1 349 ? 9.588 3.019 -23.696 1.00 95.88 349 SER A O 1
ATOM 2670 N N . CYS A 1 350 ? 9.602 4.897 -24.919 1.00 97.00 350 CYS A N 1
ATOM 2671 C CA . CYS A 1 350 ? 8.556 5.564 -24.147 1.00 97.00 350 CYS A CA 1
ATOM 2672 C C . CYS A 1 350 ? 7.199 4.857 -24.260 1.00 97.00 350 CYS A C 1
ATOM 2674 O O . CYS A 1 350 ? 6.495 4.761 -23.257 1.00 97.00 350 CYS A O 1
ATOM 2676 N N . VAL A 1 351 ? 6.845 4.308 -25.431 1.00 97.25 351 VAL A N 1
ATOM 2677 C CA . VAL A 1 351 ? 5.633 3.478 -25.592 1.00 97.25 351 VAL A CA 1
ATOM 2678 C C . VAL A 1 351 ? 5.683 2.275 -24.663 1.00 97.25 351 VAL A C 1
ATOM 2680 O O . VAL A 1 351 ? 4.767 2.056 -23.872 1.00 97.25 351 VAL A O 1
ATOM 2683 N N . VAL A 1 352 ? 6.763 1.497 -24.738 1.00 95.94 352 VAL A N 1
ATOM 2684 C CA . VAL A 1 352 ? 6.885 0.277 -23.938 1.00 95.94 352 VAL A CA 1
ATOM 2685 C C . VAL A 1 352 ? 7.001 0.595 -22.452 1.00 95.94 352 VAL A C 1
ATOM 2687 O O . VAL A 1 352 ? 6.472 -0.144 -21.623 1.00 95.94 352 VAL A O 1
ATOM 2690 N N . SER A 1 353 ? 7.615 1.723 -22.114 1.00 95.94 353 SER A N 1
ATOM 2691 C CA . SER A 1 353 ? 7.697 2.215 -20.749 1.00 95.94 353 SER A CA 1
ATOM 2692 C C . SER A 1 353 ? 6.327 2.583 -20.173 1.00 95.94 353 SER A C 1
ATOM 2694 O O . SER A 1 353 ? 5.982 2.120 -19.088 1.00 95.94 353 SER A O 1
ATOM 2696 N N . GLY A 1 354 ? 5.497 3.317 -20.925 1.00 96.56 354 GLY A N 1
ATOM 2697 C CA . GLY A 1 354 ? 4.119 3.622 -20.525 1.00 96.56 354 GLY A CA 1
ATOM 2698 C C . GLY A 1 354 ? 3.271 2.358 -20.343 1.00 96.56 354 GLY A C 1
ATOM 2699 O O . GLY A 1 354 ? 2.573 2.210 -19.340 1.00 96.56 354 GLY A O 1
ATOM 2700 N N . LEU A 1 355 ? 3.401 1.392 -21.261 1.00 96.12 355 LEU A N 1
ATOM 2701 C CA . LEU A 1 355 ? 2.746 0.085 -21.135 1.00 96.12 355 LEU A CA 1
ATOM 2702 C C . LEU A 1 355 ? 3.212 -0.669 -19.882 1.00 96.12 355 LEU A C 1
ATOM 2704 O O . LEU A 1 355 ? 2.383 -1.164 -19.121 1.00 96.12 355 LEU A O 1
ATOM 2708 N N . SER A 1 356 ? 4.525 -0.742 -19.656 1.00 95.50 356 SER A N 1
ATOM 2709 C CA . SER A 1 356 ? 5.125 -1.451 -18.518 1.00 95.50 356 SER A CA 1
ATOM 2710 C C . SER A 1 356 ? 4.733 -0.815 -17.186 1.00 95.50 356 SER A C 1
ATOM 2712 O O . SER A 1 356 ? 4.366 -1.532 -16.258 1.00 95.50 356 SER A O 1
ATOM 2714 N N . GLY A 1 357 ? 4.735 0.519 -17.108 1.00 95.25 357 GLY A N 1
ATOM 2715 C CA . GLY A 1 357 ? 4.353 1.260 -15.906 1.00 95.25 357 GLY A CA 1
ATOM 2716 C C . GLY A 1 357 ? 2.915 0.978 -15.474 1.00 95.25 357 GLY A C 1
ATOM 2717 O O . GLY A 1 357 ? 2.661 0.790 -14.289 1.00 95.25 357 GLY A O 1
ATOM 2718 N N . ALA A 1 358 ? 1.986 0.848 -16.424 1.00 95.00 358 ALA A N 1
ATOM 2719 C CA . ALA A 1 358 ? 0.612 0.453 -16.119 1.00 95.00 358 ALA A CA 1
ATOM 2720 C C . ALA A 1 358 ? 0.462 -1.053 -15.841 1.00 95.00 358 ALA A C 1
ATOM 2722 O O . ALA A 1 358 ? -0.335 -1.450 -14.994 1.00 95.00 358 ALA A O 1
ATOM 2723 N N . LEU A 1 359 ? 1.198 -1.906 -16.558 1.00 94.94 359 LEU A N 1
ATOM 2724 C CA . LEU A 1 359 ? 1.010 -3.356 -16.514 1.00 94.94 359 LEU A CA 1
ATOM 2725 C C . LEU A 1 359 ? 1.607 -4.006 -15.257 1.00 94.94 359 LEU A C 1
ATOM 2727 O O . LEU A 1 359 ? 1.004 -4.933 -14.720 1.00 94.94 359 LEU A O 1
ATOM 2731 N N . ILE A 1 360 ? 2.761 -3.533 -14.777 1.00 95.25 360 ILE A N 1
ATOM 2732 C CA . ILE A 1 360 ? 3.474 -4.145 -13.643 1.00 95.25 360 ILE A CA 1
ATOM 2733 C C . ILE A 1 360 ? 2.612 -4.187 -12.365 1.00 95.25 360 ILE A C 1
ATOM 2735 O O . ILE A 1 360 ? 2.426 -5.287 -11.839 1.00 95.25 360 ILE A O 1
ATOM 2739 N N . PRO A 1 361 ? 1.992 -3.083 -11.898 1.00 92.81 361 PRO A N 1
ATOM 2740 C CA . PRO A 1 361 ? 1.110 -3.115 -10.724 1.00 92.81 361 PRO A CA 1
ATOM 2741 C C . PRO A 1 361 ? -0.076 -4.066 -10.873 1.00 92.81 361 PRO A C 1
ATOM 2743 O O . PRO A 1 361 ? -0.464 -4.760 -9.934 1.00 92.81 361 PRO A O 1
ATOM 2746 N N . LEU A 1 362 ? -0.658 -4.118 -12.074 1.00 92.56 362 LEU A N 1
ATOM 2747 C CA . LEU A 1 362 ? -1.800 -4.979 -12.369 1.00 92.56 362 LEU A CA 1
ATOM 2748 C C . LEU A 1 362 ? -1.422 -6.459 -12.304 1.00 92.56 362 LEU A C 1
ATOM 2750 O O . LEU A 1 362 ? -2.217 -7.274 -11.835 1.00 92.56 362 LEU A O 1
ATOM 2754 N N . LEU A 1 363 ? -0.223 -6.808 -12.775 1.00 92.25 363 LEU A N 1
ATOM 2755 C CA . LEU A 1 363 ? 0.302 -8.166 -12.681 1.00 92.25 363 LEU A CA 1
ATOM 2756 C C . LEU A 1 363 ? 0.585 -8.547 -11.228 1.00 92.25 363 LEU A C 1
ATOM 2758 O O . LEU A 1 363 ? 0.143 -9.612 -10.806 1.00 92.25 363 LEU A O 1
ATOM 2762 N N . LEU A 1 364 ? 1.225 -7.669 -10.452 1.00 91.62 364 LEU A N 1
ATOM 2763 C CA . LEU A 1 364 ? 1.476 -7.896 -9.025 1.00 91.62 364 LEU A CA 1
ATOM 2764 C C . LEU A 1 364 ? 0.168 -8.124 -8.251 1.00 91.62 364 LEU A C 1
ATOM 2766 O O . LEU A 1 364 ? 0.048 -9.117 -7.535 1.00 91.62 364 LEU A O 1
ATOM 2770 N N . ARG A 1 365 ? -0.864 -7.303 -8.491 1.00 88.50 365 ARG A N 1
ATOM 2771 C CA . ARG A 1 365 ? -2.194 -7.508 -7.889 1.00 88.50 365 ARG A CA 1
ATOM 2772 C C . ARG A 1 365 ? -2.786 -8.873 -8.233 1.00 88.50 365 ARG A C 1
ATOM 2774 O O . ARG A 1 365 ? -3.356 -9.533 -7.371 1.00 88.50 365 ARG A O 1
ATOM 2781 N N . LYS A 1 366 ? -2.681 -9.299 -9.496 1.00 87.19 366 LYS A N 1
ATOM 2782 C CA . LYS A 1 366 ? -3.201 -10.602 -9.947 1.00 87.19 366 LYS A CA 1
ATOM 2783 C C . LYS A 1 366 ? -2.460 -11.784 -9.326 1.00 87.19 366 LYS A C 1
ATOM 2785 O O . LYS A 1 366 ? -3.054 -12.848 -9.193 1.00 87.19 366 LYS A O 1
ATOM 2790 N N . LEU A 1 367 ? -1.194 -11.600 -8.959 1.00 88.25 367 LEU A N 1
ATOM 2791 C CA . LEU A 1 367 ? -0.392 -12.589 -8.241 1.00 88.25 367 LEU A CA 1
ATOM 2792 C C . LEU A 1 367 ? -0.657 -12.588 -6.725 1.00 88.25 367 LEU A C 1
ATOM 2794 O O . LEU A 1 367 ? -0.080 -13.409 -6.019 1.00 88.25 367 LEU A O 1
ATOM 2798 N N . GLY A 1 368 ? -1.524 -11.698 -6.227 1.00 82.56 368 GLY A N 1
ATOM 2799 C CA . GLY A 1 368 ? -1.837 -11.572 -4.802 1.00 82.56 368 GLY A CA 1
ATOM 2800 C C . GLY A 1 368 ? -0.763 -10.843 -3.992 1.00 82.56 368 GLY A C 1
ATOM 2801 O O . GLY A 1 368 ? -0.785 -10.901 -2.770 1.00 82.56 368 GLY A O 1
ATOM 2802 N N . THR A 1 369 ? 0.181 -10.168 -4.654 1.00 85.12 369 THR A N 1
ATOM 2803 C CA . THR A 1 369 ? 1.220 -9.359 -4.002 1.00 85.12 369 THR A CA 1
ATOM 2804 C C . THR A 1 369 ? 0.836 -7.883 -4.002 1.00 85.12 369 THR A C 1
ATOM 2806 O O . THR A 1 369 ? 0.139 -7.431 -4.916 1.00 85.12 369 THR A O 1
ATOM 2809 N N . ASP A 1 370 ? 1.337 -7.117 -3.030 1.00 86.19 370 ASP A N 1
ATOM 2810 C CA . ASP A 1 370 ? 1.157 -5.662 -2.994 1.00 86.19 370 ASP A CA 1
ATOM 2811 C C . ASP A 1 370 ? 1.659 -5.025 -4.313 1.00 86.19 370 ASP A C 1
ATOM 2813 O O . ASP A 1 370 ? 2.833 -5.179 -4.669 1.00 86.19 370 ASP A O 1
ATOM 2817 N N . PRO A 1 371 ? 0.790 -4.316 -5.060 1.00 86.31 371 PRO A N 1
ATOM 2818 C CA . PRO A 1 371 ? 1.136 -3.695 -6.336 1.00 86.31 371 PRO A CA 1
ATOM 2819 C C . PRO A 1 371 ? 2.264 -2.667 -6.265 1.00 86.31 371 PRO A C 1
ATOM 2821 O O . PRO A 1 371 ? 2.931 -2.436 -7.275 1.00 86.31 371 PRO A O 1
ATOM 2824 N N . ALA A 1 372 ? 2.453 -2.015 -5.116 1.00 86.75 372 ALA A N 1
ATOM 2825 C CA . ALA A 1 372 ? 3.479 -0.997 -4.944 1.00 86.75 372 ALA A CA 1
ATOM 2826 C C . ALA A 1 372 ? 4.868 -1.618 -4.754 1.00 86.75 372 ALA A C 1
ATOM 2828 O O . ALA A 1 372 ? 5.844 -1.053 -5.253 1.00 86.75 372 ALA A O 1
ATOM 2829 N N . THR A 1 373 ? 4.955 -2.787 -4.116 1.00 87.06 373 THR A N 1
ATOM 2830 C CA . THR A 1 373 ? 6.208 -3.376 -3.628 1.00 87.06 373 THR A CA 1
ATOM 2831 C C . THR A 1 373 ? 7.248 -3.553 -4.725 1.00 87.06 373 THR A C 1
ATOM 2833 O O . THR A 1 373 ? 7.107 -4.388 -5.619 1.00 87.06 373 THR A O 1
ATOM 2836 N N . ALA A 1 374 ? 8.312 -2.747 -4.640 1.00 81.69 374 ALA A N 1
ATOM 2837 C CA . ALA A 1 374 ? 9.456 -2.732 -5.551 1.00 81.69 374 ALA A CA 1
ATOM 2838 C C . ALA A 1 374 ? 9.088 -2.636 -7.044 1.00 81.69 374 ALA A C 1
ATOM 2840 O O . ALA A 1 374 ? 9.877 -2.986 -7.926 1.00 81.69 374 ALA A O 1
ATOM 2841 N N . SER A 1 375 ? 7.893 -2.133 -7.347 1.00 88.81 375 SER A N 1
ATOM 2842 C CA . SER A 1 375 ? 7.369 -2.035 -8.709 1.00 88.81 375 SER A CA 1
ATOM 2843 C C . SER A 1 375 ? 8.262 -1.188 -9.623 1.00 88.81 375 SER A C 1
ATOM 2845 O O . SER A 1 375 ? 8.380 -1.491 -10.814 1.00 88.81 375 SER A O 1
ATOM 2847 N N . SER A 1 376 ? 8.975 -0.191 -9.077 1.00 92.75 376 SER A N 1
ATOM 2848 C CA . SER A 1 376 ? 9.920 0.615 -9.854 1.00 92.75 376 SER A CA 1
ATOM 2849 C C . SER A 1 376 ? 11.153 -0.176 -10.295 1.00 92.75 376 SER A C 1
ATOM 2851 O O . SER A 1 376 ? 11.687 0.114 -11.356 1.00 92.75 376 SER A O 1
ATOM 2853 N N . ILE A 1 377 ? 11.605 -1.172 -9.520 1.00 92.62 377 ILE A N 1
ATOM 2854 C CA . ILE A 1 377 ? 12.794 -1.988 -9.834 1.00 92.62 377 ILE A CA 1
ATOM 2855 C C . ILE A 1 377 ? 12.530 -2.851 -11.071 1.00 92.62 377 ILE A C 1
ATOM 2857 O O . ILE A 1 377 ? 13.349 -2.917 -11.991 1.00 92.62 377 ILE A O 1
ATOM 2861 N N . PHE A 1 378 ? 11.364 -3.497 -11.117 1.00 92.12 378 PHE A N 1
ATOM 2862 C CA . PHE A 1 378 ? 10.954 -4.291 -12.275 1.00 92.12 378 PHE A CA 1
ATOM 2863 C C . PHE A 1 378 ? 10.722 -3.410 -13.503 1.00 92.12 378 PHE A C 1
ATOM 2865 O O . PHE A 1 378 ? 11.110 -3.778 -14.613 1.00 92.12 378 PHE A O 1
ATOM 2872 N N . LEU A 1 379 ? 10.139 -2.228 -13.295 1.00 94.81 379 LEU A N 1
ATOM 2873 C CA . LEU A 1 379 ? 9.904 -1.259 -14.354 1.00 94.81 379 LEU A CA 1
ATOM 2874 C C . LEU A 1 379 ? 11.210 -0.780 -14.986 1.00 94.81 379 LEU A C 1
ATOM 2876 O O . LEU A 1 379 ? 11.350 -0.892 -16.200 1.00 94.81 379 LEU A O 1
ATOM 2880 N N . THR A 1 380 ? 12.156 -0.276 -14.190 1.00 92.75 380 THR A N 1
ATOM 2881 C CA . THR A 1 380 ? 13.418 0.267 -14.717 1.00 92.75 380 THR A CA 1
ATOM 2882 C C . THR A 1 380 ? 14.208 -0.791 -15.474 1.00 92.75 380 THR A C 1
ATOM 2884 O O . THR A 1 380 ? 14.739 -0.527 -16.546 1.00 92.75 380 THR A O 1
ATOM 2887 N N . THR A 1 381 ? 14.187 -2.030 -14.988 1.00 93.25 381 THR A N 1
ATOM 2888 C CA . THR A 1 381 ? 14.791 -3.169 -15.686 1.00 93.25 381 THR A CA 1
ATOM 2889 C C . THR A 1 381 ? 14.175 -3.385 -17.066 1.00 93.25 381 THR A C 1
ATOM 2891 O O . THR A 1 381 ? 14.894 -3.509 -18.059 1.00 93.25 381 THR A O 1
ATOM 2894 N N . ALA A 1 382 ? 12.842 -3.437 -17.142 1.00 92.81 382 ALA A N 1
ATOM 2895 C CA . ALA A 1 382 ? 12.141 -3.620 -18.406 1.00 92.81 382 ALA A CA 1
ATOM 2896 C C . ALA A 1 382 ? 12.435 -2.462 -19.372 1.00 92.81 382 ALA A C 1
ATOM 2898 O O . ALA A 1 382 ? 12.691 -2.693 -20.556 1.00 92.81 382 ALA A O 1
ATOM 2899 N N . THR A 1 383 ? 12.453 -1.224 -18.872 1.00 94.31 383 THR A N 1
ATOM 2900 C CA . THR A 1 383 ? 12.743 -0.046 -19.695 1.00 94.31 383 THR A CA 1
ATOM 2901 C C . THR A 1 383 ? 14.188 -0.010 -20.168 1.00 94.31 383 THR A C 1
ATOM 2903 O O . THR A 1 383 ? 14.420 0.324 -21.326 1.00 94.31 383 THR A O 1
ATOM 2906 N N . ASP A 1 384 ? 15.157 -0.401 -19.342 1.00 94.50 384 ASP A N 1
ATOM 2907 C CA . ASP A 1 384 ? 16.575 -0.408 -19.711 1.00 94.50 384 ASP A CA 1
ATOM 2908 C C . ASP A 1 384 ? 16.859 -1.453 -20.792 1.00 94.50 384 ASP A C 1
ATOM 2910 O O . ASP A 1 384 ? 17.431 -1.131 -21.834 1.00 94.50 384 ASP A O 1
ATOM 2914 N N . VAL A 1 385 ? 16.372 -2.685 -20.603 1.00 94.62 385 VAL A N 1
ATOM 2915 C CA . VAL A 1 385 ? 16.497 -3.775 -21.587 1.00 94.62 385 VAL A CA 1
ATOM 2916 C C . VAL A 1 385 ? 15.941 -3.352 -22.946 1.00 94.62 385 VAL A C 1
ATOM 2918 O O . VAL A 1 385 ? 16.585 -3.534 -23.982 1.00 94.62 385 VAL A O 1
ATOM 2921 N N . ILE A 1 386 ? 14.746 -2.766 -22.951 1.00 94.00 386 ILE A N 1
ATOM 2922 C CA . ILE A 1 386 ? 14.032 -2.450 -24.186 1.00 94.00 386 ILE A CA 1
ATOM 2923 C C . ILE A 1 386 ? 14.608 -1.199 -24.840 1.00 94.00 386 ILE A C 1
ATOM 2925 O O . ILE A 1 386 ? 14.779 -1.180 -26.061 1.00 94.00 386 ILE A O 1
ATOM 2929 N N . SER A 1 387 ? 14.954 -0.176 -24.060 1.00 94.50 387 SER A N 1
ATOM 2930 C CA . SER A 1 387 ? 15.479 1.075 -24.603 1.00 94.50 387 SER A CA 1
ATOM 2931 C C . SER A 1 387 ? 16.879 0.919 -25.178 1.00 94.50 387 SER A C 1
ATOM 2933 O O . SER A 1 387 ? 17.107 1.277 -26.338 1.00 94.50 387 SER A O 1
ATOM 2935 N N . MET A 1 388 ? 17.796 0.310 -24.425 1.00 94.06 388 MET A N 1
ATOM 2936 C CA . MET A 1 388 ? 19.161 0.063 -24.883 1.00 94.06 388 MET A CA 1
ATOM 2937 C C . MET A 1 388 ? 19.173 -0.936 -26.043 1.00 94.06 388 MET A C 1
ATOM 2939 O O . MET A 1 388 ? 19.836 -0.693 -27.052 1.00 94.06 388 MET A O 1
ATOM 2943 N N . GLY A 1 389 ? 18.390 -2.017 -25.945 1.00 94.62 389 GLY A N 1
ATOM 2944 C CA . GLY A 1 389 ? 18.281 -3.020 -27.003 1.00 94.62 389 GLY A CA 1
ATOM 2945 C C . GLY A 1 389 ? 17.722 -2.450 -28.307 1.00 94.62 389 GLY A C 1
ATOM 2946 O O . GLY A 1 389 ? 18.286 -2.687 -29.375 1.00 94.62 389 GLY A O 1
ATOM 2947 N N . THR A 1 390 ? 16.660 -1.640 -28.237 1.00 94.75 390 THR A N 1
ATOM 2948 C CA . THR A 1 390 ? 16.075 -1.022 -29.438 1.00 94.75 390 THR A CA 1
ATOM 2949 C C . THR A 1 390 ? 17.027 -0.008 -30.061 1.00 94.75 390 THR A C 1
ATOM 2951 O O . THR A 1 390 ? 17.194 0.016 -31.277 1.00 94.75 390 THR A O 1
ATOM 2954 N N . PHE A 1 391 ? 17.693 0.808 -29.247 1.00 95.81 391 PHE A N 1
ATOM 2955 C CA . PHE A 1 391 ? 18.642 1.803 -29.735 1.00 95.81 391 PHE A CA 1
ATOM 2956 C C . PHE A 1 391 ? 19.849 1.195 -30.433 1.00 95.81 391 PHE A C 1
ATOM 2958 O O . PHE A 1 391 ? 20.151 1.563 -31.568 1.00 95.81 391 PHE A O 1
ATOM 2965 N N . LEU A 1 392 ? 20.519 0.249 -29.776 1.00 95.12 392 LEU A N 1
ATOM 2966 C CA . LEU A 1 392 ? 21.696 -0.402 -30.337 1.00 95.12 392 LEU A CA 1
ATOM 2967 C C . LEU A 1 392 ? 21.312 -1.301 -31.517 1.00 95.12 392 LEU A C 1
ATOM 2969 O O . LEU A 1 392 ? 22.031 -1.327 -32.515 1.00 95.12 392 LEU A O 1
ATOM 2973 N N . GLY A 1 393 ? 20.148 -1.954 -31.470 1.00 95.00 393 GLY A N 1
ATOM 2974 C CA . GLY A 1 393 ? 19.601 -2.710 -32.596 1.00 95.00 393 GLY A CA 1
ATOM 2975 C C . GLY A 1 393 ? 19.359 -1.837 -33.827 1.00 95.00 393 GLY A C 1
ATOM 2976 O O . GLY A 1 393 ? 19.845 -2.151 -34.912 1.00 95.00 393 GLY A O 1
ATOM 2977 N N . LEU A 1 394 ? 18.679 -0.699 -33.660 1.00 94.69 394 LEU A N 1
ATOM 2978 C CA . LEU A 1 394 ? 18.451 0.253 -34.749 1.00 94.69 394 LEU A CA 1
ATOM 2979 C C . LEU A 1 394 ? 19.761 0.858 -35.268 1.00 94.69 394 LEU A C 1
ATOM 2981 O O . LEU A 1 394 ? 19.924 0.983 -36.479 1.00 94.69 394 LEU A O 1
ATOM 2985 N N . ALA A 1 395 ? 20.709 1.188 -34.386 1.00 93.38 395 ALA A N 1
ATOM 2986 C CA . ALA A 1 395 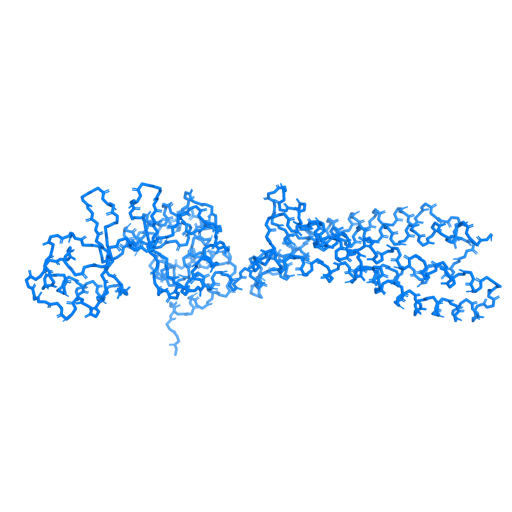? 22.024 1.680 -34.792 1.00 93.38 395 ALA A CA 1
ATOM 2987 C C . ALA A 1 395 ? 22.786 0.641 -35.629 1.00 93.38 395 ALA A C 1
ATOM 2989 O O . ALA A 1 395 ? 23.350 0.990 -36.659 1.00 93.38 395 ALA A O 1
ATOM 2990 N N . THR A 1 396 ? 22.738 -0.633 -35.230 1.00 92.69 396 THR A N 1
ATOM 2991 C CA . THR A 1 396 ? 23.385 -1.747 -35.946 1.00 92.69 396 THR A CA 1
ATOM 2992 C C . THR A 1 396 ? 22.790 -1.963 -37.338 1.00 92.69 396 THR A C 1
ATOM 2994 O O . THR A 1 396 ? 23.506 -2.313 -38.269 1.00 92.69 396 THR A O 1
ATOM 2997 N N . LEU A 1 397 ? 21.476 -1.776 -37.487 1.00 92.00 397 LEU A N 1
ATOM 2998 C CA . LEU A 1 397 ? 20.781 -1.982 -38.760 1.00 92.00 397 LEU A CA 1
ATOM 2999 C C . LEU A 1 397 ? 20.913 -0.793 -39.719 1.00 92.00 397 LEU A C 1
ATOM 3001 O O . LEU A 1 397 ? 20.946 -0.990 -40.932 1.00 92.00 397 LEU A O 1
ATOM 3005 N N . LEU A 1 398 ? 20.919 0.433 -39.191 1.00 89.38 398 LEU A N 1
ATOM 3006 C CA . LEU A 1 398 ? 20.776 1.658 -39.987 1.00 89.38 398 LEU A CA 1
ATOM 3007 C C . LEU A 1 398 ? 22.083 2.427 -40.185 1.00 89.38 398 LEU A C 1
ATOM 3009 O O . LEU A 1 398 ? 22.127 3.321 -41.035 1.00 89.38 398 LEU A O 1
ATOM 3013 N N . VAL A 1 399 ? 23.127 2.121 -39.413 1.00 81.00 399 VAL A N 1
ATOM 3014 C CA . VAL A 1 399 ? 24.438 2.758 -39.550 1.00 81.00 399 VAL A CA 1
ATOM 3015 C C . VAL A 1 399 ? 25.474 1.689 -39.933 1.00 81.00 399 VAL A C 1
ATOM 3017 O O . VAL A 1 399 ? 25.731 0.799 -39.123 1.00 81.00 399 VAL A O 1
ATOM 3020 N N . PRO A 1 400 ? 26.002 1.730 -41.174 1.00 62.56 400 PRO A N 1
ATOM 3021 C CA . PRO A 1 400 ? 26.853 0.678 -41.739 1.00 62.56 400 PRO A CA 1
ATOM 3022 C C . PRO A 1 400 ? 28.243 0.563 -41.095 1.00 62.56 400 PRO A C 1
ATOM 3024 O O . PRO A 1 400 ? 28.792 1.603 -40.662 1.00 62.56 400 PRO A O 1
#

Sequence (400 aa):
MKSSSESLLDAVSQSGAHDAADLLERASGEDAARVLQQLNPMVAQQVLEEMQEQPRTAALTFVPVQKARQWEKNREYPEDSIGWLMEAPVAVFRPDATARDTIEEVRSLSKKAFVTYGYITDEAGHLKGLLVMRDLMLAAPEARLEDIMIREPFTLDPAMELTEAMRVVVNKHYPVYPVCDQGGILLGLVRGQALFEARAIEISAQVGSMVGVEKEERLSTPLLRSLRFRHPWLQINLVTCFVAAAVVGVFQGTLDRMVLLAVFLPVLAGQSGNTGCQALAVALRGMTLGDLKPGEERQLVLKEGLLGLLNGMLVGISAGIGMWAYARYNANPHALTLAGVVWLAMTSSCVVSGLSGALIPLLLRKLGTDPATASSIFLTTATDVISMGTFLGLATLLVP